Protein AF-A0A1B6DU24-F1 (afdb_monomer_lite)

pLDDT: mean 75.57, std 21.47, range [25.22, 97.81]

Organism: NCBI:txid38151

Foldseek 3Di:
DVVVLQVLLLQCQPPDPVSVQVNLLSLLVCLLPPLPVVQVVQVVVLVVCVVVVVDDDDDQPPLTPLLSLLVSCQVDDDPVSNVSSLSSNLSSCLVCCQPCVVSLLVSLLCLLPVPPPVPPPDDDDDDDDDDDDDDDDDDDDDDPPPPPPPPDDPVSPPRRDVVSNLSSLVSLVSSLVSCCVDPPNVLQAEPVSVVVCCVVPPDRDHNLVCLVSLLVSLLSQLPDPDLSSVLSSLVSLLSSLVRQLPHCDPVDPPAGPCLVCLVSLLNSLVVCLDPPHFLVSVLSSLSSLLSNLLSCNDLDVVSNVSSLVSLVSLVVVLVVVVPDPCPDCVPSNVSSNVSSVVSLVSLVQSLCVQVVNHDVVSPPPDDPDPDDDVPDPDPPDRPPDGSCVSNVVVVD

Radius of gyration: 26.23 Å; chains: 1; bounding box: 59×81×76 Å

Structure (mmCIF, N/CA/C/O backbone):
data_AF-A0A1B6DU24-F1
#
_entry.id   AF-A0A1B6DU24-F1
#
loop_
_atom_site.group_PDB
_atom_site.id
_atom_site.type_symbol
_atom_site.label_atom_id
_atom_site.label_alt_id
_atom_site.label_comp_id
_atom_site.label_asym_id
_atom_site.label_entity_id
_atom_site.label_seq_id
_atom_site.pdbx_PDB_ins_code
_atom_site.Cartn_x
_atom_site.Cartn_y
_atom_site.Cartn_z
_atom_site.occupancy
_atom_site.B_iso_or_equiv
_atom_site.auth_seq_id
_atom_site.auth_comp_id
_atom_site.auth_asym_id
_atom_site.auth_atom_id
_atom_site.pdbx_PDB_model_num
ATOM 1 N N . MET A 1 1 ? -4.938 6.134 37.824 1.00 43.62 1 MET A N 1
ATOM 2 C CA . MET A 1 1 ? -3.828 6.374 36.873 1.00 43.62 1 MET A CA 1
ATOM 3 C C . MET A 1 1 ? -4.337 6.990 35.572 1.00 43.62 1 MET A C 1
ATOM 5 O O . MET A 1 1 ? -3.809 8.019 35.178 1.00 43.62 1 MET A O 1
ATOM 9 N N . PHE A 1 2 ? -5.422 6.461 34.991 1.00 43.59 2 PHE A N 1
ATOM 10 C CA . PHE A 1 2 ? -6.060 7.007 33.782 1.00 43.59 2 PHE A CA 1
ATOM 11 C C . PHE A 1 2 ? -6.451 8.491 33.879 1.00 43.59 2 PHE A C 1
ATOM 13 O O . PHE A 1 2 ? -6.051 9.261 33.026 1.00 43.59 2 PHE A O 1
ATOM 20 N N . PHE A 1 3 ? -7.085 8.960 34.958 1.00 44.31 3 PHE A N 1
ATOM 21 C CA . PHE A 1 3 ? -7.508 10.374 35.061 1.00 44.31 3 PHE A CA 1
ATOM 22 C C . PHE A 1 3 ? -6.390 11.428 34.878 1.00 44.31 3 PHE A C 1
ATOM 24 O O . PHE A 1 3 ? -6.664 12.528 34.406 1.00 44.31 3 PHE A O 1
ATOM 31 N N . TYR A 1 4 ? -5.130 11.110 35.205 1.00 46.12 4 TYR A N 1
ATOM 32 C CA . TYR A 1 4 ? -4.007 12.035 34.993 1.00 46.12 4 TYR A CA 1
ATOM 33 C C . TYR A 1 4 ? -3.404 11.925 33.588 1.00 46.12 4 TYR A C 1
ATOM 35 O O . TYR A 1 4 ? -2.970 12.941 33.053 1.00 46.12 4 TYR A O 1
ATOM 43 N N . ALA A 1 5 ? -3.439 10.741 32.966 1.00 49.88 5 ALA A N 1
ATOM 44 C CA . ALA A 1 5 ? -2.894 10.485 31.631 1.00 49.88 5 ALA A CA 1
ATOM 45 C C . ALA A 1 5 ? -3.629 11.231 30.497 1.00 49.88 5 ALA A C 1
ATOM 47 O O . ALA A 1 5 ? -3.048 11.474 29.446 1.00 49.88 5 ALA A O 1
ATOM 48 N N . PHE A 1 6 ? -4.867 11.683 30.713 1.00 54.81 6 PHE A N 1
ATOM 49 C CA . PHE A 1 6 ? -5.669 12.322 29.656 1.00 54.81 6 PHE A CA 1
ATOM 50 C C . PHE A 1 6 ? -5.684 13.852 29.706 1.00 54.81 6 PHE A C 1
ATOM 52 O O . PHE A 1 6 ? -5.980 14.495 28.698 1.00 54.81 6 PHE A O 1
ATOM 59 N N . ARG A 1 7 ? -5.202 14.466 30.801 1.00 58.28 7 ARG A N 1
ATOM 60 C CA . ARG A 1 7 ? -4.840 15.898 30.791 1.00 58.28 7 ARG A CA 1
ATOM 61 C C . ARG A 1 7 ? -3.705 16.187 29.795 1.00 58.28 7 ARG A C 1
ATOM 63 O O . ARG A 1 7 ? -3.533 17.334 29.386 1.00 58.28 7 ARG A O 1
ATOM 70 N N . TYR A 1 8 ? -2.984 15.146 29.365 1.00 62.16 8 TYR A N 1
ATOM 71 C CA . TYR A 1 8 ? -1.924 15.221 28.366 1.00 62.16 8 TYR A CA 1
ATOM 72 C C . TYR A 1 8 ? -2.427 15.384 26.923 1.00 62.16 8 TYR A C 1
ATOM 74 O O . TYR A 1 8 ? -1.674 15.881 26.086 1.00 62.16 8 TYR A O 1
ATOM 82 N N . LEU A 1 9 ? -3.690 15.064 26.611 1.00 64.81 9 LEU A N 1
ATOM 83 C CA . LEU A 1 9 ? -4.227 15.306 25.262 1.00 64.81 9 LEU A CA 1
ATOM 84 C C . LEU A 1 9 ? -4.182 16.797 24.910 1.00 64.81 9 LEU A C 1
ATOM 86 O O . LEU A 1 9 ? -3.725 17.166 23.834 1.00 64.81 9 LEU A O 1
ATOM 90 N N . ARG A 1 10 ? -4.512 17.674 25.865 1.00 65.75 10 ARG A N 1
ATOM 91 C CA . ARG A 1 10 ? -4.334 19.129 25.712 1.00 65.75 10 ARG A CA 1
ATOM 92 C C . ARG A 1 10 ? -2.876 19.530 25.492 1.00 65.75 10 ARG A C 1
ATOM 94 O O . ARG A 1 10 ? -2.601 20.492 24.784 1.00 65.75 10 ARG A O 1
ATOM 101 N N . THR A 1 11 ? -1.931 18.792 26.074 1.00 74.25 11 THR A N 1
ATOM 102 C CA . THR A 1 11 ? -0.503 19.084 25.907 1.00 74.25 11 THR A CA 1
ATOM 103 C C . THR A 1 11 ? 0.064 18.647 24.557 1.00 74.25 11 THR A C 1
ATOM 105 O O . THR A 1 11 ? 1.167 19.079 24.235 1.00 74.25 11 THR A O 1
ATOM 108 N N . LEU A 1 12 ? -0.680 17.885 23.739 1.00 74.62 12 LEU A N 1
ATOM 109 C CA . LEU A 1 12 ? -0.275 17.538 22.368 1.00 74.62 12 LEU A CA 1
ATOM 110 C C . LEU A 1 12 ? -0.130 18.768 21.463 1.00 74.62 12 LEU A C 1
ATOM 112 O O . LEU A 1 12 ? 0.730 18.780 20.589 1.00 74.62 12 LEU A O 1
ATOM 116 N N . ILE A 1 13 ? -0.909 19.824 21.715 1.00 71.94 13 ILE A N 1
ATOM 117 C CA . ILE A 1 13 ? -0.868 21.085 20.949 1.00 71.94 13 ILE A CA 1
ATOM 118 C C . ILE A 1 13 ? -0.119 22.180 21.728 1.00 71.94 13 ILE A C 1
ATOM 120 O O . ILE A 1 13 ? -0.144 23.357 21.389 1.00 71.94 13 ILE A O 1
ATOM 124 N N . SER A 1 14 ? 0.590 21.818 22.801 1.00 79.94 14 SER A N 1
ATOM 125 C CA . SER A 1 14 ? 1.376 22.803 23.540 1.00 79.94 14 SER A CA 1
ATOM 126 C C . SER A 1 14 ? 2.515 23.357 22.681 1.00 79.94 14 SER A C 1
ATOM 128 O O . SER A 1 14 ? 3.255 22.598 22.062 1.00 79.94 14 SER A O 1
ATOM 130 N N . ASN A 1 15 ? 2.750 24.669 22.753 1.00 79.19 15 ASN A N 1
ATOM 131 C CA . ASN A 1 15 ? 3.940 25.301 22.168 1.00 79.19 15 ASN A CA 1
ATOM 132 C C . ASN A 1 15 ? 5.256 24.812 22.814 1.00 79.19 15 ASN A C 1
ATOM 134 O O . ASN A 1 15 ? 6.343 25.074 22.302 1.00 79.19 15 ASN A O 1
ATOM 138 N N . HIS A 1 16 ? 5.184 24.103 23.946 1.00 84.81 16 HIS A N 1
ATOM 139 C CA . HIS A 1 16 ? 6.350 23.560 24.631 1.00 84.81 16 HIS A CA 1
ATOM 140 C C . HIS A 1 16 ? 6.669 22.136 24.161 1.00 84.81 16 HIS A C 1
ATOM 142 O O . HIS A 1 16 ? 5.970 21.178 24.499 1.00 84.81 16 HIS A O 1
ATOM 148 N N . LEU A 1 17 ? 7.801 21.980 23.469 1.00 86.00 17 LEU A N 1
ATOM 149 C CA . LEU A 1 17 ? 8.291 20.691 22.964 1.00 86.00 17 LEU A CA 1
ATOM 150 C C . LEU A 1 17 ? 8.362 19.598 24.044 1.00 86.00 17 LEU A C 1
ATOM 152 O O . LEU A 1 17 ? 7.956 18.467 23.798 1.00 86.00 17 LEU A O 1
ATOM 156 N N . LEU A 1 18 ? 8.842 19.924 25.248 1.00 87.38 18 LEU A N 1
ATOM 157 C CA . LEU A 1 18 ? 8.971 18.949 26.340 1.00 87.38 18 LEU A CA 1
ATOM 158 C C . LEU A 1 18 ? 7.616 18.394 26.798 1.00 87.38 18 LEU A C 1
ATOM 160 O O . LEU A 1 18 ? 7.519 17.211 27.119 1.00 87.38 18 LEU A O 1
ATOM 164 N N . LEU A 1 19 ? 6.570 19.228 26.794 1.00 85.69 19 LEU A N 1
ATOM 165 C CA . LEU A 1 19 ? 5.218 18.793 27.141 1.00 85.69 19 LEU A CA 1
ATOM 166 C C . LEU A 1 19 ? 4.649 17.878 26.057 1.00 85.69 19 LEU A C 1
ATOM 168 O O . LEU A 1 19 ? 4.115 16.820 26.385 1.00 85.69 19 LEU A O 1
ATOM 172 N N . ARG A 1 20 ? 4.847 18.225 24.777 1.00 88.62 20 ARG A N 1
ATOM 173 C CA . ARG A 1 20 ? 4.455 17.363 23.651 1.00 88.62 20 ARG A CA 1
ATOM 174 C C . ARG A 1 20 ? 5.172 16.011 23.690 1.00 88.62 20 ARG A C 1
ATOM 176 O O . ARG A 1 20 ? 4.515 14.981 23.585 1.00 88.62 20 ARG A O 1
ATOM 183 N N . LYS A 1 21 ? 6.487 15.992 23.942 1.00 88.19 21 LYS A N 1
ATOM 184 C CA . LYS A 1 21 ? 7.271 14.751 24.099 1.00 88.19 21 LYS A CA 1
ATOM 185 C C . LYS A 1 21 ? 6.763 13.872 25.234 1.00 88.19 21 LYS A C 1
ATOM 187 O O . LYS A 1 21 ? 6.558 12.679 25.037 1.00 88.19 21 LYS A O 1
ATOM 192 N N . ALA A 1 22 ? 6.527 14.451 26.411 1.00 86.75 22 ALA A N 1
ATOM 193 C CA . ALA A 1 22 ? 6.003 13.700 27.548 1.00 86.75 22 ALA A CA 1
ATOM 194 C C . ALA A 1 22 ? 4.613 13.110 27.252 1.00 86.75 22 ALA A C 1
ATOM 196 O O . ALA A 1 22 ? 4.352 11.953 27.582 1.00 86.75 22 ALA A O 1
ATOM 197 N N . ALA A 1 23 ? 3.746 13.882 26.590 1.00 87.50 23 ALA A N 1
ATOM 198 C CA . ALA A 1 23 ? 2.408 13.449 26.207 1.00 87.50 23 ALA A CA 1
ATOM 199 C C . ALA A 1 23 ? 2.433 12.280 25.216 1.00 87.50 23 ALA A C 1
ATOM 201 O O . ALA A 1 23 ? 1.813 11.250 25.475 1.00 87.50 23 ALA A O 1
ATOM 202 N N . VAL A 1 24 ? 3.183 12.405 24.116 1.00 88.44 24 VAL A N 1
ATOM 203 C CA . VAL A 1 24 ? 3.277 11.344 23.103 1.00 88.44 24 VAL A CA 1
ATOM 204 C C . VAL A 1 24 ? 3.957 10.102 23.675 1.00 88.44 24 VAL A C 1
ATOM 206 O O . VAL A 1 24 ? 3.470 9.000 23.457 1.00 88.44 24 VAL A O 1
ATOM 209 N N . SER A 1 25 ? 5.013 10.247 24.481 1.00 87.38 25 SER A N 1
ATOM 210 C CA . SER A 1 25 ? 5.663 9.097 25.123 1.00 87.38 25 SER A CA 1
ATOM 211 C C . SER A 1 25 ? 4.713 8.342 26.065 1.00 87.38 25 SER A C 1
ATOM 213 O O . SER A 1 25 ? 4.701 7.110 26.085 1.00 87.38 25 SER A O 1
ATOM 215 N N . CYS A 1 26 ? 3.859 9.062 26.801 1.00 87.31 26 CYS A N 1
ATOM 216 C CA . CYS A 1 26 ? 2.819 8.454 27.630 1.00 87.31 26 CYS A CA 1
ATOM 217 C C . CYS A 1 26 ? 1.767 7.724 26.779 1.00 87.31 26 CYS A C 1
ATOM 219 O O . CYS A 1 26 ? 1.455 6.566 27.060 1.00 87.31 26 CYS A O 1
ATOM 221 N N . LEU A 1 27 ? 1.276 8.351 25.704 1.00 87.81 27 LEU A N 1
ATOM 222 C CA . LEU A 1 27 ? 0.337 7.718 24.771 1.00 87.81 27 LEU A CA 1
ATOM 223 C C . LEU A 1 27 ? 0.930 6.464 24.128 1.00 87.81 27 LEU A C 1
ATOM 225 O O . LEU A 1 27 ? 0.254 5.440 24.057 1.00 87.81 27 LEU A O 1
ATOM 229 N N . ARG A 1 28 ? 2.203 6.505 23.729 1.00 89.25 28 ARG A N 1
ATOM 230 C CA . ARG A 1 28 ? 2.931 5.357 23.182 1.00 89.25 28 ARG A CA 1
ATOM 231 C C . ARG A 1 28 ? 2.914 4.171 24.144 1.00 89.25 28 ARG A C 1
ATOM 233 O O . ARG A 1 28 ? 2.670 3.049 23.724 1.00 89.25 28 ARG A O 1
ATOM 240 N N . GLN A 1 29 ? 3.137 4.408 25.436 1.00 88.75 29 GLN A N 1
ATOM 241 C CA . GLN A 1 29 ? 3.118 3.342 26.444 1.00 88.75 29 GLN A CA 1
ATOM 242 C C . GLN A 1 29 ? 1.711 2.784 26.690 1.00 88.75 29 GLN A C 1
ATOM 244 O O . GLN A 1 29 ? 1.552 1.573 26.821 1.00 88.75 29 GLN A O 1
ATOM 249 N N . LEU A 1 30 ? 0.691 3.644 26.738 1.00 86.50 30 LEU A N 1
ATOM 250 C CA . LEU A 1 30 ? -0.693 3.217 26.972 1.00 86.50 30 LEU A CA 1
ATOM 251 C C . LEU A 1 30 ? -1.250 2.422 25.784 1.00 86.50 30 LEU A C 1
ATOM 253 O O . LEU A 1 30 ? -1.846 1.360 25.950 1.00 86.50 30 LEU A O 1
ATOM 257 N N . THR A 1 31 ? -0.993 2.900 24.570 1.00 87.44 31 THR A N 1
ATOM 258 C CA . THR A 1 31 ? -1.533 2.315 23.332 1.00 87.44 31 THR A CA 1
ATOM 259 C C . THR A 1 31 ? -0.942 0.954 22.994 1.00 87.44 31 THR A C 1
ATOM 261 O O . THR A 1 31 ? -1.576 0.179 22.290 1.00 87.44 31 THR A O 1
ATOM 264 N N . GLN A 1 32 ? 0.217 0.600 23.550 1.00 85.56 32 GLN A N 1
ATOM 265 C CA . GLN A 1 32 ? 0.776 -0.747 23.408 1.00 85.56 32 GLN A CA 1
ATOM 266 C C . GLN A 1 32 ? -0.073 -1.839 24.072 1.00 85.56 32 GLN A C 1
ATOM 268 O O . GLN A 1 32 ? 0.063 -3.005 23.708 1.00 85.56 32 GLN A O 1
ATOM 273 N N . ARG A 1 33 ? -0.915 -1.502 25.059 1.00 82.19 33 ARG A N 1
ATOM 274 C CA . ARG A 1 33 ? -1.732 -2.489 25.792 1.00 82.19 33 ARG A CA 1
ATOM 275 C C . ARG A 1 33 ? -3.228 -2.215 25.704 1.00 82.19 33 ARG A C 1
ATOM 277 O O . ARG A 1 33 ? -3.997 -3.164 25.653 1.00 82.19 33 ARG A O 1
ATOM 284 N N . GLU A 1 34 ? -3.614 -0.944 25.671 1.00 86.12 34 GLU A N 1
ATOM 285 C CA . GLU A 1 34 ? -5.000 -0.486 25.828 1.00 86.12 34 GLU A CA 1
ATOM 286 C C . GLU A 1 34 ? -5.359 0.525 24.722 1.00 86.12 34 GLU A C 1
ATOM 288 O O . GLU A 1 34 ? -5.903 1.601 24.967 1.00 86.12 34 GLU A O 1
ATOM 293 N N . ALA A 1 35 ? -4.976 0.225 23.472 1.00 85.00 35 ALA A N 1
ATOM 294 C CA . ALA A 1 35 ? -5.199 1.124 22.334 1.00 85.00 35 ALA A CA 1
ATOM 295 C C . ALA A 1 35 ? -6.672 1.531 22.188 1.00 85.00 35 ALA A C 1
ATOM 297 O O . ALA A 1 35 ? -6.968 2.697 21.920 1.00 85.00 35 ALA A O 1
ATOM 298 N N . LYS A 1 36 ? -7.588 0.574 22.377 1.00 85.25 36 LYS A N 1
ATOM 299 C CA . LYS A 1 36 ? -9.026 0.785 22.204 1.00 85.25 36 LYS A CA 1
ATOM 300 C C . LYS A 1 36 ? -9.563 1.756 23.248 1.00 85.25 36 LYS A C 1
ATOM 302 O O . LYS A 1 36 ? -10.171 2.764 22.894 1.00 85.25 36 LYS A O 1
ATOM 307 N N . GLU A 1 37 ? -9.268 1.485 24.514 1.00 84.88 37 GLU A N 1
ATOM 308 C CA . GLU A 1 37 ? -9.686 2.292 25.654 1.00 84.88 37 GLU A CA 1
ATOM 309 C C . GLU A 1 37 ? -9.137 3.717 25.529 1.00 84.88 37 GLU A C 1
ATOM 311 O O . GLU A 1 37 ? -9.856 4.692 25.750 1.00 84.88 37 GLU A O 1
ATOM 316 N N . VAL A 1 38 ? -7.878 3.864 25.100 1.00 84.31 38 VAL A N 1
ATOM 317 C CA . VAL A 1 38 ? -7.263 5.179 24.887 1.00 84.31 38 VAL A CA 1
ATOM 318 C C . VAL A 1 38 ? -7.996 5.982 23.810 1.00 84.31 38 VAL A C 1
ATOM 320 O O . VAL A 1 38 ? -8.247 7.173 24.010 1.00 84.31 38 VAL A O 1
ATOM 323 N N . CYS A 1 39 ? -8.363 5.360 22.687 1.00 83.69 39 CYS A N 1
ATOM 324 C CA . CYS A 1 39 ? -9.100 6.034 21.618 1.00 83.69 39 CYS A CA 1
ATOM 325 C C . CYS A 1 39 ? -10.532 6.407 22.032 1.00 83.69 39 CYS A C 1
ATOM 327 O O . CYS A 1 39 ? -10.953 7.538 21.778 1.00 83.69 39 CYS A O 1
ATOM 329 N N . GLU A 1 40 ? -11.261 5.504 22.693 1.00 83.19 40 GLU A N 1
ATOM 330 C CA . GLU A 1 40 ? -12.629 5.753 23.168 1.00 83.19 40 GLU A CA 1
ATOM 331 C C . GLU A 1 40 ? -12.665 6.894 24.192 1.00 83.19 40 GLU A C 1
ATOM 333 O O . GLU A 1 40 ? -13.450 7.834 24.059 1.00 83.19 40 GLU A O 1
ATOM 338 N N . HIS A 1 41 ? -11.757 6.884 25.171 1.00 77.50 41 HIS A N 1
ATOM 339 C CA . HIS A 1 41 ? -11.678 7.947 26.172 1.00 77.50 41 HIS A CA 1
ATOM 340 C C . HIS A 1 41 ? -11.251 9.295 25.586 1.00 77.50 41 HIS A C 1
ATOM 342 O O . HIS A 1 41 ? -11.762 10.330 26.017 1.00 77.50 41 HIS A O 1
ATOM 348 N N . ALA A 1 42 ? -10.351 9.307 24.597 1.00 77.75 42 ALA A N 1
ATOM 349 C CA . ALA A 1 42 ? -9.984 10.538 23.902 1.00 77.75 42 ALA A CA 1
ATOM 350 C C . ALA A 1 42 ? -11.191 11.173 23.191 1.00 77.75 42 ALA A C 1
ATOM 352 O O . ALA A 1 42 ? -11.345 12.394 23.221 1.00 77.75 42 ALA A O 1
ATOM 353 N N . LEU A 1 43 ? -12.066 10.352 22.601 1.00 76.69 43 LEU A N 1
ATOM 354 C CA . LEU A 1 43 ? -13.287 10.817 21.948 1.00 76.69 43 LEU A CA 1
ATOM 355 C C . LEU A 1 43 ? -14.324 11.331 22.959 1.00 76.69 43 LEU A C 1
ATOM 357 O O . LEU A 1 43 ? -14.887 12.406 22.762 1.00 76.69 43 LEU A O 1
ATOM 361 N N . THR A 1 44 ? -14.537 10.618 24.068 1.00 77.12 44 THR A N 1
ATOM 362 C CA . THR A 1 44 ? -15.436 11.069 25.145 1.00 77.12 44 THR A CA 1
ATOM 363 C C . THR A 1 44 ? -14.994 12.420 25.703 1.00 77.12 44 THR A C 1
ATOM 365 O O . THR A 1 44 ? -15.803 13.338 25.807 1.00 77.12 44 THR A O 1
ATOM 368 N N . LEU A 1 45 ? -13.693 12.589 25.956 1.00 71.69 45 LEU A N 1
ATOM 369 C CA . LEU A 1 45 ? -13.139 13.854 26.432 1.00 71.69 45 LEU A CA 1
ATOM 370 C C . LEU A 1 45 ? -13.319 14.986 25.406 1.00 71.69 45 LEU A C 1
ATOM 372 O O . LEU A 1 45 ? -13.557 16.131 25.786 1.00 71.69 45 LEU A O 1
ATOM 376 N N . ALA A 1 46 ? -13.202 14.700 24.106 1.00 68.38 46 ALA A N 1
ATOM 377 C CA . ALA A 1 46 ? -13.469 15.692 23.065 1.00 68.38 46 ALA A CA 1
ATOM 378 C C . ALA A 1 46 ? -14.916 16.195 23.112 1.00 68.38 46 ALA A C 1
ATOM 380 O O . ALA A 1 46 ? -15.155 17.403 23.056 1.00 68.38 46 ALA A O 1
ATOM 381 N N . ASN A 1 47 ? -15.864 15.268 23.255 1.00 69.75 47 ASN A N 1
ATOM 382 C CA . ASN A 1 47 ? -17.289 15.573 23.310 1.00 69.75 47 ASN A CA 1
ATOM 383 C C . ASN A 1 47 ? -17.642 16.375 24.572 1.00 69.75 47 ASN A C 1
ATOM 385 O O . ASN A 1 47 ? -18.280 17.420 24.463 1.00 69.75 47 ASN A O 1
ATOM 389 N N . GLU A 1 48 ? -17.121 15.980 25.738 1.00 68.50 48 GLU A N 1
ATOM 390 C CA . GLU A 1 48 ? -17.290 16.723 26.997 1.00 68.50 48 GLU A CA 1
ATOM 391 C C . GLU A 1 48 ? -16.734 18.158 26.912 1.00 68.50 48 GLU A C 1
ATOM 393 O O . GLU A 1 48 ? -17.295 19.094 27.484 1.00 68.50 48 GLU A O 1
ATOM 398 N N . ASN A 1 49 ? -15.630 18.377 26.190 1.00 64.31 49 ASN A N 1
ATOM 399 C CA . ASN A 1 49 ? -15.069 19.722 26.009 1.00 64.31 49 ASN A CA 1
ATOM 400 C C . ASN A 1 49 ? -15.888 20.587 25.041 1.00 64.31 49 ASN A C 1
ATOM 402 O O . ASN A 1 49 ? -15.955 21.804 25.233 1.00 64.31 49 ASN A O 1
ATOM 406 N N . ARG A 1 50 ? -16.518 19.974 24.030 1.00 64.56 50 ARG A N 1
ATOM 407 C CA . ARG A 1 50 ? -17.407 20.664 23.083 1.00 64.56 50 ARG A CA 1
ATOM 408 C C . ARG A 1 50 ? -18.669 21.179 23.776 1.00 64.56 50 ARG A C 1
ATOM 410 O O . ARG A 1 50 ? -19.099 22.290 23.490 1.00 64.56 50 ARG A O 1
ATOM 417 N N . GLU A 1 51 ? -19.214 20.410 24.716 1.00 60.53 51 GLU A N 1
ATOM 418 C CA . GLU A 1 51 ? -20.380 20.806 25.519 1.00 60.53 51 GLU A CA 1
ATOM 419 C C . GLU A 1 51 ? -20.055 21.925 26.521 1.00 60.53 51 GLU A C 1
ATOM 421 O O . GLU A 1 51 ? -20.869 22.816 26.750 1.00 60.53 51 GLU A O 1
ATOM 426 N N . ASN A 1 52 ? -18.835 21.936 27.068 1.00 59.75 52 ASN A N 1
ATOM 427 C CA . ASN A 1 52 ? -18.405 22.910 28.076 1.00 59.75 52 ASN A CA 1
ATOM 428 C C . ASN A 1 52 ? -17.859 24.236 27.503 1.00 59.75 52 ASN A C 1
ATOM 430 O O . ASN A 1 52 ? -17.316 25.041 28.263 1.00 59.75 52 ASN A O 1
ATOM 434 N N . ASN A 1 53 ? -17.954 24.464 26.183 1.00 52.09 53 ASN A N 1
ATOM 435 C CA . ASN A 1 53 ? -17.491 25.674 25.475 1.00 52.09 53 ASN A CA 1
ATOM 436 C C . ASN A 1 53 ? -16.052 26.122 25.832 1.00 52.09 53 ASN A C 1
ATOM 438 O O . ASN A 1 53 ? -15.677 27.286 25.687 1.00 52.09 53 ASN A O 1
ATOM 442 N N . SER A 1 54 ? -15.223 25.187 26.307 1.00 54.41 54 SER A N 1
ATOM 443 C CA . SER A 1 54 ? -13.839 25.432 26.710 1.00 54.41 54 SER A CA 1
ATOM 444 C C . SER A 1 54 ? -12.938 25.320 25.486 1.00 54.41 54 SER A C 1
ATOM 446 O O . SER A 1 54 ? -12.236 24.326 25.293 1.00 54.41 54 SER A O 1
ATOM 448 N N . ILE A 1 55 ? -13.006 26.332 24.624 1.00 49.00 55 ILE A N 1
ATOM 449 C CA . ILE A 1 55 ? -12.134 26.473 23.459 1.00 49.00 55 ILE A CA 1
ATOM 450 C C . ILE A 1 55 ? -10.712 26.730 23.960 1.00 49.00 55 ILE A C 1
ATOM 452 O O . ILE A 1 55 ? -10.421 27.818 24.438 1.00 49.00 55 ILE A O 1
ATOM 456 N N . GLU A 1 56 ? -9.825 25.745 23.811 1.00 48.00 56 GLU A N 1
ATOM 457 C CA . GLU A 1 56 ? -8.416 26.008 23.502 1.00 48.00 56 GLU A CA 1
ATOM 458 C C . GLU A 1 56 ? -7.723 24.747 22.950 1.00 48.00 56 GLU A C 1
ATOM 460 O O . GLU A 1 56 ? -7.526 23.744 23.641 1.00 48.00 56 GLU A O 1
ATOM 465 N N . GLY A 1 57 ? -7.349 24.811 21.669 1.00 52.12 57 GLY A N 1
ATOM 466 C CA . GLY A 1 57 ? -6.311 23.979 21.055 1.00 52.12 57 GLY A CA 1
ATOM 467 C C . GLY A 1 57 ? -6.778 22.744 20.285 1.00 52.12 57 GLY A C 1
ATOM 468 O O . GLY A 1 57 ? -6.548 22.665 19.083 1.00 52.12 57 GLY A O 1
ATOM 469 N N . LEU A 1 58 ? -7.383 21.758 20.953 1.00 53.31 58 LEU A N 1
ATOM 470 C CA . LEU A 1 58 ? -7.535 20.400 20.403 1.00 53.31 58 LEU A CA 1
ATOM 471 C C . LEU A 1 58 ? -8.921 20.137 19.804 1.00 53.31 58 LEU A C 1
ATOM 473 O O . LEU A 1 58 ? -9.846 19.746 20.512 1.00 53.31 58 LEU A O 1
ATOM 477 N N . VAL A 1 59 ? -9.043 20.290 18.483 1.00 57.59 59 VAL A N 1
ATOM 478 C CA . VAL A 1 59 ? -10.213 19.819 17.727 1.00 57.59 59 VAL A CA 1
ATOM 479 C C . VAL A 1 59 ? -10.000 18.348 17.377 1.00 57.59 59 VAL A C 1
ATOM 481 O O . VAL A 1 59 ? -9.360 18.027 16.378 1.00 57.59 59 VAL A O 1
ATOM 484 N N . ILE A 1 60 ? -10.519 17.447 18.212 1.00 61.94 60 ILE A N 1
ATOM 485 C CA . ILE A 1 60 ? -10.650 16.037 17.833 1.00 61.94 60 ILE A CA 1
ATOM 486 C C . ILE A 1 60 ? -11.859 15.953 16.898 1.00 61.94 60 ILE A C 1
ATOM 488 O O . ILE A 1 60 ? -12.998 16.135 17.325 1.00 61.94 60 ILE A O 1
ATOM 492 N N . THR A 1 61 ? -11.596 15.764 15.607 1.00 65.69 61 THR A N 1
ATOM 493 C CA . THR A 1 61 ? -12.629 15.560 14.587 1.00 65.69 61 THR A CA 1
ATOM 494 C C . THR A 1 61 ? -13.120 14.109 14.612 1.00 65.69 61 THR A C 1
ATOM 496 O O . THR A 1 61 ? -12.708 13.308 15.451 1.00 65.69 61 THR A O 1
ATOM 499 N N . GLU A 1 62 ? -13.992 13.740 13.675 1.00 64.75 62 GLU A N 1
ATOM 500 C CA . GLU A 1 62 ? -14.540 12.382 13.525 1.00 64.75 62 GLU A CA 1
ATOM 501 C C . GLU A 1 62 ? -13.462 11.285 13.411 1.00 64.75 62 GLU A C 1
ATOM 503 O O . GLU A 1 62 ? -13.720 10.116 13.683 1.00 64.75 62 GLU A O 1
ATOM 508 N N . THR A 1 63 ? -12.227 11.655 13.060 1.00 71.69 63 THR A N 1
ATOM 509 C CA . THR A 1 63 ? -11.077 10.749 12.959 1.00 71.69 63 THR A CA 1
ATOM 510 C C . THR A 1 63 ? -10.418 10.426 14.307 1.00 71.69 63 THR A C 1
ATOM 512 O O . THR A 1 63 ? -9.561 9.543 14.366 1.00 71.69 63 THR A O 1
ATOM 515 N N . GLY A 1 64 ? -10.837 11.065 15.403 1.00 83.06 64 GLY A N 1
ATOM 516 C CA . GLY A 1 64 ? -10.396 10.737 16.758 1.00 83.06 64 GLY A CA 1
ATOM 517 C C . GLY A 1 64 ? -8.931 11.093 17.046 1.00 83.06 64 GLY A C 1
ATOM 518 O O . GLY A 1 64 ? -8.311 11.927 16.384 1.00 83.06 64 GLY A O 1
ATOM 519 N N . LEU A 1 65 ? -8.361 10.437 18.061 1.00 85.81 65 LEU A N 1
ATOM 520 C CA . LEU A 1 65 ? -6.953 10.598 18.445 1.00 85.81 65 LEU A CA 1
ATOM 521 C C . LEU A 1 65 ? -5.956 10.294 17.304 1.00 85.81 65 LEU A C 1
ATOM 523 O O . LEU A 1 65 ? -4.997 11.056 17.162 1.00 85.81 65 LEU A O 1
ATOM 527 N N . PRO A 1 66 ? -6.153 9.257 16.464 1.00 88.19 66 PRO A N 1
ATOM 528 C CA . PRO A 1 66 ? -5.277 9.028 15.318 1.00 88.19 66 PRO A CA 1
ATOM 529 C C . PRO A 1 66 ? -5.193 10.227 14.367 1.00 88.19 66 PRO A C 1
ATOM 531 O O . PRO A 1 66 ? -4.100 10.588 13.936 1.00 88.19 66 PRO A O 1
ATOM 534 N N . GLY A 1 67 ? -6.318 10.898 14.096 1.00 86.06 67 GLY A N 1
ATOM 535 C CA . GLY A 1 67 ? -6.347 12.091 13.248 1.00 86.06 67 GLY A CA 1
ATOM 536 C C . GLY A 1 67 ? -5.526 13.252 13.810 1.00 86.06 67 GLY A C 1
ATOM 537 O O . GLY A 1 67 ? -4.802 13.918 13.069 1.00 86.06 67 GLY A O 1
ATOM 538 N N . VAL A 1 68 ? -5.568 13.453 15.131 1.00 85.94 68 VAL A N 1
ATOM 539 C CA . VAL A 1 68 ? -4.717 14.441 15.816 1.00 85.94 68 VAL A CA 1
ATOM 540 C C . VAL A 1 68 ? -3.243 14.110 15.600 1.00 85.94 68 VAL A C 1
ATOM 542 O O . VAL A 1 68 ? -2.474 14.983 15.207 1.00 85.94 68 VAL A O 1
ATOM 545 N N . LEU A 1 69 ? -2.845 12.857 15.822 1.00 89.06 69 LEU A N 1
ATOM 546 C CA . LEU A 1 69 ? -1.456 12.429 15.663 1.00 89.06 69 LEU A CA 1
ATOM 547 C C . LEU A 1 69 ? -0.970 12.584 14.212 1.00 89.06 69 LEU A C 1
ATOM 549 O O . LEU A 1 69 ? 0.144 13.058 14.007 1.00 89.06 69 LEU A O 1
ATOM 553 N N . PHE A 1 70 ? -1.813 12.290 13.216 1.00 88.50 70 PHE A N 1
ATOM 554 C CA . PHE A 1 70 ? -1.512 12.590 11.810 1.00 88.50 70 PHE A CA 1
ATOM 555 C C . PHE A 1 70 ? -1.294 14.089 11.572 1.00 88.50 70 PHE A C 1
ATOM 557 O O . PHE A 1 70 ? -0.305 14.467 10.952 1.00 88.50 70 PHE A O 1
ATOM 564 N N . SER A 1 71 ? -2.152 14.955 12.122 1.00 86.06 71 SER A N 1
ATOM 565 C CA . SER A 1 71 ? -1.977 16.410 11.990 1.00 86.06 71 SER A CA 1
ATOM 566 C C . SER A 1 71 ? -0.699 16.924 12.669 1.00 86.06 71 SER A C 1
ATOM 568 O O . SER A 1 71 ? -0.072 17.873 12.198 1.00 86.06 71 SER A O 1
ATOM 570 N N . MET A 1 72 ? -0.263 16.270 13.753 1.00 86.31 72 MET A N 1
ATOM 571 C CA . MET A 1 72 ? 0.994 16.606 14.418 1.00 86.31 72 MET A CA 1
ATOM 572 C C . MET A 1 72 ? 2.203 16.312 13.528 1.00 86.31 72 MET A C 1
ATOM 574 O O . MET A 1 72 ? 3.135 17.113 13.532 1.00 86.31 72 MET A O 1
ATOM 578 N N . LEU A 1 73 ? 2.185 15.235 12.733 1.00 88.50 73 LEU A N 1
ATOM 579 C CA . LEU A 1 73 ? 3.285 14.895 11.817 1.00 88.50 73 LEU A CA 1
ATOM 580 C C . LEU A 1 73 ? 3.563 15.992 10.783 1.00 88.50 73 LEU A C 1
ATOM 582 O O . LEU A 1 73 ? 4.722 16.236 10.452 1.00 88.50 73 LEU A O 1
ATOM 586 N N . ASP A 1 74 ? 2.531 16.703 10.326 1.00 85.25 74 ASP A N 1
ATOM 587 C CA . ASP A 1 74 ? 2.710 17.805 9.378 1.00 85.25 74 ASP A CA 1
ATOM 588 C C . ASP A 1 74 ? 3.391 19.030 10.008 1.00 85.25 74 ASP A C 1
ATOM 590 O O . ASP A 1 74 ? 4.163 19.730 9.345 1.00 85.25 74 ASP A O 1
ATOM 594 N N . THR A 1 75 ? 3.142 19.276 11.295 1.00 83.81 75 THR A N 1
ATOM 595 C CA . THR A 1 75 ? 3.637 20.468 12.010 1.00 83.81 75 THR A CA 1
ATOM 596 C C . THR A 1 75 ? 4.951 20.248 12.759 1.00 83.81 75 THR A C 1
ATOM 598 O O . THR A 1 75 ? 5.689 21.204 13.001 1.00 83.81 75 THR A O 1
ATOM 601 N N . GLU A 1 76 ? 5.259 19.010 13.145 1.00 86.69 76 GLU A N 1
ATOM 602 C CA . GLU A 1 76 ? 6.400 18.703 14.002 1.00 86.69 76 GLU A CA 1
ATOM 603 C C . GLU A 1 76 ? 7.730 18.684 13.234 1.00 86.69 76 GLU A C 1
ATOM 605 O O . GLU A 1 76 ? 7.813 18.290 12.068 1.00 86.69 76 GLU A O 1
ATOM 610 N N . THR A 1 77 ? 8.802 19.104 13.911 1.00 86.19 77 THR A N 1
ATOM 611 C CA . THR A 1 77 ? 10.167 19.115 13.359 1.00 86.19 77 THR A CA 1
ATOM 612 C C . THR A 1 77 ? 11.146 18.266 14.166 1.00 86.19 77 THR A C 1
ATOM 614 O O . THR A 1 77 ? 12.182 17.863 13.636 1.00 86.19 77 THR A O 1
ATOM 617 N N . ASP A 1 78 ? 10.838 17.948 15.427 1.00 91.31 78 ASP A N 1
ATOM 618 C CA . ASP A 1 78 ? 11.699 17.115 16.262 1.00 91.31 78 ASP A CA 1
ATOM 619 C C . ASP A 1 78 ? 11.628 15.630 15.863 1.00 91.31 78 ASP A C 1
ATOM 621 O O . ASP A 1 78 ? 10.597 14.971 15.991 1.00 91.31 78 ASP A O 1
ATOM 625 N N . SER A 1 79 ? 12.766 15.082 15.429 1.00 89.62 79 SER A N 1
ATOM 626 C CA . SER A 1 79 ? 12.888 13.700 14.939 1.00 89.62 79 SER A CA 1
ATOM 627 C C . SER A 1 79 ? 12.491 12.639 15.978 1.00 89.62 79 SER A C 1
ATOM 629 O O . SER A 1 79 ? 11.871 11.636 15.626 1.00 89.62 79 SER A O 1
ATOM 631 N N . SER A 1 80 ? 12.792 12.858 17.266 1.00 91.50 80 SER A N 1
ATOM 632 C CA . SER A 1 80 ? 12.416 11.901 18.317 1.00 91.50 80 SER A CA 1
ATOM 633 C C . SER A 1 80 ? 10.911 11.890 18.578 1.00 91.50 80 SER A C 1
ATOM 635 O O . SER A 1 80 ? 10.329 10.821 18.723 1.00 91.50 80 SER A O 1
ATOM 637 N N . LEU A 1 81 ? 10.271 13.061 18.557 1.00 90.69 81 LEU A N 1
ATOM 638 C CA . LEU A 1 81 ? 8.829 13.186 18.716 1.00 90.69 81 LEU A CA 1
ATOM 639 C C . LEU A 1 81 ? 8.086 12.602 17.511 1.00 90.69 81 LEU A C 1
ATOM 641 O O . LEU A 1 81 ? 7.140 11.849 17.703 1.00 90.69 81 LEU A O 1
ATOM 645 N N . ILE A 1 82 ? 8.550 12.870 16.286 1.00 91.81 82 ILE A N 1
ATOM 646 C CA . ILE A 1 82 ? 8.002 12.259 15.063 1.00 91.81 82 ILE A CA 1
ATOM 647 C C . ILE A 1 82 ? 8.062 10.730 15.153 1.00 91.81 82 ILE A C 1
ATOM 649 O O . ILE A 1 82 ? 7.068 10.057 14.889 1.00 91.81 82 ILE A O 1
ATOM 653 N N . LYS A 1 83 ? 9.200 10.176 15.591 1.00 92.44 83 LYS A N 1
ATOM 654 C CA . LYS A 1 83 ? 9.348 8.731 15.794 1.00 92.44 83 LYS A CA 1
ATOM 655 C C . LYS A 1 83 ? 8.368 8.192 16.840 1.00 92.44 83 LYS A C 1
ATOM 657 O O . LYS A 1 83 ? 7.724 7.177 16.594 1.00 92.44 83 LYS A O 1
ATOM 662 N N . ASP A 1 84 ? 8.222 8.869 17.977 1.00 92.25 84 ASP A N 1
ATOM 663 C CA . ASP A 1 84 ? 7.274 8.451 19.013 1.00 92.25 84 ASP A CA 1
ATOM 664 C C . ASP A 1 84 ? 5.817 8.514 18.514 1.00 92.25 84 ASP A C 1
ATOM 666 O O . ASP A 1 84 ? 5.014 7.641 18.856 1.00 92.25 84 ASP A O 1
ATOM 670 N N . ILE A 1 85 ? 5.474 9.496 17.668 1.00 92.38 85 ILE A N 1
ATOM 671 C CA . ILE A 1 85 ? 4.161 9.584 17.011 1.00 92.38 85 ILE A CA 1
ATOM 672 C C . ILE A 1 85 ? 3.967 8.406 16.044 1.00 92.38 85 ILE A C 1
ATOM 674 O O . ILE A 1 85 ? 2.930 7.744 16.112 1.00 92.38 85 ILE A O 1
ATOM 678 N N . HIS A 1 86 ? 4.957 8.096 15.196 1.00 93.31 86 HIS A N 1
ATOM 679 C CA . HIS A 1 86 ? 4.913 6.940 14.289 1.00 93.31 86 HIS A CA 1
ATOM 680 C C . HIS A 1 86 ? 4.720 5.623 15.051 1.00 93.31 86 HIS A C 1
ATOM 682 O O . HIS A 1 86 ? 3.854 4.828 14.687 1.00 93.31 86 HIS A O 1
ATOM 688 N N . ASP A 1 87 ? 5.478 5.401 16.127 1.00 93.06 87 ASP A N 1
ATOM 689 C CA . ASP A 1 87 ? 5.369 4.203 16.967 1.00 93.06 87 ASP A CA 1
ATOM 690 C C . ASP A 1 87 ? 3.976 4.088 17.608 1.00 93.06 87 ASP A C 1
ATOM 692 O O . ASP A 1 87 ? 3.398 2.999 17.676 1.00 93.06 87 ASP A O 1
ATOM 696 N N . THR A 1 88 ? 3.425 5.216 18.067 1.00 92.25 88 THR A N 1
ATOM 697 C CA . THR A 1 88 ? 2.087 5.285 18.673 1.00 92.25 88 THR A CA 1
ATOM 698 C C . THR A 1 88 ? 1.008 4.928 17.651 1.00 92.25 88 THR A C 1
ATOM 700 O O . THR A 1 88 ? 0.190 4.044 17.904 1.00 92.25 88 THR A O 1
ATOM 703 N N . LEU A 1 89 ? 1.036 5.559 16.471 1.00 93.31 89 LEU A N 1
ATOM 704 C CA . LEU A 1 89 ? 0.099 5.278 15.378 1.00 93.31 89 LEU A CA 1
ATOM 705 C C . LEU A 1 89 ? 0.221 3.833 14.884 1.00 93.31 89 LEU A C 1
ATOM 707 O O . LEU A 1 89 ? -0.792 3.171 14.680 1.00 93.31 89 LEU A O 1
ATOM 711 N N . THR A 1 90 ? 1.445 3.316 14.765 1.00 92.38 90 THR A N 1
ATOM 712 C CA . THR A 1 90 ? 1.704 1.925 14.366 1.00 92.38 90 THR A CA 1
ATOM 713 C C . THR A 1 90 ? 1.120 0.938 15.376 1.00 92.38 90 THR A C 1
ATOM 715 O O . THR A 1 90 ? 0.477 -0.031 14.981 1.00 92.38 90 THR A O 1
ATOM 718 N N . SER A 1 91 ? 1.285 1.202 16.677 1.00 91.06 91 SER A N 1
ATOM 719 C CA . SER A 1 91 ? 0.736 0.352 17.743 1.00 91.06 91 SER A CA 1
ATOM 720 C C . SER A 1 91 ? -0.796 0.355 17.739 1.00 91.06 91 SER A C 1
ATOM 722 O O . SER A 1 91 ? -1.414 -0.705 17.824 1.00 91.06 91 SER A O 1
ATOM 724 N N . MET A 1 92 ? -1.419 1.530 17.577 1.00 91.56 92 MET A N 1
ATOM 725 C CA . MET A 1 92 ? -2.877 1.643 17.449 1.00 91.56 92 MET A CA 1
ATOM 726 C C . MET A 1 92 ? -3.399 0.898 16.218 1.00 91.56 92 MET A C 1
ATOM 728 O O . MET A 1 92 ? -4.372 0.157 16.319 1.00 91.56 92 MET A O 1
ATOM 732 N N . LEU A 1 93 ? -2.748 1.072 15.066 1.00 91.12 93 LEU A N 1
ATOM 733 C CA . LEU A 1 93 ? -3.141 0.442 13.809 1.00 91.12 93 LEU A CA 1
ATOM 734 C C . LEU A 1 93 ? -3.066 -1.083 13.918 1.00 91.12 93 LEU A C 1
ATOM 736 O O . LEU A 1 93 ? -4.034 -1.759 13.586 1.00 91.12 93 LEU A O 1
ATOM 740 N N . GLN A 1 94 ? -1.977 -1.630 14.462 1.00 88.62 94 GLN A N 1
ATOM 741 C CA . GLN A 1 94 ? -1.820 -3.078 14.626 1.00 88.62 94 GLN A CA 1
ATOM 742 C C . GLN A 1 94 ? -2.946 -3.705 15.467 1.00 88.62 94 GLN A C 1
ATOM 744 O O . GLN A 1 94 ? -3.338 -4.842 15.216 1.00 88.62 94 GLN A O 1
ATOM 749 N N . MET A 1 95 ? -3.466 -2.967 16.452 1.00 86.25 95 MET A N 1
ATOM 750 C CA . MET A 1 9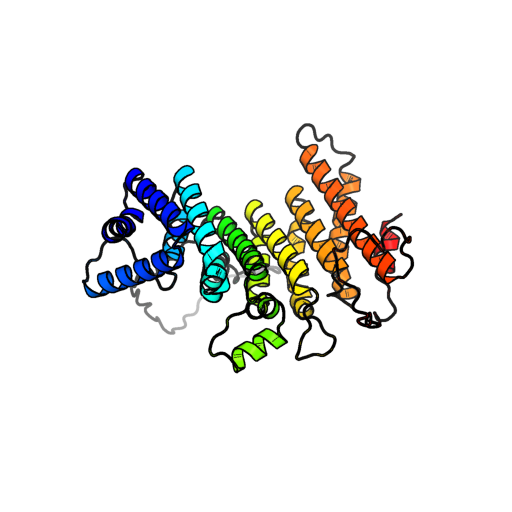5 ? -4.502 -3.448 17.370 1.00 86.25 95 MET A CA 1
ATOM 751 C C . MET A 1 95 ? -5.930 -3.176 16.880 1.00 86.25 95 MET A C 1
ATOM 753 O O . MET A 1 95 ? -6.821 -3.964 17.176 1.00 86.25 95 MET A O 1
ATOM 757 N N . LEU A 1 96 ? -6.160 -2.067 16.167 1.00 88.06 96 LEU A N 1
ATOM 758 C CA . LEU A 1 96 ? -7.502 -1.539 15.878 1.00 88.06 96 LEU A CA 1
ATOM 759 C C . LEU A 1 96 ? -7.867 -1.520 14.388 1.00 88.06 96 LEU A C 1
ATOM 761 O O . LEU A 1 96 ? -9.019 -1.238 14.060 1.00 88.06 96 LEU A O 1
ATOM 765 N N . ALA A 1 97 ? -6.927 -1.776 13.471 1.00 85.88 97 ALA A N 1
ATOM 766 C CA . ALA A 1 97 ? -7.187 -1.646 12.033 1.00 85.88 97 ALA A CA 1
ATOM 767 C C . ALA A 1 97 ? -8.277 -2.597 11.529 1.00 85.88 97 ALA A C 1
ATOM 769 O O . ALA A 1 97 ? -9.081 -2.195 10.695 1.00 85.88 97 ALA A O 1
ATOM 770 N N . ALA A 1 98 ? -8.328 -3.830 12.043 1.00 83.56 98 ALA A N 1
ATOM 771 C CA . ALA A 1 98 ? -9.328 -4.809 11.620 1.00 83.56 98 ALA A CA 1
ATOM 772 C C . ALA A 1 98 ? -10.750 -4.450 12.090 1.00 83.56 98 ALA A C 1
ATOM 774 O O . ALA A 1 98 ? -11.709 -4.754 11.388 1.00 83.56 98 ALA A O 1
ATOM 775 N N . ASP A 1 99 ? -10.880 -3.780 13.240 1.00 84.12 99 ASP A N 1
ATOM 776 C CA . ASP A 1 99 ? -12.177 -3.395 13.810 1.00 84.12 99 ASP A CA 1
ATOM 777 C C . ASP A 1 99 ? -12.684 -2.052 13.247 1.00 84.12 99 ASP A C 1
ATOM 779 O O . ASP A 1 99 ? -13.886 -1.873 13.058 1.00 84.12 99 ASP A O 1
ATOM 783 N N . ASN A 1 100 ? -11.775 -1.116 12.938 1.00 86.31 100 ASN A N 1
ATOM 784 C CA . ASN A 1 100 ? -12.095 0.250 12.497 1.00 86.31 100 ASN A CA 1
ATOM 785 C C . ASN A 1 100 ? -11.568 0.547 11.079 1.00 86.31 100 ASN A C 1
ATOM 787 O O . ASN A 1 100 ? -11.046 1.634 10.809 1.00 86.31 100 ASN A O 1
ATOM 791 N N . LEU A 1 101 ? -11.676 -0.425 10.173 1.00 90.31 101 LEU A N 1
ATOM 792 C CA . LEU A 1 101 ? -11.039 -0.401 8.855 1.00 90.31 101 LEU A CA 1
ATOM 793 C C . LEU A 1 101 ? -11.370 0.859 8.033 1.00 90.31 101 LEU A C 1
ATOM 795 O O . LEU A 1 101 ? -10.457 1.598 7.658 1.00 90.31 101 LEU A O 1
ATOM 799 N N . SER A 1 102 ? -12.656 1.152 7.814 1.00 91.00 102 SER A N 1
ATOM 800 C CA . SER A 1 102 ? -13.115 2.344 7.081 1.00 91.00 102 SER A CA 1
ATOM 801 C C . SER A 1 102 ? -12.533 3.649 7.624 1.00 91.00 102 SER A C 1
ATOM 803 O O . SER A 1 102 ? -12.167 4.531 6.849 1.00 91.00 102 SER A O 1
ATOM 805 N N . GLN A 1 103 ? -12.415 3.787 8.948 1.00 89.75 103 GLN A N 1
ATOM 806 C CA . GLN A 1 103 ? -11.874 4.999 9.563 1.00 89.75 103 GLN A CA 1
ATOM 807 C C . GLN A 1 103 ? -10.386 5.160 9.233 1.00 89.75 103 GLN A C 1
ATOM 809 O O . GLN A 1 103 ? -9.956 6.239 8.824 1.00 89.75 103 GLN A O 1
ATOM 814 N N . TRP A 1 104 ? -9.602 4.086 9.366 1.00 92.75 104 TRP A N 1
ATOM 815 C CA . TRP A 1 104 ? -8.173 4.100 9.051 1.00 92.75 104 TRP A CA 1
ATOM 816 C C . TRP A 1 104 ? -7.897 4.337 7.567 1.00 92.75 104 TRP A C 1
ATOM 818 O O . TRP A 1 104 ? -7.043 5.161 7.230 1.00 92.75 104 TRP A O 1
ATOM 828 N N . LEU A 1 105 ? -8.647 3.675 6.684 1.00 93.81 105 LEU A N 1
ATOM 829 C CA . LEU A 1 105 ? -8.523 3.869 5.240 1.00 93.81 105 LEU A CA 1
ATOM 830 C C . LEU A 1 105 ? -8.941 5.280 4.822 1.00 93.81 105 LEU A C 1
ATOM 832 O O . LEU A 1 105 ? -8.224 5.909 4.049 1.00 93.81 105 LEU A O 1
ATOM 836 N N . SER A 1 106 ? -10.031 5.816 5.380 1.00 92.00 106 SER A N 1
ATOM 837 C CA . SER A 1 106 ? -10.475 7.193 5.126 1.00 92.00 106 SER A CA 1
ATOM 838 C C . SER A 1 106 ? -9.419 8.222 5.546 1.00 92.00 106 SER A C 1
ATOM 840 O O . SER A 1 106 ? -9.119 9.144 4.790 1.00 92.00 106 SER A O 1
ATOM 842 N N . MET A 1 107 ? -8.768 8.033 6.700 1.00 90.38 107 MET A N 1
ATOM 843 C CA . MET A 1 107 ? -7.664 8.902 7.126 1.00 90.38 107 MET A CA 1
ATOM 844 C C . MET A 1 107 ? -6.486 8.864 6.148 1.00 90.38 107 MET A C 1
ATOM 846 O O . MET A 1 107 ? -6.019 9.920 5.720 1.00 90.38 107 MET A O 1
ATOM 850 N N . CYS A 1 108 ? -6.028 7.669 5.762 1.00 93.88 108 CYS A N 1
ATOM 851 C CA . CYS A 1 108 ? -4.916 7.527 4.819 1.00 93.88 108 CYS A CA 1
ATOM 852 C C . CYS A 1 108 ? -5.268 8.129 3.452 1.00 93.88 108 CYS A C 1
ATOM 854 O O . CYS A 1 108 ? -4.468 8.862 2.872 1.00 93.88 108 CYS A O 1
ATOM 856 N N . LYS A 1 109 ? -6.494 7.881 2.978 1.00 93.06 109 LYS A N 1
ATOM 857 C CA . LYS A 1 109 ? -7.055 8.445 1.748 1.00 93.06 109 LYS A CA 1
ATOM 858 C C . LYS A 1 109 ? -7.004 9.964 1.782 1.00 93.06 109 LYS A C 1
ATOM 860 O O . LYS A 1 109 ? -6.383 10.549 0.906 1.00 93.06 109 LYS A O 1
ATOM 865 N N . ASN A 1 110 ? -7.551 10.593 2.818 1.00 90.31 110 ASN A N 1
ATOM 866 C CA . ASN A 1 110 ? -7.542 12.048 2.944 1.00 90.31 110 ASN A CA 1
ATOM 867 C C . ASN A 1 110 ? -6.108 12.599 2.900 1.00 90.31 110 ASN A C 1
ATOM 869 O O . ASN A 1 110 ? -5.813 13.478 2.096 1.00 90.31 110 ASN A O 1
ATOM 873 N N . VAL A 1 111 ? -5.178 12.029 3.672 1.00 90.50 111 VAL A N 1
ATOM 874 C CA . VAL A 1 111 ? -3.775 12.483 3.668 1.00 90.50 111 VAL A CA 1
ATOM 875 C C . VAL A 1 111 ? -3.129 12.353 2.281 1.00 90.50 111 VAL A C 1
ATOM 877 O O . VAL A 1 111 ? -2.388 13.239 1.851 1.00 90.50 111 VAL A O 1
ATOM 880 N N . LEU A 1 112 ? -3.410 11.268 1.557 1.00 90.38 112 LEU A N 1
ATOM 881 C CA . LEU A 1 112 ? -2.819 11.010 0.245 1.00 90.38 112 LEU A CA 1
ATOM 882 C C . LEU A 1 112 ? -3.450 11.846 -0.879 1.00 90.38 112 LEU A C 1
ATOM 884 O O . LEU A 1 112 ? -2.715 12.222 -1.799 1.00 90.38 112 LEU A O 1
ATOM 888 N N . THR A 1 113 ? -4.755 12.148 -0.803 1.00 84.69 113 THR A N 1
ATOM 889 C CA . THR A 1 113 ? -5.549 12.698 -1.920 1.00 84.69 113 THR A CA 1
ATOM 890 C C . THR A 1 113 ? -5.959 14.166 -1.791 1.00 84.69 113 THR A C 1
ATOM 892 O O . THR A 1 113 ? -6.411 14.729 -2.780 1.00 84.69 113 THR A O 1
ATOM 895 N N . ILE A 1 114 ? -5.775 14.834 -0.641 1.00 70.75 114 ILE A N 1
ATOM 896 C CA . ILE A 1 114 ? -6.109 16.274 -0.474 1.00 70.75 114 ILE A CA 1
ATOM 897 C C . ILE A 1 114 ? -5.405 17.181 -1.513 1.00 70.75 114 ILE A C 1
ATOM 899 O O . ILE A 1 114 ? -5.859 18.284 -1.789 1.00 70.75 114 ILE A O 1
ATOM 903 N N . ALA A 1 115 ? -4.326 16.704 -2.136 1.00 51.66 115 ALA A N 1
ATOM 904 C CA . ALA A 1 115 ? -3.586 17.407 -3.182 1.00 51.66 115 ALA A CA 1
ATOM 905 C C . ALA A 1 115 ? -4.191 17.330 -4.594 1.00 51.66 115 ALA A C 1
ATOM 907 O O . ALA A 1 115 ? -3.866 18.158 -5.439 1.00 51.66 115 ALA A O 1
ATOM 908 N N . THR A 1 116 ? -4.963 16.284 -4.900 1.00 48.41 116 THR A N 1
ATOM 909 C CA . THR A 1 116 ? -5.242 15.907 -6.297 1.00 48.41 116 THR A CA 1
ATOM 910 C C . THR A 1 116 ? -6.521 16.520 -6.861 1.00 48.41 116 THR A C 1
ATOM 912 O O . THR A 1 116 ? -6.640 16.616 -8.078 1.00 48.41 116 THR A O 1
ATOM 915 N N . ASP A 1 117 ? -7.441 16.993 -6.016 1.00 40.09 117 ASP A N 1
ATOM 916 C CA . ASP A 1 117 ? -8.715 17.574 -6.476 1.00 40.09 117 ASP A CA 1
ATOM 917 C C . ASP A 1 117 ? -8.590 19.027 -6.967 1.00 40.09 117 ASP A C 1
ATOM 919 O O . ASP A 1 117 ? -9.469 19.521 -7.666 1.00 40.09 117 ASP A O 1
ATOM 923 N N . THR A 1 118 ? -7.489 19.717 -6.662 1.00 37.41 118 THR A N 1
ATOM 924 C CA . THR A 1 118 ? -7.264 21.117 -7.066 1.00 37.41 118 THR A CA 1
ATOM 925 C C . THR A 1 118 ? -6.300 21.280 -8.245 1.00 37.41 118 THR A C 1
ATOM 927 O O . THR A 1 118 ? -6.096 22.401 -8.702 1.00 37.41 118 THR A O 1
ATOM 930 N N . GLY A 1 119 ? -5.722 20.188 -8.763 1.00 32.91 119 GLY A N 1
ATOM 931 C CA . GLY A 1 119 ? -4.630 20.232 -9.747 1.00 32.91 119 GLY A CA 1
ATOM 932 C C . GLY A 1 119 ? -4.911 19.619 -11.122 1.00 32.91 119 GLY A C 1
ATOM 933 O O . GLY A 1 119 ? -3.984 19.521 -11.917 1.00 32.91 119 GLY A O 1
ATOM 934 N N . SER A 1 120 ? -6.138 19.179 -11.428 1.00 30.02 120 SER A N 1
ATOM 935 C CA . SER A 1 120 ? -6.434 18.456 -12.683 1.00 30.02 120 SER A CA 1
ATOM 936 C C . SER A 1 120 ? -7.532 19.096 -13.539 1.00 30.02 120 SER A C 1
ATOM 938 O O . SER A 1 120 ? -8.375 18.417 -14.116 1.00 30.02 120 SER A O 1
ATOM 940 N N . MET A 1 121 ? -7.511 20.426 -13.646 1.00 34.12 121 MET A N 1
ATOM 941 C CA . MET A 1 121 ? -8.313 21.157 -14.627 1.00 34.12 121 MET A CA 1
ATOM 942 C C . MET A 1 121 ? -7.471 22.300 -15.204 1.00 34.12 121 MET A C 1
ATOM 944 O O . MET A 1 121 ? -7.427 23.385 -14.631 1.00 34.12 121 MET A O 1
ATOM 948 N N . GLY A 1 122 ? -6.760 22.054 -16.309 1.00 31.16 122 GLY A N 1
ATOM 949 C CA . GLY A 1 122 ? -6.040 23.135 -16.988 1.00 31.16 122 GLY A CA 1
ATOM 950 C C . GLY A 1 122 ? -4.896 22.751 -17.917 1.00 31.16 122 GLY A C 1
ATOM 951 O O . GLY A 1 122 ? -3.864 23.400 -17.848 1.00 31.16 122 GLY A O 1
ATOM 952 N N . GLU A 1 123 ? -5.065 21.774 -18.809 1.00 27.78 123 GLU A N 1
ATOM 953 C CA . GLU A 1 123 ? -4.228 21.688 -20.018 1.00 27.78 123 GLU A CA 1
ATOM 954 C C . GLU A 1 123 ? -5.116 21.395 -21.232 1.00 27.78 123 GLU A C 1
ATOM 956 O O . GLU A 1 123 ? -5.405 20.251 -21.573 1.00 27.78 123 GLU A O 1
ATOM 961 N N . VAL A 1 124 ? -5.582 22.467 -21.876 1.00 30.22 124 VAL A N 1
ATOM 962 C CA . VAL A 1 124 ? -5.988 22.435 -23.284 1.00 30.22 124 VAL A CA 1
ATOM 963 C C . VAL A 1 124 ? -5.062 23.402 -24.007 1.00 30.22 124 VAL A C 1
ATOM 965 O O . VAL A 1 124 ? -5.292 24.610 -24.038 1.00 30.22 124 VAL A O 1
ATOM 968 N N . GLU A 1 125 ? -3.973 22.863 -24.549 1.00 27.95 125 GLU A N 1
ATOM 969 C CA . GLU A 1 125 ? -3.160 23.550 -25.544 1.00 27.95 125 GLU A CA 1
ATOM 970 C C . GLU A 1 125 ? -3.986 23.724 -26.825 1.00 27.95 125 GLU A C 1
ATOM 972 O O . GLU A 1 125 ? -4.357 22.757 -27.488 1.00 27.95 125 GLU A O 1
ATOM 977 N N . SER A 1 126 ? -4.256 24.970 -27.201 1.00 28.28 126 SER A N 1
ATOM 978 C CA . SER A 1 126 ? -4.681 25.317 -28.554 1.00 28.28 126 SER A CA 1
ATOM 979 C C . SER A 1 126 ? -3.986 26.604 -28.961 1.00 28.28 126 SER A C 1
ATOM 981 O O . SER A 1 126 ? -4.465 27.689 -28.648 1.00 28.28 126 SER A O 1
ATOM 983 N N . LEU A 1 127 ? -2.860 26.489 -29.669 1.00 30.08 127 LEU A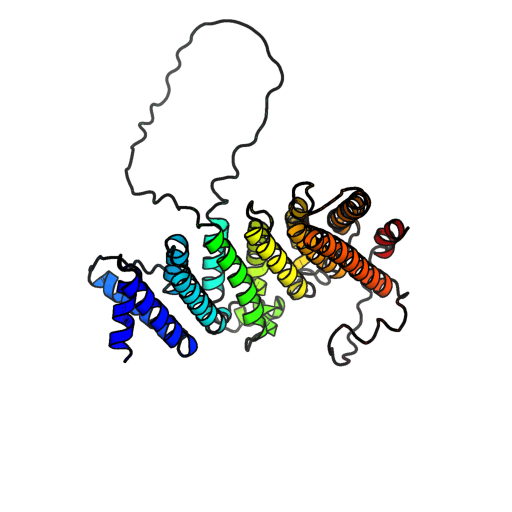 N 1
ATOM 984 C CA . LEU A 1 127 ? -2.243 27.605 -30.387 1.00 30.08 127 LEU A CA 1
ATOM 985 C C . LEU A 1 127 ? -1.761 27.134 -31.764 1.00 30.08 127 LEU A C 1
ATOM 987 O O . LEU A 1 127 ? -0.597 26.801 -31.975 1.00 30.08 127 LEU A O 1
ATOM 991 N N . THR A 1 128 ? -2.684 27.137 -32.723 1.00 28.97 128 THR A N 1
ATOM 992 C CA . THR A 1 128 ? -2.386 27.194 -34.156 1.00 28.97 128 THR A CA 1
ATOM 993 C C . THR A 1 128 ? -2.454 28.647 -34.636 1.00 28.97 128 THR A C 1
ATOM 995 O O . THR A 1 128 ? -3.510 29.254 -34.526 1.00 28.97 128 THR A O 1
ATOM 998 N N . GLY A 1 129 ? -1.341 29.151 -35.189 1.00 26.66 129 GLY A N 1
ATOM 999 C CA . GLY A 1 129 ? -1.242 30.137 -36.286 1.00 26.66 129 GLY A CA 1
ATOM 1000 C C . GLY A 1 129 ? -1.922 31.516 -36.163 1.00 26.66 129 GLY A C 1
ATOM 1001 O O . GLY A 1 129 ? -3.140 31.613 -36.167 1.00 26.66 129 GLY A O 1
ATOM 1002 N N . GLY A 1 130 ? -1.129 32.600 -36.196 1.00 25.22 130 GLY A N 1
ATOM 1003 C CA . GLY A 1 130 ? -1.616 33.961 -36.530 1.00 25.22 130 GLY A CA 1
ATOM 1004 C C . GLY A 1 130 ? -1.867 34.151 -38.041 1.00 25.22 130 GLY A C 1
ATOM 1005 O O . GLY A 1 130 ? -1.870 33.145 -38.756 1.00 25.22 130 GLY A O 1
ATOM 1006 N N . PRO A 1 131 ? -1.942 35.388 -38.597 1.00 41.00 131 PRO A N 1
ATOM 1007 C CA . PRO A 1 131 ? -1.980 36.735 -37.985 1.00 41.00 131 PRO A CA 1
ATOM 1008 C C . PRO A 1 131 ? -3.097 37.668 -38.560 1.00 41.00 131 PRO A C 1
ATOM 1010 O O . PRO A 1 131 ? -3.651 37.372 -39.613 1.00 41.00 131 PRO A O 1
ATOM 1013 N N . GLY A 1 132 ? -3.351 38.844 -37.954 1.00 26.92 132 GLY A N 1
ATOM 1014 C CA . GLY A 1 132 ? -3.952 39.995 -38.670 1.00 26.92 132 GLY A CA 1
ATOM 1015 C C . GLY A 1 132 ? -4.973 40.875 -37.921 1.00 26.92 132 GLY A C 1
ATOM 1016 O O . GLY A 1 132 ? -5.978 40.370 -37.447 1.00 26.92 132 GLY A O 1
ATOM 1017 N N . GLU A 1 133 ? -4.690 42.186 -37.936 1.00 31.48 133 GLU A N 1
ATOM 1018 C CA . GLU A 1 133 ? -5.607 43.349 -38.047 1.00 31.48 133 GLU A CA 1
ATOM 1019 C C . GLU A 1 133 ? -6.415 43.876 -36.828 1.00 31.48 133 GLU A C 1
ATOM 1021 O O . GLU A 1 133 ? -7.372 43.287 -36.346 1.00 31.48 133 GLU A O 1
ATOM 1026 N N . GLU A 1 134 ? -5.939 45.038 -36.350 1.00 29.11 134 GLU A N 1
ATOM 1027 C CA . GLU A 1 134 ? -6.618 46.321 -36.052 1.00 29.11 134 GLU A CA 1
ATOM 1028 C C . GLU A 1 134 ? -8.088 46.371 -35.559 1.00 29.11 134 GLU A C 1
ATOM 1030 O O . GLU A 1 134 ? -9.021 46.120 -36.303 1.00 29.11 134 GLU A O 1
ATOM 1035 N N . ALA A 1 135 ? -8.218 46.861 -34.315 1.00 35.00 135 ALA A N 1
ATOM 1036 C CA . ALA A 1 135 ? -9.046 47.981 -33.824 1.00 35.00 135 ALA A CA 1
ATOM 1037 C C . ALA A 1 135 ? -10.592 48.043 -33.994 1.00 35.00 135 ALA A C 1
ATOM 1039 O O . ALA A 1 135 ? -11.155 47.820 -35.054 1.00 35.00 135 ALA A O 1
ATOM 1040 N N . GLU A 1 136 ? -11.186 48.572 -32.911 1.00 32.06 136 GLU A N 1
ATOM 1041 C CA . GLU A 1 136 ? -12.488 49.257 -32.743 1.00 32.06 136 GLU A CA 1
ATOM 1042 C C . GLU A 1 136 ? -13.705 48.465 -32.201 1.00 32.06 136 GLU A C 1
ATOM 1044 O O . GLU A 1 136 ? -14.243 47.559 -32.823 1.00 32.06 136 GLU A O 1
ATOM 1049 N N . GLU A 1 137 ? -14.062 48.865 -30.968 1.00 35.03 137 GLU A N 1
ATOM 1050 C CA . GLU A 1 137 ? -15.382 49.142 -30.363 1.00 35.03 137 GLU A CA 1
ATOM 1051 C C . GLU A 1 137 ? -16.616 48.287 -30.719 1.00 35.03 137 GLU A C 1
ATOM 1053 O O . GLU A 1 137 ? -17.090 48.312 -31.844 1.00 35.03 137 GLU A O 1
ATOM 1058 N N . GLU A 1 138 ? -17.264 47.709 -29.694 1.00 32.00 138 GLU A N 1
ATOM 1059 C CA . GLU A 1 138 ? -18.698 47.951 -29.439 1.00 32.00 138 GLU A CA 1
ATOM 1060 C C . GLU A 1 138 ? -19.120 47.506 -28.025 1.00 32.00 138 GLU A C 1
ATOM 1062 O O . GLU A 1 138 ? -18.684 46.477 -27.505 1.00 32.00 138 GLU A O 1
ATOM 1067 N N . GLU A 1 139 ? -19.952 48.336 -27.393 1.00 37.12 139 GLU A N 1
ATOM 1068 C CA . GLU A 1 139 ? -20.579 48.111 -26.091 1.00 37.12 139 GLU A CA 1
ATOM 1069 C C . GLU A 1 139 ? -21.643 47.002 -26.125 1.00 37.12 139 GLU A C 1
ATOM 1071 O O . GLU A 1 139 ? -22.362 46.832 -27.107 1.00 37.12 139 GLU A O 1
ATOM 1076 N N . GLY A 1 140 ? -21.808 46.304 -24.998 1.00 32.81 140 GLY A N 1
ATOM 1077 C CA . GLY A 1 140 ? -22.868 45.320 -24.791 1.00 32.81 140 GLY A CA 1
ATOM 1078 C C . GLY A 1 140 ? -22.991 44.925 -23.321 1.00 32.81 140 GLY A C 1
ATOM 1079 O O . GLY A 1 140 ? -22.329 44.002 -22.865 1.00 32.81 140 GLY A O 1
ATOM 1080 N N . ASP A 1 141 ? -23.808 45.693 -22.608 1.00 36.47 141 ASP A N 1
ATOM 1081 C CA . ASP A 1 141 ? -24.411 45.459 -21.290 1.00 36.47 141 ASP A CA 1
ATOM 1082 C C . ASP A 1 141 ? -24.826 43.991 -21.039 1.00 36.47 141 ASP A C 1
ATOM 1084 O O . ASP A 1 141 ? -25.614 43.467 -21.822 1.00 36.47 141 ASP A O 1
ATOM 1088 N N . ASP A 1 142 ? -24.333 43.350 -19.965 1.00 39.56 142 ASP A N 1
ATOM 1089 C CA . ASP A 1 142 ? -25.141 42.420 -19.149 1.00 39.56 142 ASP A CA 1
ATOM 1090 C C . ASP A 1 142 ? -24.445 42.036 -17.820 1.00 39.56 142 ASP A C 1
ATOM 1092 O O . ASP A 1 142 ? -23.303 41.574 -17.790 1.00 39.56 142 ASP A O 1
ATOM 1096 N N . ASP A 1 143 ? -25.165 42.232 -16.715 1.00 36.75 143 ASP A N 1
ATOM 1097 C CA . ASP A 1 143 ? -24.984 41.633 -15.387 1.00 36.75 143 ASP A CA 1
ATOM 1098 C C . ASP A 1 143 ? -23.617 41.738 -14.674 1.00 36.75 143 ASP A C 1
ATOM 1100 O O . ASP A 1 143 ? -22.856 40.780 -14.501 1.00 36.75 143 ASP A O 1
ATOM 1104 N N . ARG A 1 144 ? -23.389 42.899 -14.040 1.00 39.12 144 ARG A N 1
ATOM 1105 C CA . ARG A 1 144 ? -22.550 42.986 -12.829 1.00 39.12 144 ARG A CA 1
ATOM 1106 C C . ARG A 1 144 ? -23.209 42.214 -11.678 1.00 39.12 144 ARG A C 1
ATOM 1108 O O . ARG A 1 144 ? -23.850 42.804 -10.810 1.00 39.12 144 ARG A O 1
ATOM 1115 N N . ALA A 1 145 ? -22.988 40.904 -11.629 1.00 38.69 145 ALA A N 1
ATOM 1116 C CA . ALA A 1 145 ? -23.114 40.141 -10.395 1.00 38.69 145 ALA A CA 1
ATOM 1117 C C . ALA A 1 145 ? -21.984 40.570 -9.443 1.00 38.69 145 ALA A C 1
ATOM 1119 O O . ALA A 1 145 ? -20.843 40.113 -9.543 1.00 38.69 145 ALA A O 1
ATOM 1120 N N . GLU A 1 146 ? -22.305 41.505 -8.546 1.00 33.62 146 GLU A N 1
ATOM 1121 C CA . GLU A 1 146 ? -21.543 41.799 -7.334 1.00 33.62 146 GLU A CA 1
ATOM 1122 C C . GLU A 1 146 ? -21.197 40.483 -6.626 1.00 33.62 146 GLU A C 1
ATOM 1124 O O . GLU A 1 146 ? -22.038 39.835 -6.003 1.00 33.62 146 GLU A O 1
ATOM 1129 N N . PHE A 1 147 ? -19.935 40.070 -6.739 1.00 28.95 147 PHE A N 1
ATOM 1130 C CA . PHE A 1 147 ? -19.392 38.985 -5.941 1.00 28.95 147 PHE A CA 1
ATOM 1131 C C . PHE A 1 147 ? -19.331 39.483 -4.496 1.00 28.95 147 PHE A C 1
ATOM 1133 O O . PHE A 1 147 ? -18.410 40.202 -4.102 1.00 28.95 147 PHE A O 1
ATOM 1140 N N . HIS A 1 148 ? -20.343 39.131 -3.706 1.00 28.58 148 HIS A N 1
ATOM 1141 C CA . HIS A 1 148 ? -20.268 39.234 -2.261 1.00 28.58 148 HIS A CA 1
ATOM 1142 C C . HIS A 1 148 ? -19.046 38.435 -1.799 1.00 28.58 148 HIS A C 1
ATOM 1144 O O . HIS A 1 148 ? -19.012 37.207 -1.871 1.00 28.58 148 HIS A O 1
ATOM 1150 N N . THR A 1 149 ? -18.019 39.138 -1.326 1.00 33.38 149 THR A N 1
ATOM 1151 C CA . THR A 1 149 ? -16.947 38.543 -0.532 1.00 33.38 149 THR A CA 1
ATOM 1152 C C . THR A 1 149 ? -17.528 38.171 0.829 1.00 33.38 149 THR A C 1
ATOM 1154 O O . THR A 1 149 ? -17.343 38.890 1.814 1.00 33.38 149 THR A O 1
ATOM 1157 N N . GLU A 1 150 ? -18.273 37.069 0.886 1.00 31.44 150 GLU A N 1
ATOM 1158 C CA . GLU A 1 150 ? -18.593 36.418 2.150 1.00 31.44 150 GLU A CA 1
ATOM 1159 C C . GLU A 1 150 ? -17.328 35.727 2.651 1.00 31.44 150 GLU A C 1
ATOM 1161 O O . GLU A 1 150 ? -16.918 34.642 2.245 1.00 31.44 150 GLU A O 1
ATOM 1166 N N . ASN A 1 151 ? -16.659 36.483 3.510 1.00 37.62 151 ASN A N 1
ATOM 1167 C CA . ASN A 1 151 ? -15.557 36.098 4.358 1.00 37.62 151 ASN A CA 1
ATOM 1168 C C . ASN A 1 151 ? -16.022 35.029 5.363 1.00 37.62 151 ASN A C 1
ATOM 1170 O O . ASN A 1 151 ? -16.228 35.321 6.539 1.00 37.62 151 ASN A O 1
ATOM 1174 N N . GLU A 1 152 ? -16.167 33.789 4.905 1.00 35.47 152 GLU A N 1
ATOM 1175 C CA . GLU A 1 152 ? -16.210 32.609 5.763 1.00 35.47 152 GLU A CA 1
ATOM 1176 C C . GLU A 1 152 ? -14.974 31.766 5.479 1.00 35.47 152 GLU A C 1
ATOM 1178 O O . GLU A 1 152 ? -14.892 31.066 4.477 1.00 35.47 152 GLU A O 1
ATOM 1183 N N . ALA A 1 153 ? -13.982 31.926 6.359 1.00 39.59 153 ALA A N 1
ATOM 1184 C CA . ALA A 1 153 ? -12.892 31.013 6.690 1.00 39.59 153 ALA A CA 1
ATOM 1185 C C . ALA A 1 153 ? -12.804 29.724 5.849 1.00 39.59 153 ALA A C 1
ATOM 1187 O O . ALA A 1 153 ? -12.928 28.612 6.369 1.00 39.59 153 ALA A O 1
ATOM 1188 N N . ASN A 1 154 ? -12.492 29.865 4.562 1.00 35.00 154 ASN A N 1
ATOM 1189 C CA . ASN A 1 154 ? -12.039 28.762 3.746 1.00 35.00 154 ASN A CA 1
ATOM 1190 C C . ASN A 1 154 ? -10.643 28.439 4.282 1.00 35.00 154 ASN A C 1
ATOM 1192 O O . ASN A 1 154 ? -9.652 29.068 3.905 1.00 35.00 154 ASN A O 1
ATOM 1196 N N . ARG A 1 155 ? -10.568 27.538 5.274 1.00 41.88 155 ARG A N 1
ATOM 1197 C CA . ARG A 1 155 ? -9.317 26.887 5.655 1.00 41.88 155 ARG A CA 1
ATOM 1198 C C . ARG A 1 155 ? -8.850 26.200 4.384 1.00 41.88 155 ARG A C 1
ATOM 1200 O O . ARG A 1 155 ? -9.266 25.078 4.124 1.00 41.88 155 ARG A O 1
ATOM 1207 N N . VAL A 1 156 ? -8.041 26.899 3.587 1.00 46.34 156 VAL A N 1
ATOM 1208 C CA . VAL A 1 156 ? -7.332 26.331 2.445 1.00 46.34 156 VAL A CA 1
ATOM 1209 C C . VAL A 1 156 ? -6.736 25.042 2.977 1.00 46.34 156 VAL A C 1
ATOM 1211 O O . VAL A 1 156 ? -5.955 25.089 3.929 1.00 46.34 156 VAL A O 1
ATOM 1214 N N . ALA A 1 157 ? -7.220 23.899 2.494 1.00 55.12 157 ALA A N 1
ATOM 1215 C CA . ALA A 1 157 ? -6.774 22.609 2.980 1.00 55.12 157 ALA A CA 1
ATOM 1216 C C . ALA A 1 157 ? -5.294 22.508 2.610 1.00 55.12 157 ALA A C 1
ATOM 1218 O O . ALA A 1 157 ? -4.945 22.254 1.460 1.00 55.12 157 ALA A O 1
ATOM 1219 N N . ILE A 1 158 ? -4.421 22.844 3.563 1.00 62.75 158 ILE A N 1
ATOM 1220 C CA . ILE A 1 158 ? -2.982 22.843 3.339 1.00 62.75 158 ILE A CA 1
ATOM 1221 C C . ILE A 1 158 ? -2.611 21.395 3.066 1.00 62.75 158 ILE A C 1
ATOM 1223 O O . ILE A 1 158 ? -2.872 20.517 3.889 1.00 62.75 158 ILE A O 1
ATOM 1227 N N . GLN A 1 159 ? -2.037 21.160 1.892 1.00 70.06 159 GLN A N 1
ATOM 1228 C CA . GLN A 1 159 ? -1.599 19.840 1.485 1.00 70.06 159 GLN A CA 1
ATOM 1229 C C . GLN A 1 159 ? -0.634 19.269 2.540 1.00 70.06 159 GLN A C 1
ATOM 1231 O O . GLN A 1 159 ? 0.359 19.929 2.870 1.00 70.06 159 GLN A O 1
ATOM 1236 N N . PRO A 1 160 ? -0.891 18.051 3.053 1.00 80.69 160 PRO A N 1
ATOM 1237 C CA . PRO A 1 160 ? 0.029 17.377 3.956 1.00 80.69 160 PRO A CA 1
ATOM 1238 C C . PRO A 1 160 ? 1.422 17.263 3.343 1.00 80.69 160 PRO A C 1
ATOM 1240 O O . PRO A 1 160 ? 1.583 17.055 2.132 1.00 80.69 160 PRO A O 1
ATOM 1243 N N . ARG A 1 161 ? 2.454 17.370 4.180 1.00 87.44 161 ARG A N 1
ATOM 1244 C CA . ARG A 1 161 ? 3.841 17.286 3.713 1.00 87.44 161 ARG A CA 1
ATOM 1245 C C . ARG A 1 161 ? 4.122 15.872 3.211 1.00 87.44 161 ARG A C 1
ATOM 1247 O O . ARG A 1 161 ? 3.580 14.892 3.724 1.00 87.44 161 ARG A O 1
ATOM 1254 N N . TRP A 1 162 ? 5.029 15.745 2.241 1.00 87.88 162 TRP A N 1
ATOM 1255 C CA . TRP A 1 162 ? 5.382 14.437 1.681 1.00 87.88 162 TRP A CA 1
ATOM 1256 C C . TRP A 1 162 ? 5.783 13.380 2.739 1.00 87.88 162 TRP A C 1
ATOM 1258 O O . TRP A 1 162 ? 5.377 12.238 2.547 1.00 87.88 162 TRP A O 1
ATOM 1268 N N . PRO A 1 163 ? 6.462 13.684 3.874 1.00 91.31 163 PRO A N 1
ATOM 1269 C CA . PRO A 1 163 ? 6.774 12.665 4.884 1.00 91.31 163 PRO A CA 1
ATOM 1270 C C . PRO A 1 163 ? 5.524 12.093 5.565 1.00 91.31 163 PRO A C 1
ATOM 1272 O O . PRO A 1 163 ? 5.440 10.889 5.788 1.00 91.31 163 PRO A O 1
ATOM 1275 N N . THR A 1 164 ? 4.524 12.934 5.839 1.00 92.38 164 THR A N 1
ATOM 1276 C CA . THR A 1 164 ? 3.228 12.501 6.380 1.00 92.38 164 THR A CA 1
ATOM 1277 C C . THR A 1 164 ? 2.489 11.624 5.376 1.00 92.38 164 THR A C 1
ATOM 1279 O O . THR A 1 164 ? 1.913 10.603 5.747 1.00 92.38 164 THR A O 1
ATOM 1282 N N . ARG A 1 165 ? 2.561 11.970 4.083 1.00 93.94 165 ARG A N 1
ATOM 1283 C CA . ARG A 1 165 ? 2.007 11.153 2.991 1.00 93.94 165 ARG A CA 1
ATOM 1284 C C . ARG A 1 165 ? 2.713 9.797 2.873 1.00 93.94 165 ARG A C 1
ATOM 1286 O O . ARG A 1 165 ? 2.037 8.790 2.702 1.00 93.94 165 ARG A O 1
ATOM 1293 N N . VAL A 1 166 ? 4.040 9.751 3.020 1.00 95.19 166 VAL A N 1
ATOM 1294 C CA . VAL A 1 166 ? 4.825 8.499 3.057 1.00 95.19 166 VAL A CA 1
ATOM 1295 C C . VAL A 1 166 ? 4.354 7.614 4.203 1.00 95.19 166 VAL A C 1
ATOM 1297 O O . VAL A 1 166 ? 4.036 6.449 3.983 1.00 95.19 166 VAL A O 1
ATOM 1300 N N . PHE A 1 167 ? 4.227 8.174 5.408 1.00 95.38 167 PHE A N 1
ATOM 1301 C CA . PHE A 1 167 ? 3.738 7.419 6.559 1.00 95.38 167 PHE A CA 1
ATOM 1302 C C . PHE A 1 167 ? 2.292 6.935 6.365 1.00 95.38 167 PHE A C 1
ATOM 1304 O O . PHE A 1 167 ? 1.977 5.799 6.705 1.00 95.38 167 PHE A O 1
ATOM 1311 N N . ALA A 1 168 ? 1.417 7.743 5.755 1.00 95.56 168 ALA A N 1
ATOM 1312 C CA . ALA A 1 168 ? 0.058 7.319 5.418 1.00 95.56 168 ALA A CA 1
ATOM 1313 C C . ALA A 1 168 ? 0.038 6.136 4.433 1.00 95.56 168 ALA A C 1
ATOM 1315 O O . ALA A 1 168 ? -0.716 5.189 4.643 1.00 95.56 168 ALA A O 1
ATOM 1316 N N . ALA A 1 169 ? 0.885 6.143 3.398 1.00 95.88 169 ALA A N 1
ATOM 1317 C CA . ALA A 1 169 ? 1.028 5.002 2.490 1.00 95.88 169 ALA A CA 1
ATOM 1318 C C . ALA A 1 169 ? 1.555 3.751 3.224 1.00 95.88 169 ALA A C 1
ATOM 1320 O O . ALA A 1 169 ? 1.028 2.653 3.048 1.00 95.88 169 ALA A O 1
ATOM 1321 N N . GLU A 1 170 ? 2.518 3.920 4.131 1.00 95.81 170 GLU A N 1
ATOM 1322 C CA . GLU A 1 170 ? 3.023 2.835 4.977 1.00 95.81 170 GLU A CA 1
ATOM 1323 C C . GLU A 1 170 ? 1.922 2.267 5.899 1.00 95.81 170 GLU A C 1
ATOM 1325 O O . GLU A 1 170 ? 1.812 1.052 6.086 1.00 95.81 170 GLU A O 1
ATOM 1330 N N . CYS A 1 171 ? 1.051 3.127 6.441 1.00 96.06 171 CYS A N 1
ATOM 1331 C CA . CYS A 1 171 ? -0.134 2.720 7.196 1.00 96.06 171 CYS A CA 1
ATOM 1332 C C . CYS A 1 171 ? -1.087 1.869 6.350 1.00 96.06 171 CYS A C 1
ATOM 1334 O O . CYS A 1 171 ? -1.551 0.846 6.847 1.00 96.06 171 CYS A O 1
ATOM 1336 N N . VAL A 1 172 ? -1.338 2.217 5.081 1.00 96.62 172 VAL A N 1
ATOM 1337 C CA . VAL A 1 172 ? -2.168 1.391 4.180 1.00 96.62 172 VAL A CA 1
ATOM 1338 C C . VAL A 1 172 ? -1.607 -0.030 4.072 1.00 96.62 172 VAL A C 1
ATOM 1340 O O . VAL A 1 172 ? -2.348 -0.996 4.256 1.00 96.62 172 VAL A O 1
ATOM 1343 N N . ARG A 1 173 ? -0.292 -0.182 3.878 1.00 95.38 173 ARG A N 1
ATOM 1344 C CA . ARG A 1 173 ? 0.357 -1.507 3.831 1.00 95.38 173 ARG A CA 1
ATOM 1345 C C . ARG A 1 173 ? 0.215 -2.278 5.137 1.00 95.38 173 ARG A C 1
ATOM 1347 O O . ARG A 1 173 ? -0.081 -3.474 5.137 1.00 95.38 173 ARG A O 1
ATOM 1354 N N . ARG A 1 174 ? 0.387 -1.593 6.270 1.00 94.94 174 ARG A N 1
ATOM 1355 C CA . ARG A 1 174 ? 0.192 -2.201 7.592 1.00 94.94 174 ARG A CA 1
ATOM 1356 C C . ARG A 1 174 ? -1.250 -2.636 7.823 1.00 94.94 174 ARG A C 1
ATOM 1358 O O . ARG A 1 174 ? -1.444 -3.684 8.424 1.00 94.94 174 ARG A O 1
ATOM 1365 N N . ILE A 1 175 ? -2.241 -1.890 7.332 1.00 94.88 175 ILE A N 1
ATOM 1366 C CA . ILE A 1 175 ? -3.658 -2.274 7.414 1.00 94.88 175 ILE A CA 1
ATOM 1367 C C . ILE A 1 175 ? -3.883 -3.583 6.651 1.00 94.88 175 ILE A C 1
ATOM 1369 O O . ILE A 1 175 ? -4.462 -4.514 7.207 1.00 94.88 175 ILE A O 1
ATOM 1373 N N . ILE A 1 176 ? -3.353 -3.696 5.425 1.00 94.25 176 ILE A N 1
ATOM 1374 C CA . ILE A 1 176 ? -3.443 -4.930 4.625 1.00 94.25 176 ILE A CA 1
ATOM 1375 C C . ILE A 1 176 ? -2.828 -6.116 5.391 1.00 94.25 176 ILE A C 1
ATOM 1377 O O . ILE A 1 176 ? -3.438 -7.184 5.465 1.00 94.25 176 ILE A O 1
ATOM 1381 N N . SER A 1 177 ? -1.658 -5.927 6.011 1.00 93.00 177 SER A N 1
ATOM 1382 C CA . SER A 1 177 ? -1.006 -6.956 6.836 1.00 93.00 177 SER A CA 1
ATOM 1383 C C . SER A 1 177 ? -1.789 -7.289 8.114 1.00 93.00 177 SER A C 1
ATOM 1385 O O . SER A 1 177 ? -1.914 -8.458 8.474 1.00 93.00 177 SER A O 1
ATOM 1387 N N . ALA A 1 178 ? -2.358 -6.294 8.796 1.00 91.19 178 ALA A N 1
ATOM 1388 C CA . ALA A 1 178 ? -3.143 -6.495 10.013 1.00 91.19 178 ALA A CA 1
ATOM 1389 C C . ALA A 1 178 ? -4.408 -7.326 9.735 1.00 91.19 178 ALA A C 1
ATOM 1391 O O . ALA A 1 178 ? -4.724 -8.242 10.499 1.00 91.19 178 ALA A O 1
ATOM 1392 N N . CYS A 1 179 ? -5.076 -7.082 8.601 1.00 90.62 179 CYS A N 1
ATOM 1393 C CA . CYS A 1 179 ? -6.222 -7.873 8.152 1.00 90.62 179 CYS A CA 1
ATOM 1394 C C . CYS A 1 179 ? -5.874 -9.353 7.907 1.00 90.62 179 CYS A C 1
ATOM 1396 O O . CYS A 1 179 ? -6.730 -10.206 8.129 1.00 90.62 179 CYS A O 1
ATOM 1398 N N . GLN A 1 180 ? -4.632 -9.681 7.526 1.00 87.62 180 GLN A N 1
ATOM 1399 C CA . GLN A 1 180 ? -4.175 -11.073 7.338 1.00 87.62 180 GLN A CA 1
ATOM 1400 C C . GLN A 1 180 ? -3.999 -11.827 8.650 1.00 87.62 180 GLN A C 1
ATOM 1402 O O . GLN A 1 180 ? -4.227 -13.032 8.718 1.00 87.62 180 GLN A O 1
ATOM 1407 N N . THR A 1 181 ? -3.589 -11.117 9.697 1.00 86.62 181 THR A N 1
ATOM 1408 C CA . THR A 1 181 ? -3.409 -11.687 11.038 1.00 86.62 181 THR A CA 1
ATOM 1409 C C . THR A 1 181 ? -4.685 -11.660 11.879 1.00 86.62 181 THR A C 1
ATOM 1411 O O . THR A 1 181 ? -4.683 -12.107 13.026 1.00 86.62 181 THR A O 1
ATOM 1414 N N . SER A 1 182 ? -5.769 -11.099 11.341 1.00 83.25 182 SER A N 1
ATOM 1415 C CA . SER A 1 182 ? -7.026 -10.932 12.061 1.00 83.25 182 SER A CA 1
ATOM 1416 C C . SER A 1 182 ? -7.765 -12.263 12.244 1.00 83.25 182 SER A C 1
ATOM 1418 O O . SER A 1 182 ? -7.519 -13.253 11.566 1.00 83.25 182 SER A O 1
ATOM 1420 N N . LYS A 1 183 ? -8.735 -12.307 13.162 1.00 76.25 183 LYS A N 1
ATOM 1421 C CA . LYS A 1 183 ? -9.565 -13.511 13.349 1.00 76.25 183 LYS A CA 1
ATOM 1422 C C . LYS A 1 183 ? -10.498 -13.784 12.161 1.00 76.25 183 LYS A C 1
ATOM 1424 O O . LYS A 1 183 ? -10.919 -14.920 11.981 1.00 76.25 183 LYS A O 1
ATOM 1429 N N . ASN A 1 184 ? -10.818 -12.755 11.371 1.00 77.44 184 ASN A N 1
ATOM 1430 C CA . ASN A 1 184 ? -11.740 -12.820 10.234 1.00 77.44 184 ASN A CA 1
ATOM 1431 C C . ASN A 1 184 ? -11.005 -12.725 8.885 1.00 77.44 184 ASN A C 1
ATOM 1433 O O . ASN A 1 184 ? -11.603 -12.300 7.897 1.00 77.44 184 ASN A O 1
ATOM 1437 N N . THR A 1 185 ? -9.730 -13.130 8.824 1.00 82.06 185 THR A N 1
ATOM 1438 C CA . THR A 1 185 ? -8.897 -13.097 7.610 1.00 82.06 185 THR A CA 1
ATOM 1439 C C . THR A 1 185 ? -9.598 -13.535 6.325 1.00 82.06 185 THR A C 1
ATOM 1441 O O . THR A 1 185 ? -9.517 -12.768 5.367 1.00 82.06 185 THR A O 1
ATOM 1444 N N . PRO A 1 186 ? -10.312 -14.681 6.253 1.00 85.38 186 PRO A N 1
ATOM 1445 C CA . PRO A 1 186 ? -10.906 -15.106 4.984 1.00 85.38 186 PRO A CA 1
ATOM 1446 C C . PRO A 1 186 ? -11.900 -14.078 4.430 1.00 85.38 186 PRO A C 1
ATOM 1448 O O . PRO A 1 186 ? -11.881 -13.792 3.241 1.00 85.38 186 PRO A O 1
ATOM 1451 N N . ALA A 1 187 ? -12.688 -13.422 5.284 1.00 89.50 187 ALA A N 1
ATOM 1452 C CA . ALA A 1 187 ? -13.664 -12.429 4.840 1.00 89.50 187 ALA A CA 1
ATOM 1453 C C . ALA A 1 187 ? -13.019 -11.115 4.357 1.00 89.50 187 ALA A C 1
ATOM 1455 O O . ALA A 1 187 ? -13.643 -10.364 3.617 1.00 89.50 187 ALA A O 1
ATOM 1456 N N . HIS A 1 188 ? -11.766 -10.818 4.727 1.00 90.69 188 HIS A N 1
ATOM 1457 C CA . HIS A 1 188 ? -11.060 -9.643 4.201 1.00 90.69 188 HIS A CA 1
ATOM 1458 C C . HIS A 1 188 ? -10.577 -9.828 2.755 1.00 90.69 188 HIS A C 1
ATOM 1460 O O . HIS A 1 188 ? -10.383 -8.821 2.076 1.00 90.69 188 HIS A O 1
ATOM 1466 N N . PHE A 1 189 ? -10.395 -11.069 2.292 1.00 92.50 189 PHE A N 1
ATOM 1467 C CA . PHE A 1 189 ? -9.831 -11.397 0.974 1.00 92.50 189 PHE A CA 1
ATOM 1468 C C . PHE A 1 189 ? -10.782 -12.223 0.097 1.00 92.50 189 PHE A C 1
ATOM 1470 O O . PHE A 1 189 ? -10.374 -12.718 -0.944 1.00 92.50 189 PHE A O 1
ATOM 1477 N N . ASP A 1 190 ? -12.050 -12.345 0.483 1.00 91.19 190 ASP A N 1
ATOM 1478 C CA . ASP A 1 190 ? -13.085 -13.031 -0.289 1.00 91.19 190 ASP A CA 1
ATOM 1479 C C . ASP A 1 190 ? -14.307 -12.116 -0.415 1.00 91.19 190 ASP A C 1
ATOM 1481 O O . ASP A 1 190 ? -14.946 -11.761 0.579 1.00 91.19 190 ASP A O 1
ATOM 1485 N N . LEU A 1 191 ? -14.619 -11.708 -1.649 1.00 90.88 191 LEU A N 1
ATOM 1486 C CA . LEU A 1 191 ? -15.715 -10.784 -1.930 1.00 90.88 191 LEU A CA 1
ATOM 1487 C C . LEU A 1 191 ? -17.093 -11.413 -1.681 1.00 90.88 191 LEU A C 1
ATOM 1489 O O . LEU A 1 191 ? -17.999 -10.721 -1.210 1.00 90.88 191 LEU A O 1
ATOM 1493 N N . ALA A 1 192 ? -17.267 -12.704 -1.972 1.00 89.69 192 ALA A N 1
ATOM 1494 C CA . ALA A 1 192 ? -18.532 -13.397 -1.753 1.00 89.69 192 ALA A CA 1
ATOM 1495 C C . ALA A 1 192 ? -18.800 -13.548 -0.253 1.00 89.69 192 ALA A C 1
ATOM 1497 O O . ALA A 1 192 ? -19.874 -13.169 0.222 1.00 89.69 192 ALA A O 1
ATOM 1498 N N . LEU A 1 193 ? -17.792 -13.998 0.500 1.00 89.94 193 LEU A N 1
ATOM 1499 C CA . LEU A 1 193 ? -17.889 -14.145 1.950 1.00 89.94 193 LEU A CA 1
ATOM 1500 C C . LEU A 1 193 ? -18.083 -12.791 2.645 1.00 89.94 193 LEU A C 1
ATOM 1502 O O . LEU A 1 193 ? -18.896 -12.684 3.563 1.00 89.94 193 LEU A O 1
ATOM 1506 N N . ALA A 1 194 ? -17.384 -11.741 2.198 1.00 89.88 194 ALA A N 1
ATOM 1507 C CA . ALA A 1 194 ? -17.573 -10.386 2.711 1.00 89.88 194 ALA A CA 1
ATOM 1508 C C . ALA A 1 194 ? -19.018 -9.904 2.518 1.00 89.88 194 ALA A C 1
ATOM 1510 O O . ALA A 1 194 ? -19.635 -9.422 3.472 1.00 89.88 194 ALA A O 1
ATOM 1511 N N . LYS A 1 195 ? -19.577 -10.068 1.308 1.00 88.50 195 LYS A N 1
ATOM 1512 C CA . LYS A 1 195 ? -20.975 -9.719 1.011 1.00 88.50 195 LYS A CA 1
ATOM 1513 C C . LYS A 1 195 ? -21.932 -10.550 1.879 1.00 88.50 195 LYS A C 1
ATOM 1515 O O . LYS A 1 195 ? -22.799 -9.978 2.530 1.00 88.50 195 LYS A O 1
ATOM 1520 N N . GLU A 1 196 ? -21.752 -11.866 1.983 1.00 87.50 196 GLU A N 1
ATOM 1521 C CA . GLU A 1 196 ? -22.600 -12.731 2.821 1.00 87.50 196 GLU A CA 1
ATOM 1522 C C . GLU A 1 196 ? -22.583 -12.314 4.300 1.00 87.50 196 GLU A C 1
ATOM 1524 O O . GLU A 1 196 ? -23.638 -12.185 4.936 1.00 87.50 196 GLU A O 1
ATOM 1529 N N . MET A 1 197 ? -21.393 -12.049 4.848 1.00 85.31 197 MET A N 1
ATOM 1530 C CA . MET A 1 197 ? -21.247 -11.603 6.230 1.00 85.31 197 MET A CA 1
ATOM 1531 C C . MET A 1 197 ? -21.856 -10.218 6.461 1.00 85.31 197 MET A C 1
ATOM 1533 O O . MET A 1 197 ? -22.394 -9.983 7.542 1.00 85.31 197 MET A O 1
ATOM 1537 N N . GLN A 1 198 ? -21.839 -9.323 5.468 1.00 85.75 198 GLN A N 1
ATOM 1538 C CA . GLN A 1 198 ? -22.544 -8.040 5.551 1.00 85.75 198 GLN A CA 1
ATOM 1539 C C . GLN A 1 198 ? -24.064 -8.193 5.620 1.00 85.75 198 GLN A C 1
ATOM 1541 O O . GLN A 1 198 ? -24.718 -7.415 6.318 1.00 85.75 198 GLN A O 1
ATOM 1546 N N . LEU A 1 199 ? -24.632 -9.190 4.932 1.00 82.88 199 LEU A N 1
ATOM 1547 C CA . LEU A 1 199 ? -26.067 -9.472 4.992 1.00 82.88 199 LEU A CA 1
ATOM 1548 C C . LEU A 1 199 ? -26.488 -10.126 6.319 1.00 82.88 199 LEU A C 1
ATOM 1550 O O . LEU A 1 199 ? -27.568 -9.830 6.829 1.00 82.88 199 LEU A O 1
ATOM 1554 N N . THR A 1 200 ? -25.665 -11.013 6.886 1.00 78.94 200 THR A N 1
ATOM 1555 C CA . THR A 1 200 ? -26.006 -11.771 8.109 1.00 78.94 200 THR A CA 1
ATOM 1556 C C . THR A 1 200 ? -25.630 -11.060 9.405 1.00 78.94 200 THR A C 1
ATOM 1558 O O . THR A 1 200 ? -26.363 -11.145 10.393 1.00 78.94 200 THR A O 1
ATOM 1561 N N . LYS A 1 201 ? -24.501 -10.349 9.435 1.00 65.62 201 LYS A N 1
ATOM 1562 C CA . LYS A 1 201 ? -24.061 -9.542 10.576 1.00 65.62 201 LYS A CA 1
ATOM 1563 C C . LYS A 1 201 ? -24.143 -8.073 10.186 1.00 65.62 201 LYS A C 1
ATOM 1565 O O . LYS A 1 201 ? -23.347 -7.581 9.395 1.00 65.62 201 LYS A O 1
ATOM 1570 N N . SER A 1 202 ? -25.086 -7.355 10.791 1.00 54.69 202 SER A N 1
ATOM 1571 C CA . SER A 1 202 ? -25.190 -5.899 10.666 1.00 54.69 202 SER A CA 1
ATOM 1572 C C . SER A 1 202 ? -23.824 -5.238 10.929 1.00 54.69 202 SER A C 1
ATOM 1574 O O . SER A 1 202 ? -23.418 -5.142 12.088 1.00 54.69 202 SER A O 1
ATOM 1576 N N . ARG A 1 203 ? -23.188 -4.719 9.863 1.00 62.03 203 ARG A N 1
ATOM 1577 C CA . ARG A 1 203 ? -21.986 -3.850 9.851 1.00 62.03 203 ARG A CA 1
ATOM 1578 C C . ARG A 1 203 ? -20.599 -4.512 9.944 1.00 62.03 203 ARG A C 1
ATOM 1580 O O . ARG A 1 203 ? -19.708 -3.950 10.573 1.00 62.03 203 ARG A O 1
ATOM 1587 N N . GLY A 1 204 ? -20.373 -5.655 9.296 1.00 71.06 204 GLY A N 1
ATOM 1588 C CA . GLY A 1 204 ? -18.998 -6.097 9.007 1.00 71.06 204 GLY A CA 1
ATOM 1589 C C . GLY A 1 204 ? -18.337 -5.225 7.928 1.00 71.06 204 GLY A C 1
ATOM 1590 O O . GLY A 1 204 ? -18.931 -5.011 6.871 1.00 71.06 204 GLY A O 1
ATOM 1591 N N . ASP A 1 205 ? -17.131 -4.717 8.186 1.00 87.12 205 ASP A N 1
ATOM 1592 C CA . ASP A 1 205 ? -16.319 -3.991 7.204 1.00 87.12 205 ASP A CA 1
ATOM 1593 C C . ASP A 1 205 ? -15.099 -4.831 6.805 1.00 87.12 205 ASP A C 1
ATOM 1595 O O . ASP A 1 205 ? -14.396 -5.366 7.664 1.00 87.12 205 ASP A O 1
ATOM 1599 N N . TYR A 1 206 ? -14.867 -4.983 5.502 1.00 91.56 206 TYR A N 1
ATOM 1600 C CA . TYR A 1 206 ? -13.914 -5.950 4.956 1.00 91.56 206 TYR A CA 1
ATOM 1601 C C . TYR A 1 206 ? -13.013 -5.312 3.908 1.00 91.56 206 TYR A C 1
ATOM 1603 O O . TYR A 1 206 ? -13.433 -4.453 3.139 1.00 91.56 206 TYR A O 1
ATOM 1611 N N . LEU A 1 207 ? -11.760 -5.768 3.850 1.00 93.62 207 LEU A N 1
ATOM 1612 C CA . LEU A 1 207 ? -10.714 -5.119 3.057 1.00 93.62 207 LEU A CA 1
ATOM 1613 C C . LEU A 1 207 ? -11.006 -5.174 1.555 1.00 93.62 207 LEU A C 1
ATOM 1615 O O . LEU A 1 207 ? -10.819 -4.177 0.863 1.00 93.62 207 LEU A O 1
ATOM 1619 N N . VAL A 1 208 ? -11.535 -6.301 1.075 1.00 94.19 208 VAL A N 1
ATOM 1620 C CA . VAL A 1 208 ? -11.931 -6.504 -0.325 1.00 94.19 208 VAL A CA 1
ATOM 1621 C C . VAL A 1 208 ? -12.939 -5.468 -0.835 1.00 94.19 208 VAL A C 1
ATOM 1623 O O . VAL A 1 208 ? -12.890 -5.093 -2.003 1.00 94.19 208 VAL A O 1
ATOM 1626 N N . LEU A 1 209 ? -13.794 -4.924 0.036 1.00 93.06 209 LEU A N 1
ATOM 1627 C CA . LEU A 1 209 ? -14.781 -3.904 -0.336 1.00 93.06 209 LEU A CA 1
ATOM 1628 C C . LEU A 1 209 ? -14.141 -2.536 -0.603 1.00 93.06 209 LEU A C 1
ATOM 1630 O O . LEU A 1 209 ? -14.697 -1.721 -1.335 1.00 93.06 209 LEU A O 1
ATOM 1634 N N . HIS A 1 210 ? -12.947 -2.302 -0.054 1.00 95.06 210 HIS A N 1
ATOM 1635 C CA . HIS A 1 210 ? -12.174 -1.072 -0.232 1.00 95.06 210 HIS A CA 1
ATOM 1636 C C . HIS A 1 210 ? -11.072 -1.209 -1.285 1.00 95.06 210 HIS A C 1
ATOM 1638 O O . HIS A 1 210 ? -10.235 -0.316 -1.409 1.00 95.06 210 HIS A O 1
ATOM 1644 N N . LEU A 1 211 ? -11.055 -2.294 -2.070 1.00 95.56 211 LEU A N 1
ATOM 1645 C CA . LEU A 1 211 ? -10.002 -2.552 -3.057 1.00 95.56 211 LEU A CA 1
ATOM 1646 C C . LEU A 1 211 ? -9.802 -1.382 -4.034 1.00 95.56 211 LEU A C 1
ATOM 1648 O O . LEU A 1 211 ? -8.666 -1.009 -4.316 1.00 95.56 211 LEU A O 1
ATOM 1652 N N . SER A 1 212 ? -10.889 -0.752 -4.488 1.00 95.00 212 SER A N 1
ATOM 1653 C CA . SER A 1 212 ? -10.821 0.429 -5.361 1.00 95.00 212 SER A CA 1
ATOM 1654 C C . SER A 1 212 ? -10.066 1.594 -4.711 1.00 95.00 212 SER A C 1
ATOM 1656 O O . SER A 1 212 ? -9.207 2.218 -5.335 1.00 95.00 212 SER A O 1
ATOM 1658 N N . ASP A 1 213 ? -10.313 1.848 -3.424 1.00 95.44 213 ASP A N 1
ATOM 1659 C CA . ASP A 1 213 ? -9.607 2.890 -2.682 1.00 95.44 213 ASP A CA 1
ATOM 1660 C C . ASP A 1 213 ? -8.143 2.521 -2.410 1.00 95.44 213 ASP A C 1
ATOM 1662 O O . ASP A 1 213 ? -7.284 3.398 -2.489 1.00 95.44 213 ASP A O 1
ATOM 1666 N N . LEU A 1 214 ? -7.829 1.243 -2.164 1.00 96.94 214 LEU A N 1
ATOM 1667 C CA . LEU A 1 214 ? -6.447 0.768 -2.021 1.00 96.94 214 LEU A CA 1
ATOM 1668 C C . LEU A 1 214 ? -5.642 0.980 -3.307 1.00 96.94 214 LEU A C 1
ATOM 1670 O O . LEU A 1 214 ? -4.548 1.544 -3.256 1.00 96.94 214 LEU A O 1
ATOM 1674 N N . VAL A 1 215 ? -6.195 0.579 -4.458 1.00 96.81 215 VAL A N 1
ATOM 1675 C CA . VAL A 1 215 ? -5.559 0.773 -5.770 1.00 96.81 215 VAL A CA 1
ATOM 1676 C C . VAL A 1 215 ? -5.386 2.262 -6.058 1.00 96.81 215 VAL A C 1
ATOM 1678 O O . VAL A 1 215 ? -4.300 2.685 -6.452 1.00 96.81 215 VAL A O 1
ATOM 1681 N N . ARG A 1 216 ? -6.408 3.085 -5.792 1.00 95.81 216 ARG A N 1
ATOM 1682 C CA . ARG A 1 216 ? -6.342 4.537 -6.005 1.00 95.81 216 ARG A CA 1
ATOM 1683 C C . ARG A 1 216 ? -5.299 5.217 -5.114 1.00 95.81 216 ARG A C 1
ATOM 1685 O O . ARG A 1 216 ? -4.553 6.067 -5.594 1.00 95.81 216 ARG A O 1
ATOM 1692 N N . MET A 1 217 ? -5.208 4.846 -3.836 1.00 96.50 217 MET A N 1
ATOM 1693 C CA . MET A 1 217 ? -4.176 5.364 -2.928 1.00 96.50 217 MET A CA 1
ATOM 1694 C C . MET A 1 217 ? -2.769 4.945 -3.368 1.00 96.50 217 MET A C 1
ATOM 1696 O O . MET A 1 217 ? -1.866 5.782 -3.387 1.00 96.50 217 MET A O 1
ATOM 1700 N N . ALA A 1 218 ? -2.589 3.681 -3.766 1.00 97.12 218 ALA A N 1
ATOM 1701 C CA . ALA A 1 218 ? -1.319 3.180 -4.282 1.00 97.12 218 ALA A CA 1
ATOM 1702 C C . ALA A 1 218 ? -0.907 3.898 -5.578 1.00 97.12 218 ALA A C 1
ATOM 1704 O O . ALA A 1 218 ? 0.253 4.281 -5.711 1.00 97.12 218 ALA A O 1
ATOM 1705 N N . PHE A 1 219 ? -1.859 4.145 -6.487 1.00 96.44 219 PHE A N 1
ATOM 1706 C CA . PHE A 1 219 ? -1.657 4.925 -7.710 1.00 96.44 219 PHE A CA 1
ATOM 1707 C C . PHE A 1 219 ? -1.144 6.333 -7.385 1.00 96.44 219 PHE A C 1
ATOM 1709 O O . PHE A 1 219 ? -0.060 6.702 -7.825 1.00 96.44 219 PHE A O 1
ATOM 1716 N N . ILE A 1 220 ? -1.873 7.085 -6.550 1.00 95.06 220 ILE A N 1
ATOM 1717 C CA . ILE A 1 220 ? -1.525 8.474 -6.198 1.00 95.06 220 ILE A CA 1
ATOM 1718 C C . ILE A 1 220 ? -0.144 8.560 -5.537 1.00 95.06 220 ILE A C 1
ATOM 1720 O O . ILE A 1 220 ? 0.601 9.512 -5.774 1.00 95.06 220 ILE A O 1
ATOM 1724 N N . ALA A 1 221 ? 0.211 7.575 -4.709 1.00 95.94 221 ALA A N 1
ATOM 1725 C CA . ALA A 1 221 ? 1.531 7.506 -4.096 1.00 95.94 221 ALA A CA 1
ATOM 1726 C C . ALA A 1 221 ? 2.628 7.169 -5.127 1.00 95.94 221 ALA A C 1
ATOM 1728 O O . ALA A 1 221 ? 3.635 7.873 -5.193 1.00 95.94 221 ALA A O 1
ATOM 1729 N N . ALA A 1 222 ? 2.417 6.152 -5.974 1.00 96.38 222 ALA A N 1
ATOM 1730 C CA . ALA A 1 222 ? 3.383 5.672 -6.972 1.00 96.38 222 ALA A CA 1
ATOM 1731 C C . ALA A 1 222 ? 3.729 6.721 -8.046 1.00 96.38 222 ALA A C 1
ATOM 1733 O O . ALA A 1 222 ? 4.847 6.731 -8.574 1.00 96.38 222 ALA A O 1
ATOM 1734 N N . THR A 1 223 ? 2.788 7.621 -8.346 1.00 95.12 223 THR A N 1
ATOM 1735 C CA . THR A 1 223 ? 2.943 8.698 -9.335 1.00 95.12 223 THR A CA 1
ATOM 1736 C C . THR A 1 223 ? 3.287 10.057 -8.717 1.00 95.12 223 THR A C 1
ATOM 1738 O O . THR A 1 223 ? 3.183 11.069 -9.400 1.00 95.12 223 THR A O 1
ATOM 1741 N N . SER A 1 224 ? 3.658 10.117 -7.434 1.00 93.88 224 SER A N 1
ATOM 1742 C CA . SER A 1 224 ? 4.058 11.375 -6.789 1.00 93.88 224 SER A CA 1
ATOM 1743 C C . SER A 1 224 ? 5.434 11.860 -7.263 1.00 93.88 224 SER A C 1
ATOM 1745 O O . SER A 1 224 ? 6.277 11.059 -7.640 1.00 93.88 224 SER A O 1
ATOM 1747 N N . ASP A 1 225 ? 5.732 13.150 -7.093 1.00 90.75 225 ASP A N 1
ATOM 1748 C CA . ASP A 1 225 ? 7.067 13.717 -7.377 1.00 90.75 225 ASP A CA 1
ATOM 1749 C C . ASP A 1 225 ? 8.165 13.336 -6.362 1.00 90.75 225 ASP A C 1
ATOM 1751 O O . ASP A 1 225 ? 9.335 13.660 -6.540 1.00 90.75 225 ASP A O 1
ATOM 1755 N N . SER A 1 226 ? 7.802 12.685 -5.252 1.00 92.38 226 SER A N 1
ATOM 1756 C CA . SER A 1 226 ? 8.722 12.339 -4.166 1.00 92.38 226 SER A CA 1
ATOM 1757 C C . SER A 1 226 ? 9.082 10.861 -4.230 1.00 92.38 226 SER A C 1
ATOM 1759 O O . SER A 1 226 ? 8.227 10.021 -3.955 1.00 92.38 226 SER A O 1
ATOM 1761 N N . ASP A 1 227 ? 10.345 10.539 -4.523 1.00 94.12 227 ASP A N 1
ATOM 1762 C CA . ASP A 1 227 ? 10.828 9.152 -4.609 1.00 94.12 227 ASP A CA 1
ATOM 1763 C C . ASP A 1 227 ? 10.436 8.281 -3.397 1.00 94.12 227 ASP A C 1
ATOM 1765 O O . ASP A 1 227 ? 9.884 7.202 -3.616 1.00 94.12 227 ASP A O 1
ATOM 1769 N N . PRO A 1 228 ? 10.588 8.722 -2.127 1.00 95.31 228 PRO A N 1
ATOM 1770 C CA . PRO A 1 228 ? 10.103 7.960 -0.974 1.00 95.31 228 PRO A CA 1
ATOM 1771 C C . PRO A 1 228 ? 8.614 7.596 -1.039 1.00 95.31 228 PRO A C 1
ATOM 1773 O O . PRO A 1 228 ? 8.237 6.477 -0.697 1.00 95.31 228 PRO A O 1
ATOM 1776 N N . LEU A 1 229 ? 7.760 8.516 -1.497 1.00 95.62 229 LEU A N 1
ATOM 1777 C CA . LEU A 1 229 ? 6.325 8.258 -1.628 1.00 95.62 229 LEU A CA 1
ATOM 1778 C C . LEU A 1 229 ? 6.025 7.339 -2.814 1.00 95.62 229 LEU A C 1
ATOM 1780 O O . LEU A 1 229 ? 5.176 6.454 -2.694 1.00 95.62 229 LEU A O 1
ATOM 1784 N N . ARG A 1 230 ? 6.767 7.485 -3.920 1.00 96.50 230 ARG A N 1
ATOM 1785 C CA . ARG A 1 230 ? 6.673 6.578 -5.071 1.00 96.50 230 ARG A CA 1
ATOM 1786 C C . ARG A 1 230 ? 6.975 5.141 -4.671 1.00 96.50 230 ARG A C 1
ATOM 1788 O O . ARG A 1 230 ? 6.225 4.240 -5.035 1.00 96.50 230 ARG A O 1
ATOM 1795 N N . LEU A 1 231 ? 8.039 4.928 -3.893 1.00 96.44 231 LEU A N 1
ATOM 1796 C CA . LEU A 1 231 ? 8.423 3.604 -3.398 1.00 96.44 231 LEU A CA 1
ATOM 1797 C C . LEU A 1 231 ? 7.327 2.980 -2.538 1.00 96.44 231 LEU A C 1
ATOM 1799 O O . LEU A 1 231 ? 6.967 1.828 -2.767 1.00 96.44 231 LEU A O 1
ATOM 1803 N N . GLU A 1 232 ? 6.769 3.730 -1.587 1.00 96.94 232 GLU A N 1
ATOM 1804 C CA . GLU A 1 232 ? 5.674 3.233 -0.748 1.00 96.94 232 GLU A CA 1
ATOM 1805 C C . GLU A 1 232 ? 4.420 2.915 -1.572 1.00 96.94 232 GLU A C 1
ATOM 1807 O O . GLU A 1 232 ? 3.771 1.893 -1.340 1.00 96.94 232 GLU A O 1
ATOM 1812 N N . GLY A 1 233 ? 4.105 3.730 -2.583 1.00 97.25 233 GLY A N 1
ATOM 1813 C CA . GLY A 1 233 ? 3.009 3.466 -3.516 1.00 97.25 233 GLY A CA 1
ATOM 1814 C C . GLY A 1 233 ? 3.206 2.183 -4.321 1.00 97.25 233 GLY A C 1
ATOM 1815 O O . GLY A 1 233 ? 2.312 1.340 -4.362 1.00 97.25 233 GLY A O 1
ATOM 1816 N N . LEU A 1 234 ? 4.398 1.985 -4.891 1.00 97.81 234 LEU A N 1
ATOM 1817 C CA . LEU A 1 234 ? 4.760 0.768 -5.628 1.00 97.81 234 LEU A CA 1
ATOM 1818 C C . LEU A 1 234 ? 4.733 -0.474 -4.725 1.00 97.81 234 LEU A C 1
ATOM 1820 O O . LEU A 1 234 ? 4.188 -1.504 -5.112 1.00 97.81 234 LEU A O 1
ATOM 1824 N N . GLN A 1 235 ? 5.252 -0.379 -3.499 1.00 97.62 235 GLN A N 1
ATOM 1825 C CA . GLN A 1 235 ? 5.188 -1.473 -2.524 1.00 97.62 235 GLN A CA 1
ATOM 1826 C C . GLN A 1 235 ? 3.747 -1.797 -2.115 1.00 97.62 235 GLN A C 1
ATOM 1828 O O . GLN A 1 235 ? 3.402 -2.969 -1.956 1.00 97.62 235 GLN A O 1
ATOM 1833 N N . THR A 1 236 ? 2.898 -0.777 -1.967 1.00 97.62 236 THR A N 1
ATOM 1834 C CA . THR A 1 236 ? 1.468 -0.961 -1.679 1.00 97.62 236 THR A CA 1
ATOM 1835 C C . THR A 1 236 ? 0.785 -1.664 -2.844 1.00 97.62 236 THR A C 1
ATOM 1837 O O . THR A 1 236 ? 0.060 -2.632 -2.634 1.00 97.62 236 THR A O 1
ATOM 1840 N N . LEU A 1 237 ? 1.072 -1.238 -4.077 1.00 97.50 237 LEU A N 1
ATOM 1841 C CA . LEU A 1 237 ? 0.530 -1.847 -5.286 1.00 97.50 237 LEU A CA 1
ATOM 1842 C C . LEU A 1 237 ? 0.955 -3.314 -5.421 1.00 97.50 237 LEU A C 1
ATOM 1844 O O . LEU A 1 237 ? 0.108 -4.170 -5.656 1.00 97.50 237 LEU A O 1
ATOM 1848 N N . HIS A 1 238 ? 2.232 -3.625 -5.182 1.00 97.19 238 HIS A N 1
ATOM 1849 C CA . HIS A 1 238 ? 2.728 -5.004 -5.134 1.00 97.19 238 HIS A CA 1
ATOM 1850 C C . HIS A 1 238 ? 1.958 -5.852 -4.110 1.00 97.19 238 HIS A C 1
ATOM 1852 O O . HIS A 1 238 ? 1.534 -6.961 -4.422 1.00 97.19 238 HIS A O 1
ATOM 1858 N N . GLN A 1 239 ? 1.742 -5.333 -2.896 1.00 96.88 239 GLN A N 1
ATOM 1859 C CA . GLN A 1 239 ? 1.010 -6.052 -1.850 1.00 96.88 239 GLN A CA 1
ATOM 1860 C C . GLN A 1 239 ? -0.467 -6.263 -2.212 1.00 96.88 239 GLN A C 1
ATOM 1862 O O . GLN A 1 239 ? -1.022 -7.318 -1.914 1.00 96.88 239 GLN A O 1
ATOM 1867 N N . VAL A 1 240 ? -1.104 -5.295 -2.875 1.00 96.94 240 VAL A N 1
ATOM 1868 C CA . VAL A 1 240 ? -2.469 -5.452 -3.396 1.00 96.94 240 VAL A CA 1
ATOM 1869 C C . VAL A 1 240 ? -2.517 -6.563 -4.448 1.00 96.94 240 VAL A C 1
ATOM 1871 O O . VAL A 1 240 ? -3.381 -7.430 -4.371 1.00 96.94 240 VAL A O 1
ATOM 1874 N N . ILE A 1 241 ? -1.569 -6.600 -5.386 1.00 95.88 241 ILE A N 1
ATOM 1875 C CA . ILE A 1 241 ? -1.506 -7.645 -6.421 1.00 95.88 241 ILE A CA 1
ATOM 1876 C C . ILE A 1 241 ? -1.315 -9.027 -5.789 1.00 95.88 241 ILE A C 1
ATOM 1878 O O . ILE A 1 241 ? -2.080 -9.947 -6.074 1.00 95.88 241 ILE A O 1
ATOM 1882 N N . ASP A 1 242 ? -0.349 -9.163 -4.882 1.00 94.88 242 ASP A N 1
ATOM 1883 C CA . ASP A 1 242 ? -0.061 -10.424 -4.191 1.00 94.88 242 ASP A CA 1
ATOM 1884 C C . ASP A 1 242 ? -1.290 -10.968 -3.443 1.00 94.88 242 ASP A C 1
ATOM 1886 O O . ASP A 1 242 ? -1.561 -12.166 -3.469 1.00 94.88 242 ASP A O 1
ATOM 1890 N N . LYS A 1 243 ? -2.079 -10.088 -2.814 1.00 94.00 243 LYS A N 1
ATOM 1891 C CA . LYS A 1 243 ? -3.206 -10.501 -1.964 1.00 94.00 243 LYS A CA 1
ATOM 1892 C C . LYS A 1 243 ? -4.549 -10.605 -2.673 1.00 94.00 243 LYS A C 1
ATOM 1894 O O . LYS A 1 243 ? -5.383 -11.382 -2.221 1.00 94.00 243 LYS A O 1
ATOM 1899 N N . PHE A 1 244 ? -4.763 -9.869 -3.762 1.00 95.31 244 PHE A N 1
ATOM 1900 C CA . PHE A 1 244 ? -6.046 -9.843 -4.472 1.00 95.31 244 PHE A CA 1
ATOM 1901 C C . PHE A 1 244 ? -6.020 -10.537 -5.845 1.00 95.31 244 PHE A C 1
ATOM 1903 O O . PHE A 1 244 ? -7.065 -10.652 -6.479 1.00 95.31 244 PHE A O 1
ATOM 1910 N N . SER A 1 245 ? -4.868 -11.045 -6.304 1.00 93.06 245 SER A N 1
ATOM 1911 C CA . SER A 1 245 ? -4.724 -11.697 -7.623 1.00 93.06 245 SER A CA 1
ATOM 1912 C C . SER A 1 245 ? -5.608 -12.920 -7.835 1.00 93.06 245 SER A C 1
ATOM 1914 O O . SER A 1 245 ? -6.014 -13.179 -8.960 1.00 93.06 245 SER A O 1
ATOM 1916 N N . ARG A 1 246 ? -5.928 -13.658 -6.769 1.00 91.31 246 ARG A N 1
ATOM 1917 C CA . ARG A 1 246 ? -6.731 -14.891 -6.836 1.00 91.31 246 ARG A CA 1
ATOM 1918 C C . ARG A 1 246 ? -8.188 -14.697 -6.429 1.00 91.31 246 ARG A C 1
ATOM 1920 O O . ARG A 1 246 ? -8.920 -15.675 -6.328 1.00 91.31 246 ARG A O 1
ATOM 1927 N N . VAL A 1 247 ? -8.603 -13.463 -6.151 1.00 92.81 247 VAL A N 1
ATOM 1928 C CA . VAL A 1 247 ? -9.954 -13.187 -5.656 1.00 92.81 247 VAL A CA 1
ATOM 1929 C C . VAL A 1 247 ? -10.924 -13.207 -6.838 1.00 92.81 247 VAL A C 1
ATOM 1931 O O . VAL A 1 247 ? -10.776 -12.378 -7.742 1.00 92.81 247 VAL A O 1
ATOM 1934 N N . PRO A 1 248 ? -11.895 -14.138 -6.866 1.00 90.56 248 PRO A N 1
ATOM 1935 C CA . PRO A 1 248 ? -12.853 -14.227 -7.958 1.00 90.56 248 PRO A CA 1
ATOM 1936 C C . PRO A 1 248 ? -13.854 -13.071 -7.901 1.00 90.56 248 PRO A C 1
ATOM 1938 O O . PRO A 1 248 ? -14.145 -12.537 -6.830 1.00 90.56 248 PRO A O 1
ATOM 1941 N N . GLU A 1 249 ? -14.405 -12.716 -9.057 1.00 89.44 249 GLU A N 1
ATOM 1942 C CA . GLU A 1 249 ? -15.529 -11.792 -9.184 1.00 89.44 249 GLU A CA 1
ATOM 1943 C C . GLU A 1 249 ? -16.858 -12.573 -9.088 1.00 89.44 249 GLU A C 1
ATOM 1945 O O . GLU A 1 249 ? -17.186 -13.326 -10.010 1.00 89.44 249 GLU A O 1
ATOM 1950 N N . PRO A 1 250 ? -17.646 -12.436 -7.999 1.00 86.00 250 PRO A N 1
ATOM 1951 C CA . PRO A 1 250 ? -18.881 -13.200 -7.820 1.00 86.00 250 PRO A CA 1
ATOM 1952 C C . PRO A 1 250 ? -19.948 -12.917 -8.883 1.00 86.00 250 PRO A C 1
ATOM 1954 O O . PRO A 1 250 ? -20.791 -13.774 -9.141 1.00 86.00 250 PRO A O 1
ATOM 1957 N N . GLU A 1 251 ? -19.941 -11.721 -9.480 1.00 85.56 251 GLU A N 1
ATOM 1958 C CA . GLU A 1 251 ? -20.943 -11.320 -10.477 1.00 85.56 251 GLU A CA 1
ATOM 1959 C C . GLU A 1 251 ? -20.614 -11.834 -11.889 1.00 85.56 251 GLU A C 1
ATOM 1961 O O . GLU A 1 251 ? -21.514 -11.969 -12.721 1.00 85.56 251 GLU A O 1
ATOM 1966 N N . PHE A 1 252 ? -19.352 -12.191 -12.146 1.00 85.56 252 PHE A N 1
ATOM 1967 C CA . PHE A 1 252 ? -18.861 -12.633 -13.449 1.00 85.56 252 PHE A CA 1
ATOM 1968 C C . PHE A 1 252 ? -18.025 -13.913 -13.290 1.00 85.56 252 PHE A C 1
ATOM 1970 O O . PHE A 1 252 ? -16.808 -13.839 -13.104 1.00 85.56 252 PHE A O 1
ATOM 1977 N N . PRO A 1 253 ? -18.659 -15.103 -13.366 1.00 83.88 253 PRO A N 1
ATOM 1978 C CA . PRO A 1 253 ? -17.988 -16.376 -13.158 1.00 83.88 253 PRO A CA 1
ATOM 1979 C C . PRO A 1 253 ? -16.757 -16.530 -14.031 1.00 83.88 253 PRO A C 1
ATOM 1981 O O . PRO A 1 253 ? -16.772 -16.289 -15.239 1.00 83.88 253 PRO A O 1
ATOM 1984 N N . GLY A 1 254 ? -15.687 -16.961 -13.382 1.00 82.69 254 GLY A N 1
ATOM 1985 C CA . GLY A 1 254 ? -14.420 -17.137 -14.037 1.00 82.69 254 GLY A CA 1
ATOM 1986 C C . GLY A 1 254 ? -13.714 -15.833 -14.351 1.00 82.69 254 GLY A C 1
ATOM 1987 O O . GLY A 1 254 ? -12.747 -15.965 -15.060 1.00 82.69 254 GLY A O 1
ATOM 1988 N N . HIS A 1 255 ? -14.098 -14.645 -13.874 1.00 89.12 255 HIS A N 1
ATOM 1989 C CA . HIS A 1 255 ? -13.258 -13.434 -13.886 1.00 89.12 255 HIS A CA 1
ATOM 1990 C C . HIS A 1 255 ? -12.628 -13.180 -12.511 1.00 89.12 255 HIS A C 1
ATOM 1992 O O . HIS A 1 255 ? -13.150 -13.623 -11.484 1.00 89.12 255 HIS A O 1
ATOM 1998 N N . LEU A 1 256 ? -11.501 -12.468 -12.483 1.00 92.38 256 LEU A N 1
ATOM 1999 C CA . LEU A 1 256 ? -10.831 -12.047 -11.250 1.00 92.38 256 LEU A CA 1
ATOM 2000 C C . LEU A 1 256 ? -11.139 -10.584 -10.932 1.00 92.38 256 LEU A C 1
ATOM 2002 O O . LEU A 1 256 ? -11.142 -9.729 -11.814 1.00 92.38 256 LEU A O 1
ATOM 2006 N N . LEU A 1 257 ? -11.306 -10.270 -9.648 1.00 92.62 257 LEU A N 1
ATOM 2007 C CA . LEU A 1 257 ? -11.670 -8.928 -9.191 1.00 92.62 257 LEU A CA 1
ATOM 2008 C C . LEU A 1 257 ? -10.627 -7.863 -9.580 1.00 92.62 257 LEU A C 1
ATOM 2010 O O . LEU A 1 257 ? -10.974 -6.714 -9.841 1.00 92.62 257 LEU A O 1
ATOM 2014 N N . LEU A 1 258 ? -9.339 -8.222 -9.642 1.00 94.31 258 LEU A N 1
ATOM 2015 C CA . LEU A 1 258 ? -8.284 -7.288 -10.051 1.00 94.31 258 LEU A CA 1
ATOM 2016 C C . LEU A 1 258 ? -8.283 -6.960 -11.556 1.00 94.31 258 LEU A C 1
ATOM 2018 O O . LEU A 1 258 ? -7.643 -5.977 -11.940 1.00 94.31 258 LEU A O 1
ATOM 2022 N N . GLU A 1 259 ? -8.998 -7.711 -12.405 1.00 92.19 259 GLU A N 1
ATOM 2023 C CA . GLU A 1 259 ? -9.050 -7.463 -13.858 1.00 92.19 259 GLU A CA 1
ATOM 2024 C C . GLU A 1 259 ? -9.540 -6.046 -14.176 1.00 92.19 259 GLU A C 1
ATOM 2026 O O . GLU A 1 259 ? -8.976 -5.368 -15.035 1.00 92.19 259 GLU A O 1
ATOM 2031 N N . GLN A 1 260 ? -10.508 -5.537 -13.410 1.00 92.19 260 GLN A N 1
ATOM 2032 C CA . GLN A 1 260 ? -11.076 -4.201 -13.613 1.00 92.19 260 GLN A CA 1
ATOM 2033 C C . GLN A 1 260 ? -10.072 -3.052 -13.396 1.00 92.19 260 GLN A C 1
ATOM 2035 O O . GLN A 1 260 ? -10.308 -1.927 -13.839 1.00 92.19 260 GLN A O 1
ATOM 2040 N N . PHE A 1 261 ? -8.937 -3.312 -12.737 1.00 93.81 261 PHE A N 1
ATOM 2041 C CA . PHE A 1 261 ? -7.916 -2.304 -12.440 1.00 93.81 261 PHE A CA 1
ATOM 2042 C C . PHE A 1 261 ? -6.714 -2.335 -13.394 1.00 93.81 261 PHE A C 1
ATOM 2044 O O . PHE A 1 261 ? -5.794 -1.536 -13.220 1.00 93.81 261 PHE A O 1
ATOM 2051 N N . GLN A 1 262 ? -6.715 -3.181 -14.431 1.00 91.88 262 GLN A N 1
ATOM 2052 C CA . GLN A 1 262 ? -5.614 -3.307 -15.402 1.00 91.88 262 GLN A CA 1
ATOM 2053 C C . GLN A 1 262 ? -5.092 -1.962 -15.928 1.00 91.88 262 GLN A C 1
ATOM 2055 O O . GLN A 1 262 ? -3.885 -1.701 -15.904 1.00 91.88 262 GLN A O 1
ATOM 2060 N N . ALA A 1 263 ? -5.996 -1.081 -16.367 1.00 90.88 263 ALA A N 1
ATOM 2061 C CA . ALA A 1 263 ? -5.624 0.230 -16.893 1.00 90.88 263 ALA A CA 1
ATOM 2062 C C . ALA A 1 263 ? -4.944 1.114 -15.832 1.00 90.88 263 ALA A C 1
ATOM 2064 O O . ALA A 1 263 ? -3.964 1.794 -16.138 1.00 90.88 263 ALA A O 1
ATOM 2065 N N . GLN A 1 264 ? -5.423 1.072 -14.583 1.00 92.38 264 GLN A N 1
ATOM 2066 C CA . GLN A 1 264 ? -4.873 1.861 -13.477 1.00 92.38 264 GLN A CA 1
ATOM 2067 C C . GLN A 1 264 ? -3.494 1.350 -13.057 1.00 92.38 264 GLN A C 1
ATOM 2069 O O . GLN A 1 264 ? -2.576 2.151 -12.896 1.00 92.38 264 GLN A O 1
ATOM 2074 N N . VAL A 1 265 ? -3.317 0.028 -12.948 1.00 93.56 265 VAL A N 1
ATOM 2075 C CA . VAL A 1 265 ? -2.022 -0.586 -12.612 1.00 93.56 265 VAL A CA 1
ATOM 2076 C C . VAL A 1 265 ? -0.977 -0.258 -13.679 1.00 93.56 265 VAL A C 1
ATOM 2078 O O . VAL A 1 265 ? 0.112 0.216 -13.358 1.00 93.56 265 VAL A O 1
ATOM 2081 N N . GLY A 1 266 ? -1.318 -0.428 -14.961 1.00 92.25 266 GLY A N 1
ATOM 2082 C CA . GLY A 1 266 ? -0.410 -0.093 -16.059 1.00 92.25 266 GLY A CA 1
ATOM 2083 C C . GLY A 1 266 ? -0.046 1.396 -16.107 1.00 92.25 266 GLY A C 1
ATOM 2084 O O . GLY A 1 266 ? 1.107 1.746 -16.365 1.00 92.25 266 GLY A O 1
ATOM 2085 N N . ALA A 1 267 ? -1.007 2.282 -15.829 1.00 92.75 267 ALA A N 1
ATOM 2086 C CA . ALA A 1 267 ? -0.768 3.721 -15.768 1.00 92.75 267 ALA A CA 1
ATOM 2087 C C . ALA A 1 267 ? 0.105 4.127 -14.566 1.00 92.75 267 ALA A C 1
ATOM 2089 O O . ALA A 1 267 ? 0.991 4.961 -14.739 1.00 92.75 267 ALA A O 1
ATOM 2090 N N . ALA A 1 268 ? -0.081 3.506 -13.393 1.00 94.94 268 ALA A N 1
ATOM 2091 C CA . ALA A 1 268 ? 0.723 3.766 -12.192 1.00 94.94 268 ALA A CA 1
ATOM 2092 C C . ALA A 1 268 ? 2.212 3.456 -12.399 1.00 94.94 268 ALA A C 1
ATOM 2094 O O . ALA A 1 268 ? 3.079 4.130 -11.847 1.00 94.94 268 ALA A O 1
ATOM 2095 N N . LEU A 1 269 ? 2.509 2.422 -13.193 1.00 95.38 269 LEU A N 1
ATOM 2096 C CA . LEU A 1 269 ? 3.871 1.941 -13.407 1.00 95.38 269 LEU A CA 1
ATOM 2097 C C . LEU A 1 269 ? 4.649 2.790 -14.407 1.00 95.38 269 LEU A C 1
ATOM 2099 O O . LEU A 1 269 ? 5.854 2.960 -14.246 1.00 95.38 269 LEU A O 1
ATOM 2103 N N . ARG A 1 270 ? 3.985 3.358 -15.419 1.00 93.94 270 ARG A N 1
ATOM 2104 C CA . ARG A 1 270 ? 4.647 4.064 -16.528 1.00 93.94 270 ARG A CA 1
ATOM 2105 C C . ARG A 1 270 ? 5.646 5.143 -16.075 1.00 93.94 270 ARG A C 1
ATOM 2107 O O . ARG A 1 270 ? 6.763 5.132 -16.596 1.00 93.94 270 ARG A O 1
ATOM 2114 N N . PRO A 1 271 ? 5.332 6.030 -15.107 1.00 93.75 271 PRO A N 1
ATOM 2115 C CA . PRO A 1 271 ? 6.282 7.046 -14.662 1.00 93.75 271 PRO A CA 1
ATOM 2116 C C . PRO A 1 271 ? 7.571 6.468 -14.072 1.00 93.75 271 PRO A C 1
ATOM 2118 O O . PRO A 1 271 ? 8.593 7.145 -14.079 1.00 93.75 271 PRO A O 1
ATOM 2121 N N . ALA A 1 272 ? 7.559 5.241 -13.535 1.00 93.75 272 ALA A N 1
ATOM 2122 C CA . ALA A 1 272 ? 8.736 4.621 -12.917 1.00 93.75 272 ALA A CA 1
ATOM 2123 C C . ALA A 1 272 ? 9.796 4.161 -13.928 1.00 93.75 272 ALA A C 1
ATOM 2125 O O . ALA A 1 272 ? 10.914 3.844 -13.542 1.00 93.75 272 ALA A O 1
ATOM 2126 N N . PHE A 1 273 ? 9.464 4.164 -15.220 1.00 91.69 273 PHE A N 1
ATOM 2127 C CA . PHE A 1 273 ? 10.365 3.763 -16.300 1.00 91.69 273 PHE A CA 1
ATOM 2128 C C . PHE A 1 273 ? 10.886 4.957 -17.115 1.00 91.69 273 PHE A C 1
ATOM 2130 O O . PHE A 1 273 ? 11.626 4.764 -18.082 1.00 91.69 273 PHE A O 1
ATOM 2137 N N . ALA A 1 274 ? 10.581 6.200 -16.722 1.00 89.88 274 ALA A N 1
ATOM 2138 C CA . ALA A 1 274 ? 11.138 7.393 -17.363 1.00 89.88 274 ALA A CA 1
ATOM 2139 C C . ALA A 1 274 ? 12.678 7.434 -17.254 1.00 89.88 274 ALA A C 1
ATOM 2141 O O . ALA A 1 274 ? 13.261 6.838 -16.348 1.00 89.88 274 ALA A O 1
ATOM 2142 N N . ALA A 1 275 ? 13.354 8.107 -18.191 1.00 83.06 275 ALA A N 1
ATOM 2143 C CA . ALA A 1 275 ? 14.822 8.163 -18.233 1.00 83.06 275 ALA A CA 1
ATOM 2144 C C . ALA A 1 275 ? 15.433 8.801 -16.971 1.00 83.06 275 ALA A C 1
ATOM 2146 O O . ALA A 1 275 ? 16.457 8.332 -16.493 1.00 83.06 275 ALA A O 1
ATOM 2147 N N . GLU A 1 276 ? 14.747 9.796 -16.407 1.00 84.50 276 GLU A N 1
ATOM 2148 C CA . GLU A 1 276 ? 15.177 10.565 -15.230 1.00 84.50 276 GLU A CA 1
ATOM 2149 C C . GLU A 1 276 ? 14.831 9.891 -13.887 1.00 84.50 276 GLU A C 1
ATOM 2151 O O . GLU A 1 276 ? 15.142 10.422 -12.823 1.00 84.50 276 GLU A O 1
ATOM 2156 N N . THR A 1 277 ? 14.131 8.748 -13.900 1.00 88.25 277 THR A N 1
ATOM 2157 C CA . THR A 1 277 ? 13.717 8.083 -12.655 1.00 88.25 277 THR A CA 1
ATOM 2158 C C . THR A 1 277 ? 14.902 7.410 -11.973 1.00 88.25 277 THR A C 1
ATOM 2160 O O . THR A 1 277 ? 15.711 6.741 -12.612 1.00 88.25 277 THR A O 1
ATOM 2163 N N . ALA A 1 278 ? 14.980 7.552 -10.649 1.00 88.81 278 ALA A N 1
ATOM 2164 C CA . ALA A 1 278 ? 16.032 6.945 -9.857 1.00 88.81 278 ALA A CA 1
ATOM 2165 C C . ALA A 1 278 ? 15.986 5.404 -9.898 1.00 88.81 278 ALA A C 1
ATOM 2167 O O . ALA A 1 278 ? 14.931 4.789 -9.739 1.00 88.81 278 ALA A O 1
ATOM 2168 N N . SER A 1 279 ? 17.162 4.780 -9.996 1.00 88.12 279 SER A N 1
ATOM 2169 C CA . SER A 1 279 ? 17.367 3.326 -10.123 1.00 88.12 279 SER A CA 1
ATOM 2170 C C . SER A 1 279 ? 16.579 2.469 -9.127 1.00 88.12 279 SER A C 1
ATOM 2172 O O . SER A 1 279 ? 16.036 1.422 -9.470 1.00 88.12 279 SER A O 1
ATOM 2174 N N . HIS A 1 280 ? 16.477 2.920 -7.877 1.00 90.06 280 HIS A N 1
ATOM 2175 C CA . HIS A 1 280 ? 15.766 2.207 -6.818 1.00 90.06 280 HIS A CA 1
ATOM 2176 C C . HIS A 1 280 ? 14.231 2.232 -6.988 1.00 90.06 280 HIS A C 1
ATOM 2178 O O . HIS A 1 280 ? 13.562 1.275 -6.600 1.00 90.06 280 HIS A O 1
ATOM 2184 N N . VAL A 1 281 ? 13.674 3.277 -7.613 1.00 93.81 281 VAL A N 1
ATOM 2185 C CA . VAL A 1 281 ? 12.249 3.356 -7.978 1.00 93.81 281 VAL A CA 1
ATOM 2186 C C . VAL A 1 281 ? 11.963 2.443 -9.171 1.00 93.81 281 VAL A C 1
ATOM 2188 O O . VAL A 1 281 ? 11.010 1.666 -9.118 1.00 93.81 281 VAL A O 1
ATOM 2191 N N . THR A 1 282 ? 12.823 2.456 -10.199 1.00 93.06 282 THR A N 1
ATOM 2192 C CA . THR A 1 282 ? 12.729 1.522 -11.338 1.00 93.06 282 THR A CA 1
ATOM 2193 C C . THR A 1 282 ? 12.778 0.070 -10.863 1.00 93.06 282 THR A C 1
ATOM 2195 O O . THR A 1 282 ? 11.973 -0.753 -11.295 1.00 93.06 282 THR A O 1
ATOM 2198 N N . ALA A 1 283 ? 13.678 -0.250 -9.929 1.00 92.31 283 ALA A N 1
ATOM 2199 C CA . ALA A 1 283 ? 13.804 -1.583 -9.346 1.00 92.31 283 ALA A CA 1
ATOM 2200 C C . ALA A 1 283 ? 12.521 -2.044 -8.636 1.00 92.31 283 ALA A C 1
ATOM 2202 O O . ALA A 1 283 ? 12.056 -3.162 -8.866 1.00 92.31 283 ALA A O 1
ATOM 2203 N N . ALA A 1 284 ? 11.918 -1.175 -7.817 1.00 94.88 284 ALA A N 1
ATOM 2204 C CA . ALA A 1 284 ? 10.640 -1.459 -7.169 1.00 94.88 284 ALA A CA 1
ATOM 2205 C C . ALA A 1 284 ? 9.515 -1.657 -8.200 1.00 94.88 284 ALA A C 1
ATOM 2207 O O . ALA A 1 284 ? 8.708 -2.574 -8.068 1.00 94.88 284 ALA A O 1
ATOM 2208 N N . ALA A 1 285 ? 9.484 -0.850 -9.262 1.00 95.94 285 ALA A N 1
ATOM 2209 C CA . ALA A 1 285 ? 8.493 -0.991 -10.323 1.00 95.94 285 ALA A CA 1
ATOM 2210 C C . ALA A 1 285 ? 8.667 -2.285 -11.130 1.00 95.94 285 ALA A C 1
ATOM 2212 O O . ALA A 1 285 ? 7.671 -2.918 -11.465 1.00 95.94 285 ALA A O 1
ATOM 2213 N N . CYS A 1 286 ? 9.904 -2.733 -11.376 1.00 94.56 286 CYS A N 1
ATOM 2214 C CA . CYS A 1 286 ? 10.169 -4.023 -12.021 1.00 94.56 286 CYS A CA 1
ATOM 2215 C C . CYS A 1 286 ? 9.577 -5.188 -11.216 1.00 94.56 286 CYS A C 1
ATOM 2217 O O . CYS A 1 286 ? 8.977 -6.083 -11.806 1.00 94.56 286 CYS A O 1
ATOM 2219 N N . GLN A 1 287 ? 9.670 -5.137 -9.883 1.00 94.69 287 GLN A N 1
ATOM 2220 C CA . GLN A 1 287 ? 9.050 -6.128 -9.002 1.00 94.69 287 GLN A CA 1
ATOM 2221 C C . GLN A 1 287 ? 7.514 -6.113 -9.093 1.00 94.69 287 GLN A C 1
ATOM 2223 O O . GLN A 1 287 ? 6.876 -7.162 -9.089 1.00 94.69 287 GLN A O 1
ATOM 2228 N N . VAL A 1 288 ? 6.894 -4.934 -9.188 1.00 96.44 288 VAL A N 1
ATOM 2229 C CA . VAL A 1 288 ? 5.437 -4.834 -9.382 1.00 96.44 288 VAL A CA 1
ATOM 2230 C C . VAL A 1 288 ? 5.036 -5.382 -10.756 1.00 96.44 288 VAL A C 1
ATOM 2232 O O . VAL A 1 288 ? 4.040 -6.093 -10.862 1.00 96.44 288 VAL A O 1
ATOM 2235 N N . CYS A 1 289 ? 5.812 -5.087 -11.805 1.00 94.88 289 CYS A N 1
ATOM 2236 C CA . CYS A 1 289 ? 5.570 -5.595 -13.154 1.00 94.88 289 CYS A CA 1
ATOM 2237 C C . CYS A 1 289 ? 5.646 -7.126 -13.216 1.00 94.88 289 CYS A C 1
ATOM 2239 O O . CYS A 1 289 ? 4.755 -7.738 -13.803 1.00 94.88 289 CYS A O 1
ATOM 2241 N N . SER A 1 290 ? 6.671 -7.746 -12.616 1.00 93.50 290 SER A N 1
ATOM 2242 C CA . SER A 1 290 ? 6.787 -9.210 -12.598 1.00 93.50 290 SER A CA 1
ATOM 2243 C C . SER A 1 290 ? 5.649 -9.852 -11.814 1.00 93.50 290 SER A C 1
ATOM 2245 O O . SER A 1 290 ? 5.039 -10.796 -12.313 1.00 93.50 290 SER A O 1
ATOM 2247 N N . ALA A 1 291 ? 5.288 -9.292 -10.654 1.00 94.31 291 ALA A N 1
ATOM 2248 C CA . ALA A 1 291 ? 4.137 -9.747 -9.880 1.00 94.31 291 ALA A CA 1
ATOM 2249 C C . ALA A 1 291 ? 2.828 -9.626 -10.677 1.00 94.31 291 ALA A C 1
ATOM 2251 O O . ALA A 1 291 ? 2.027 -10.554 -10.672 1.00 94.31 291 ALA A O 1
ATOM 2252 N N . TRP A 1 292 ? 2.614 -8.524 -11.405 1.00 94.00 292 TRP A N 1
ATOM 2253 C CA . TRP A 1 292 ? 1.418 -8.328 -12.229 1.00 94.00 292 TRP A CA 1
ATOM 2254 C C . TRP A 1 292 ? 1.334 -9.326 -13.384 1.00 94.00 292 TRP A C 1
ATOM 2256 O O . TRP A 1 292 ? 0.319 -10.003 -13.535 1.00 94.00 292 TRP A O 1
ATOM 2266 N N . ILE A 1 293 ? 2.402 -9.453 -14.175 1.00 91.81 293 ILE A N 1
ATOM 2267 C CA . ILE A 1 293 ? 2.447 -10.373 -15.320 1.00 91.81 293 ILE A CA 1
ATOM 2268 C C . ILE A 1 293 ? 2.330 -11.826 -14.840 1.00 91.81 293 ILE A C 1
ATOM 2270 O O . ILE A 1 293 ? 1.605 -12.618 -15.436 1.00 91.81 293 ILE A O 1
ATOM 2274 N N . GLY A 1 294 ? 2.999 -12.163 -13.735 1.00 89.44 294 GLY A N 1
ATOM 2275 C CA . GLY A 1 294 ? 2.986 -13.499 -13.147 1.00 89.44 294 GLY A CA 1
ATOM 2276 C C . GLY A 1 294 ? 1.714 -13.850 -12.367 1.00 89.44 294 GLY A C 1
ATOM 2277 O O . GLY A 1 294 ? 1.523 -15.012 -12.022 1.00 89.44 294 GLY A O 1
ATOM 2278 N N . SER A 1 295 ? 0.842 -12.876 -12.084 1.00 89.31 295 SER A N 1
ATOM 2279 C CA . SER A 1 295 ? -0.357 -13.082 -11.257 1.00 89.31 295 SER A CA 1
ATOM 2280 C C . SER A 1 295 ? -1.470 -13.881 -11.937 1.00 89.31 295 SER A C 1
ATOM 2282 O O . SER A 1 295 ? -2.351 -14.390 -11.251 1.00 89.31 295 SER A O 1
ATOM 2284 N N . GLY A 1 296 ? -1.477 -13.947 -13.272 1.00 85.75 296 GLY A N 1
ATOM 2285 C CA . GLY A 1 296 ? -2.576 -14.539 -14.042 1.00 85.75 296 GLY A CA 1
ATOM 2286 C C . GLY A 1 296 ? -3.859 -13.696 -14.081 1.00 85.75 296 GLY A C 1
ATOM 2287 O O . GLY A 1 296 ? -4.851 -14.138 -14.653 1.00 85.75 296 GLY A O 1
ATOM 2288 N N . VAL A 1 297 ? -3.852 -12.477 -13.519 1.00 86.50 297 VAL A N 1
ATOM 2289 C CA . VAL A 1 297 ? -5.006 -11.561 -13.554 1.00 86.50 297 VAL A CA 1
ATOM 2290 C C . VAL A 1 297 ? -5.321 -11.130 -14.986 1.00 86.50 297 VAL A C 1
ATOM 2292 O O . VAL A 1 297 ? -6.475 -11.121 -15.394 1.00 86.50 297 VAL A O 1
ATOM 2295 N N . ALA A 1 298 ? -4.311 -10.763 -15.775 1.00 82.00 298 ALA A N 1
ATOM 2296 C CA . ALA A 1 298 ? -4.515 -10.363 -17.163 1.00 82.00 298 ALA A CA 1
ATOM 2297 C C . ALA A 1 298 ? -4.388 -11.561 -18.109 1.00 82.00 298 ALA A C 1
ATOM 2299 O O . ALA A 1 298 ? -3.351 -12.217 -18.174 1.00 82.00 298 ALA A O 1
ATOM 2300 N N . ARG A 1 299 ? -5.470 -11.823 -18.843 1.00 73.50 299 ARG A N 1
ATOM 2301 C CA . ARG A 1 299 ? -5.645 -13.016 -19.688 1.00 73.50 299 ARG A CA 1
ATOM 2302 C C . ARG A 1 299 ? -5.363 -12.753 -21.154 1.00 73.50 299 ARG A C 1
ATOM 2304 O O . ARG A 1 299 ? -4.964 -13.660 -21.876 1.00 73.50 299 ARG A O 1
ATOM 2311 N N . ASP A 1 300 ? -5.598 -11.520 -21.589 1.00 78.44 300 ASP A N 1
ATOM 2312 C CA . ASP A 1 300 ? -5.240 -11.071 -22.924 1.00 78.44 300 ASP A CA 1
ATOM 2313 C C . ASP A 1 300 ? -3.786 -10.582 -22.912 1.00 78.44 300 ASP A C 1
ATOM 2315 O O . ASP A 1 300 ? -3.392 -9.723 -22.113 1.00 78.44 300 ASP A O 1
ATOM 2319 N N . LEU A 1 301 ? -2.975 -11.112 -23.830 1.00 74.75 301 LEU A N 1
ATOM 2320 C CA . LEU A 1 301 ? -1.604 -10.651 -24.025 1.00 74.75 301 LEU A CA 1
ATOM 2321 C C . LEU A 1 301 ? -1.553 -9.171 -24.421 1.00 74.75 301 LEU A C 1
ATOM 2323 O O . LEU A 1 301 ? -0.558 -8.501 -24.142 1.00 74.75 301 LEU A O 1
ATOM 2327 N N . ASN A 1 302 ? -2.615 -8.623 -25.019 1.00 76.12 302 ASN A N 1
ATOM 2328 C CA . ASN A 1 302 ? -2.718 -7.195 -25.317 1.00 76.12 302 ASN A CA 1
ATOM 2329 C C . ASN A 1 302 ? -2.761 -6.330 -24.050 1.00 76.12 302 ASN A C 1
ATOM 2331 O O . ASN A 1 302 ? -2.176 -5.242 -24.036 1.00 76.12 302 ASN A O 1
ATOM 2335 N N . ASP A 1 303 ? -3.378 -6.822 -22.976 1.00 76.31 303 ASP A N 1
ATOM 2336 C CA . ASP A 1 303 ? -3.440 -6.109 -21.698 1.00 76.31 303 ASP A CA 1
ATOM 2337 C C . ASP A 1 303 ? -2.110 -6.193 -20.947 1.00 76.31 303 ASP A C 1
ATOM 2339 O O . ASP A 1 303 ? -1.659 -5.204 -20.358 1.00 76.31 303 ASP A O 1
ATOM 2343 N N . LEU A 1 304 ? -1.416 -7.330 -21.062 1.00 84.06 304 LEU A N 1
ATOM 2344 C CA . LEU A 1 304 ? -0.058 -7.505 -20.544 1.00 84.06 304 LEU A CA 1
ATOM 2345 C C . LEU A 1 304 ? 0.986 -6.706 -21.329 1.00 84.06 304 LEU A C 1
ATOM 2347 O O . LEU A 1 304 ? 1.964 -6.240 -20.741 1.00 84.06 304 LEU A O 1
ATOM 2351 N N . ARG A 1 305 ? 0.776 -6.490 -22.635 1.00 84.81 305 ARG A N 1
ATOM 2352 C CA . ARG A 1 305 ? 1.738 -5.838 -23.540 1.00 84.81 305 ARG A CA 1
ATOM 2353 C C . ARG A 1 305 ? 2.209 -4.486 -23.019 1.00 84.81 305 ARG A C 1
ATOM 2355 O O . ARG A 1 305 ? 3.390 -4.179 -23.132 1.00 84.81 305 ARG A O 1
ATOM 2362 N N . ARG A 1 306 ? 1.317 -3.692 -22.417 1.00 87.00 306 ARG A N 1
ATOM 2363 C CA . ARG A 1 306 ? 1.667 -2.364 -21.883 1.00 87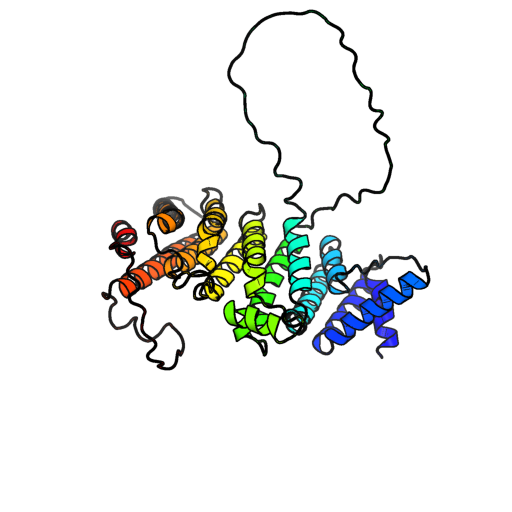.00 306 ARG A CA 1
ATOM 2364 C C . ARG A 1 306 ? 2.689 -2.452 -20.749 1.00 87.00 306 ARG A C 1
ATOM 2366 O O . ARG A 1 306 ? 3.654 -1.700 -20.755 1.00 87.00 306 ARG A O 1
ATOM 2373 N N . VAL A 1 307 ? 2.487 -3.366 -19.797 1.00 90.06 307 VAL A N 1
ATOM 2374 C CA . VAL A 1 307 ? 3.390 -3.566 -18.648 1.00 90.06 307 VAL A CA 1
ATOM 2375 C C . VAL A 1 307 ? 4.663 -4.295 -19.083 1.00 90.06 307 VAL A C 1
ATOM 2377 O O . VAL A 1 307 ? 5.760 -3.927 -18.671 1.00 90.06 307 VAL A O 1
ATOM 2380 N N . HIS A 1 308 ? 4.540 -5.264 -19.991 1.00 88.62 308 HIS A N 1
ATOM 2381 C CA . HIS A 1 308 ? 5.671 -5.957 -20.604 1.00 88.62 308 HIS A CA 1
ATOM 2382 C C . HIS A 1 308 ? 6.620 -4.989 -21.326 1.00 88.62 308 HIS A C 1
ATOM 2384 O O . HIS A 1 308 ? 7.827 -5.025 -21.109 1.00 88.62 308 HIS A O 1
ATOM 2390 N N . GLN A 1 309 ? 6.088 -4.059 -22.126 1.00 90.31 309 GLN A N 1
ATOM 2391 C CA . GLN A 1 309 ? 6.888 -3.037 -22.811 1.00 90.31 309 GLN A CA 1
ATOM 2392 C C . GLN A 1 309 ? 7.687 -2.154 -21.841 1.00 90.31 309 GLN A C 1
ATOM 2394 O O . GLN A 1 309 ? 8.782 -1.713 -22.188 1.00 90.31 309 GLN A O 1
ATOM 2399 N N . LEU A 1 310 ? 7.186 -1.924 -20.620 1.00 90.88 310 LEU A N 1
ATOM 2400 C CA . LEU A 1 310 ? 7.952 -1.224 -19.588 1.00 90.88 310 LEU A CA 1
ATOM 2401 C C . LEU A 1 310 ? 9.179 -2.046 -19.163 1.00 90.88 310 LEU A C 1
ATOM 2403 O O . LEU A 1 310 ? 10.285 -1.507 -19.142 1.00 90.88 310 LEU A O 1
ATOM 2407 N N . LEU A 1 311 ? 9.026 -3.353 -18.918 1.00 90.06 311 LEU A N 1
ATOM 2408 C CA . LEU A 1 311 ? 10.157 -4.239 -18.601 1.00 90.06 311 LEU A CA 1
ATOM 2409 C C . LEU A 1 311 ? 11.183 -4.321 -19.740 1.00 90.06 311 LEU A C 1
ATOM 2411 O O . LEU A 1 311 ? 12.385 -4.277 -19.472 1.00 90.06 311 LEU A O 1
ATOM 2415 N N . VAL A 1 312 ? 10.727 -4.365 -20.996 1.00 89.56 312 VAL A N 1
ATOM 2416 C CA . VAL A 1 312 ? 11.607 -4.322 -22.182 1.00 89.56 312 VAL A CA 1
ATOM 2417 C C . VAL A 1 312 ? 12.380 -3.004 -22.235 1.00 89.56 312 VAL A C 1
ATOM 2419 O O . VAL A 1 312 ? 13.591 -2.991 -22.445 1.00 89.56 312 VAL A O 1
ATOM 2422 N N . SER A 1 313 ? 11.722 -1.874 -21.955 1.00 87.44 313 SER A N 1
ATOM 2423 C CA . SER A 1 313 ? 12.401 -0.573 -21.918 1.00 87.44 313 SER A CA 1
ATOM 2424 C C . SER A 1 313 ? 13.496 -0.498 -20.844 1.00 87.44 313 SER A C 1
ATOM 2426 O O . SER A 1 313 ? 14.526 0.140 -21.065 1.00 87.44 313 SER A O 1
ATOM 2428 N N . SER A 1 314 ? 13.319 -1.191 -19.712 1.00 85.81 314 SER A N 1
ATOM 2429 C CA . SER A 1 314 ? 14.357 -1.332 -18.684 1.00 85.81 314 SER A CA 1
ATOM 2430 C C . SER A 1 314 ? 15.512 -2.227 -19.120 1.00 85.81 314 SER A C 1
ATOM 2432 O O . SER A 1 314 ? 16.658 -1.929 -18.789 1.00 85.81 314 SER A O 1
ATOM 2434 N N . LEU A 1 315 ? 15.247 -3.282 -19.895 1.00 83.94 315 LEU A N 1
ATOM 2435 C CA . LEU A 1 315 ? 16.295 -4.121 -20.481 1.00 83.94 315 LEU A CA 1
ATOM 2436 C C . LEU A 1 315 ? 17.188 -3.296 -21.426 1.00 83.94 315 LEU A C 1
ATOM 2438 O O . LEU A 1 315 ? 18.409 -3.314 -21.309 1.00 83.94 315 LEU A O 1
ATOM 2442 N N . ALA A 1 316 ? 16.590 -2.446 -22.264 1.00 79.19 316 ALA A N 1
ATOM 2443 C CA . ALA A 1 316 ? 17.346 -1.540 -23.131 1.00 79.19 316 ALA A CA 1
ATOM 2444 C C . ALA A 1 316 ? 18.182 -0.501 -22.351 1.00 79.19 316 ALA A C 1
ATOM 2446 O O . ALA A 1 316 ? 19.201 -0.014 -22.847 1.00 79.19 316 ALA A O 1
ATOM 2447 N N . LYS A 1 317 ? 17.770 -0.129 -21.128 1.00 75.38 317 LYS A N 1
ATOM 2448 C CA . LYS A 1 317 ? 18.593 0.707 -20.235 1.00 75.38 317 LYS A CA 1
ATOM 2449 C C . LYS A 1 317 ? 19.783 -0.076 -19.681 1.00 75.38 317 LYS A C 1
ATOM 2451 O O . LYS A 1 317 ? 20.884 0.470 -19.655 1.00 75.38 317 LYS A O 1
ATOM 2456 N N . LEU A 1 318 ? 19.578 -1.342 -19.306 1.00 73.38 318 LEU A N 1
ATOM 2457 C CA . LEU A 1 318 ? 20.620 -2.238 -18.793 1.00 73.38 318 LEU A CA 1
ATOM 2458 C C . LEU A 1 318 ? 21.804 -2.361 -19.765 1.00 73.38 318 LEU A C 1
ATOM 2460 O O . LEU A 1 318 ? 22.951 -2.252 -19.330 1.00 73.38 318 LEU A O 1
ATOM 2464 N N . GLU A 1 319 ? 21.524 -2.518 -21.061 1.00 68.31 319 GLU A N 1
ATOM 2465 C CA . GLU A 1 319 ? 22.541 -2.632 -22.118 1.00 68.31 319 GLU A CA 1
ATOM 2466 C C . GLU A 1 319 ? 23.362 -1.353 -22.322 1.00 68.31 319 GLU A C 1
ATOM 2468 O O . GLU A 1 319 ? 24.529 -1.419 -22.685 1.00 68.31 319 GLU A O 1
ATOM 2473 N N . ARG A 1 320 ? 22.781 -0.172 -22.076 1.00 64.19 320 ARG A N 1
ATOM 2474 C CA . ARG A 1 320 ? 23.481 1.117 -22.240 1.00 64.19 320 ARG A CA 1
ATOM 2475 C C . ARG A 1 320 ? 24.300 1.509 -21.014 1.00 64.19 320 ARG A C 1
ATOM 2477 O O . ARG A 1 320 ? 25.283 2.235 -21.134 1.00 64.19 320 ARG A O 1
ATOM 2484 N N . SER A 1 321 ? 23.918 1.043 -19.825 1.00 56.38 321 SER A N 1
ATOM 2485 C CA . SER A 1 321 ? 24.604 1.375 -18.570 1.00 56.38 321 SER A CA 1
ATOM 2486 C C . SER A 1 321 ? 25.991 0.735 -18.422 1.00 56.38 321 SER A C 1
ATOM 2488 O O . SER A 1 321 ? 26.668 1.008 -17.429 1.00 56.38 321 SER A O 1
ATOM 2490 N N . THR A 1 322 ? 26.419 -0.149 -19.328 1.00 54.22 322 THR A N 1
ATOM 2491 C CA . THR A 1 322 ? 27.778 -0.718 -19.325 1.00 54.22 322 THR A CA 1
ATOM 2492 C C . THR A 1 322 ? 28.849 0.278 -19.777 1.00 54.22 322 THR A C 1
ATOM 2494 O O . THR A 1 322 ? 30.002 0.111 -19.389 1.00 54.22 322 THR A O 1
ATOM 2497 N N . ASP A 1 323 ? 28.475 1.341 -20.499 1.00 51.97 323 ASP A N 1
ATOM 2498 C CA . ASP A 1 323 ? 29.423 2.278 -21.131 1.00 51.97 323 ASP A CA 1
ATOM 2499 C C . ASP A 1 323 ? 29.683 3.569 -20.329 1.00 51.97 323 ASP A C 1
ATOM 2501 O O . ASP A 1 323 ? 30.509 4.402 -20.703 1.00 51.97 323 ASP A O 1
ATOM 2505 N N . THR A 1 324 ? 29.001 3.756 -19.201 1.00 53.59 324 THR A N 1
ATOM 2506 C CA . THR A 1 324 ? 29.095 4.966 -18.367 1.00 53.59 324 THR A CA 1
ATOM 2507 C C . THR A 1 324 ? 30.008 4.753 -17.152 1.00 53.59 324 THR A C 1
ATOM 2509 O O . THR A 1 324 ? 29.734 3.866 -16.337 1.00 53.59 324 THR A O 1
ATOM 2512 N N . PRO A 1 325 ? 31.062 5.574 -16.955 1.00 49.72 325 PRO A N 1
ATOM 2513 C CA . PRO A 1 325 ? 31.981 5.445 -15.828 1.00 49.72 325 PRO A CA 1
ATOM 2514 C C . PRO A 1 325 ? 31.333 6.015 -14.555 1.00 49.72 325 PRO A C 1
ATOM 2516 O O . PRO A 1 325 ? 31.571 7.159 -14.166 1.00 49.72 325 PRO A O 1
ATOM 2519 N N . TYR A 1 326 ? 30.473 5.237 -13.898 1.00 54.78 326 TYR A N 1
ATOM 2520 C CA . TYR A 1 326 ? 29.845 5.635 -12.637 1.00 54.78 326 TYR A CA 1
ATOM 2521 C C . TYR A 1 326 ? 30.822 5.481 -11.466 1.00 54.78 326 TYR A C 1
ATOM 2523 O O . TYR A 1 326 ? 30.857 4.456 -10.798 1.00 54.78 326 TYR A O 1
ATOM 2531 N N . ILE A 1 327 ? 31.594 6.530 -11.180 1.00 51.94 327 ILE A N 1
ATOM 2532 C CA . ILE A 1 327 ? 32.574 6.541 -10.077 1.00 51.94 327 ILE A CA 1
ATOM 2533 C C . ILE A 1 327 ? 31.900 6.665 -8.686 1.00 51.94 327 ILE A C 1
ATOM 2535 O O . ILE A 1 327 ? 32.557 6.451 -7.675 1.00 51.94 327 ILE A O 1
ATOM 2539 N N . TYR A 1 328 ? 30.591 6.956 -8.591 1.00 51.72 328 TYR A N 1
ATOM 2540 C CA . TYR A 1 328 ? 29.928 7.211 -7.295 1.00 51.72 328 TYR A CA 1
ATOM 2541 C C . TYR A 1 328 ? 28.555 6.550 -7.066 1.00 51.72 328 TYR A C 1
ATOM 2543 O O . TYR A 1 328 ? 27.920 6.850 -6.058 1.00 51.72 328 TYR A O 1
ATOM 2551 N N . ASN A 1 329 ? 28.079 5.643 -7.934 1.00 61.72 329 ASN A N 1
ATOM 2552 C CA . ASN A 1 329 ? 26.744 5.038 -7.754 1.00 61.72 329 ASN A CA 1
ATOM 2553 C C . ASN A 1 329 ? 26.612 3.559 -8.170 1.00 61.72 329 ASN A C 1
ATOM 2555 O O . ASN A 1 329 ? 25.541 3.092 -8.560 1.00 61.72 329 ASN A O 1
ATOM 2559 N N . GLU A 1 330 ? 27.711 2.810 -8.094 1.00 71.12 330 GLU A N 1
ATOM 2560 C CA . GLU A 1 330 ? 27.783 1.409 -8.527 1.00 71.12 330 GLU A CA 1
ATOM 2561 C C . GLU A 1 330 ? 26.769 0.499 -7.808 1.00 71.12 330 GLU A C 1
ATOM 2563 O O . GLU A 1 330 ? 26.206 -0.407 -8.423 1.00 71.12 330 GLU A O 1
ATOM 2568 N N . SER A 1 331 ? 26.474 0.760 -6.529 1.00 78.44 331 SER A N 1
ATOM 2569 C CA . SER A 1 331 ? 25.545 -0.050 -5.731 1.00 78.44 331 SER A CA 1
ATOM 2570 C C . SER A 1 331 ? 24.081 0.110 -6.154 1.00 78.44 331 SER A C 1
ATOM 2572 O O . SER A 1 331 ? 23.382 -0.897 -6.263 1.00 78.44 331 SER A O 1
ATOM 2574 N N . LEU A 1 332 ? 23.611 1.333 -6.440 1.00 76.50 332 LEU A N 1
ATOM 2575 C CA . LEU A 1 332 ? 22.244 1.559 -6.931 1.00 76.50 332 LEU A CA 1
ATOM 2576 C C . LEU A 1 332 ? 22.075 1.074 -8.371 1.00 76.50 332 LEU A C 1
ATOM 2578 O O . LEU A 1 332 ? 21.042 0.488 -8.688 1.00 76.50 332 LEU A O 1
ATOM 2582 N N . ALA A 1 333 ? 23.102 1.246 -9.209 1.00 74.69 333 ALA A N 1
ATOM 2583 C CA . ALA A 1 333 ? 23.108 0.674 -10.549 1.00 7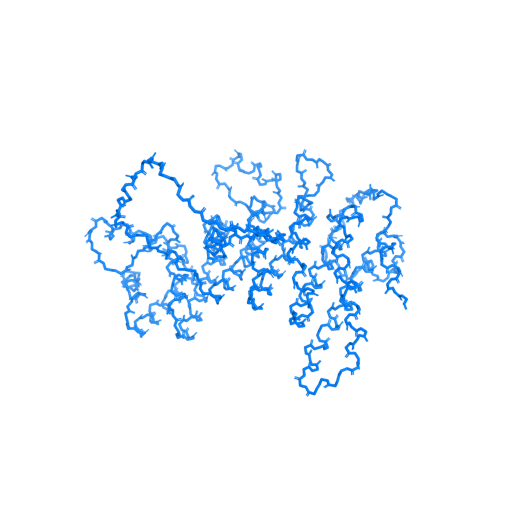4.69 333 ALA A CA 1
ATOM 2584 C C . ALA A 1 333 ? 23.021 -0.858 -10.475 1.00 74.69 333 ALA A C 1
ATOM 2586 O O . ALA A 1 333 ? 22.149 -1.453 -11.096 1.00 74.69 333 ALA A O 1
ATOM 2587 N N . THR A 1 334 ? 23.856 -1.505 -9.653 1.00 82.94 334 THR A N 1
ATOM 2588 C CA . THR A 1 334 ? 23.818 -2.965 -9.451 1.00 82.94 334 THR A CA 1
ATOM 2589 C C . THR A 1 334 ? 22.457 -3.435 -8.942 1.00 82.94 334 THR A C 1
ATOM 2591 O O . THR A 1 334 ? 21.941 -4.435 -9.436 1.00 82.94 334 THR A O 1
ATOM 2594 N N . LEU A 1 335 ? 21.848 -2.707 -8.000 1.00 84.88 335 LEU A N 1
ATOM 2595 C CA . LEU A 1 335 ? 20.505 -2.998 -7.495 1.00 84.88 335 LEU A CA 1
ATOM 2596 C C . LEU A 1 335 ? 19.462 -2.985 -8.619 1.00 84.88 335 LEU A C 1
ATOM 2598 O O . LEU A 1 335 ? 18.663 -3.914 -8.712 1.00 84.88 335 LEU A O 1
ATOM 2602 N N . GLU A 1 336 ? 19.490 -1.975 -9.487 1.00 83.06 336 GLU A N 1
ATOM 2603 C CA . GLU A 1 336 ? 18.590 -1.889 -10.640 1.00 83.06 336 GLU A CA 1
ATOM 2604 C C . GLU A 1 336 ? 18.821 -3.039 -11.624 1.00 83.06 336 GLU A C 1
ATOM 2606 O O . GLU A 1 336 ? 17.859 -3.703 -12.010 1.00 83.06 336 GLU A O 1
ATOM 2611 N N . ARG A 1 337 ? 20.081 -3.366 -11.949 1.00 86.00 337 ARG A N 1
ATOM 2612 C CA . ARG A 1 337 ? 20.405 -4.511 -12.821 1.00 86.00 337 ARG A CA 1
ATOM 2613 C C . ARG A 1 337 ? 19.866 -5.824 -12.256 1.00 86.00 337 ARG A C 1
ATOM 2615 O O . ARG A 1 337 ? 19.222 -6.587 -12.973 1.00 86.00 337 ARG A O 1
ATOM 2622 N N . LEU A 1 338 ? 20.106 -6.081 -10.970 1.00 89.06 338 LEU A N 1
ATOM 2623 C CA . LEU A 1 338 ? 19.626 -7.287 -10.297 1.00 89.06 338 LEU A CA 1
ATOM 2624 C C . LEU A 1 338 ? 18.098 -7.340 -10.253 1.00 89.06 338 LEU A C 1
ATOM 2626 O O . LEU A 1 338 ? 17.532 -8.410 -10.450 1.00 89.06 338 LEU A O 1
ATOM 2630 N N . ALA A 1 339 ? 17.427 -6.208 -10.029 1.00 89.75 339 ALA A N 1
ATOM 2631 C CA . ALA A 1 339 ? 15.970 -6.146 -10.009 1.00 89.75 339 ALA A CA 1
ATOM 2632 C C . ALA A 1 339 ? 15.355 -6.424 -11.387 1.00 89.75 339 ALA A C 1
ATOM 2634 O O . ALA A 1 339 ? 14.389 -7.179 -11.469 1.00 89.75 339 ALA A O 1
ATOM 2635 N N . ILE A 1 340 ? 15.938 -5.880 -12.462 1.00 90.06 340 ILE A N 1
ATOM 2636 C CA . ILE A 1 340 ? 15.509 -6.152 -13.842 1.00 90.06 340 ILE A CA 1
ATOM 2637 C C . ILE A 1 340 ? 15.670 -7.643 -14.152 1.00 90.06 340 ILE A C 1
ATOM 2639 O O . ILE A 1 340 ? 14.708 -8.293 -14.553 1.00 90.06 340 ILE A O 1
ATOM 2643 N N . LEU A 1 341 ? 16.857 -8.206 -13.907 1.00 90.94 341 LEU A N 1
ATOM 2644 C CA . LEU A 1 341 ? 17.127 -9.626 -14.156 1.00 90.94 341 LEU A CA 1
ATOM 2645 C C . LEU A 1 341 ? 16.218 -10.538 -13.324 1.00 90.94 341 LEU A C 1
ATOM 2647 O O . LEU A 1 341 ? 15.700 -11.525 -13.841 1.00 90.94 341 LEU A O 1
ATOM 2651 N N . LYS A 1 342 ? 15.984 -10.193 -12.052 1.00 92.50 342 LYS A N 1
ATOM 2652 C CA . LYS A 1 342 ? 15.062 -10.920 -11.175 1.00 92.50 342 LYS A CA 1
ATOM 2653 C C . LYS A 1 342 ? 13.635 -10.892 -11.726 1.00 92.50 342 LYS A C 1
ATOM 2655 O O . 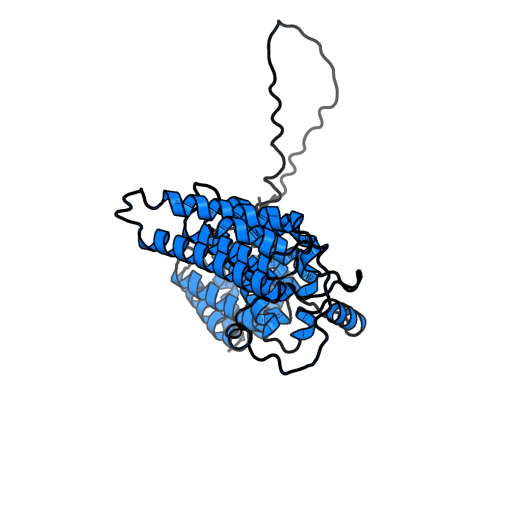LYS A 1 342 ? 13.011 -11.943 -11.807 1.00 92.50 342 LYS A O 1
ATOM 2660 N N . ALA A 1 343 ? 13.140 -9.720 -12.123 1.00 91.88 343 ALA A N 1
ATOM 2661 C CA . ALA A 1 343 ? 11.794 -9.568 -12.667 1.00 91.88 343 ALA A CA 1
ATOM 2662 C C . ALA A 1 343 ? 11.601 -10.408 -13.940 1.00 91.88 343 ALA A C 1
ATOM 2664 O O . ALA A 1 343 ? 10.611 -11.127 -14.062 1.00 91.88 343 ALA A O 1
ATOM 2665 N N . TRP A 1 344 ? 12.575 -10.386 -14.855 1.00 90.94 344 TRP A N 1
ATOM 2666 C CA . TRP A 1 344 ? 12.551 -11.211 -16.065 1.00 90.94 344 TRP A CA 1
ATOM 2667 C C . TRP A 1 344 ? 12.632 -12.710 -15.769 1.00 90.94 344 TRP A C 1
ATOM 2669 O O . TRP A 1 344 ? 11.913 -13.491 -16.389 1.00 90.94 344 TRP A O 1
ATOM 2679 N N . ALA A 1 345 ? 13.447 -13.119 -14.794 1.00 89.25 345 ALA A N 1
ATOM 2680 C CA . ALA A 1 345 ? 13.516 -14.512 -14.365 1.00 89.25 345 ALA A CA 1
ATOM 2681 C C . ALA A 1 345 ? 12.179 -14.999 -13.781 1.00 89.25 345 ALA A C 1
ATOM 2683 O O . ALA A 1 345 ? 11.729 -16.087 -14.131 1.00 89.25 345 ALA A O 1
ATOM 2684 N N . GLU A 1 346 ? 11.516 -14.197 -12.940 1.00 89.12 346 GLU A N 1
ATOM 2685 C CA . GLU A 1 346 ? 10.188 -14.514 -12.395 1.00 89.12 346 GLU A CA 1
ATOM 2686 C C . GLU A 1 346 ? 9.144 -14.666 -13.511 1.00 89.12 346 GLU A C 1
ATOM 2688 O O . GLU A 1 346 ? 8.432 -15.670 -13.553 1.00 89.12 346 GLU A O 1
ATOM 2693 N N . VAL A 1 347 ? 9.100 -13.722 -14.459 1.00 89.00 347 VAL A N 1
ATOM 2694 C CA . VAL A 1 347 ? 8.181 -13.781 -15.608 1.00 89.00 347 VAL A CA 1
ATOM 2695 C C . VAL A 1 347 ? 8.454 -15.012 -16.475 1.00 89.00 347 VAL A C 1
ATOM 2697 O O . VAL A 1 347 ? 7.517 -15.710 -16.860 1.00 89.00 347 VAL A O 1
ATOM 2700 N N . TYR A 1 348 ? 9.723 -15.324 -16.748 1.00 87.69 348 TYR A N 1
ATOM 2701 C CA . TYR A 1 348 ? 10.105 -16.511 -17.512 1.00 87.69 348 TYR A CA 1
ATOM 2702 C C . TYR A 1 348 ? 9.711 -17.810 -16.804 1.00 87.69 348 TYR A C 1
ATOM 2704 O O . TYR A 1 348 ? 9.179 -18.716 -17.441 1.00 87.69 348 TYR A O 1
ATOM 2712 N N . ILE A 1 349 ? 9.925 -17.903 -15.488 1.00 85.75 349 ILE A N 1
ATOM 2713 C CA . ILE A 1 349 ? 9.519 -19.070 -14.697 1.00 85.75 349 ILE A CA 1
ATOM 2714 C C . ILE A 1 349 ? 8.008 -19.281 -14.808 1.00 85.75 349 ILE A C 1
ATOM 2716 O O . ILE A 1 349 ? 7.576 -20.391 -15.117 1.00 85.75 349 ILE A O 1
ATOM 2720 N N . VAL A 1 350 ? 7.208 -18.227 -14.623 1.00 86.31 350 VAL A N 1
ATOM 2721 C CA . VAL A 1 350 ? 5.746 -18.324 -14.747 1.00 86.31 350 VAL A CA 1
ATOM 2722 C C . VAL A 1 350 ? 5.335 -18.710 -16.171 1.00 86.31 350 VAL A C 1
ATOM 2724 O O . VAL A 1 350 ? 4.495 -19.592 -16.340 1.00 86.31 350 VAL A O 1
ATOM 2727 N N . ALA A 1 351 ? 5.968 -18.132 -17.195 1.00 84.62 351 ALA A N 1
ATOM 2728 C CA . ALA A 1 351 ? 5.714 -18.484 -18.591 1.00 84.62 351 ALA A CA 1
ATOM 2729 C C . ALA A 1 351 ? 6.025 -19.961 -18.890 1.00 84.62 351 ALA A C 1
ATOM 2731 O O . ALA A 1 351 ? 5.253 -20.636 -19.570 1.00 84.62 351 ALA A O 1
ATOM 2732 N N . MET A 1 352 ? 7.125 -20.487 -18.349 1.00 82.19 352 MET A N 1
ATOM 2733 C CA . MET A 1 352 ? 7.530 -21.885 -18.517 1.00 82.19 352 MET A CA 1
ATOM 2734 C C . MET A 1 352 ? 6.610 -22.862 -17.782 1.00 82.19 352 MET A C 1
ATOM 2736 O O . MET A 1 352 ? 6.305 -23.925 -18.328 1.00 82.19 352 MET A O 1
ATOM 2740 N N . ILE A 1 353 ? 6.157 -22.508 -16.574 1.00 82.62 353 ILE A N 1
ATOM 2741 C CA . ILE A 1 353 ? 5.166 -23.285 -15.813 1.00 82.62 353 ILE A CA 1
ATOM 2742 C C . ILE A 1 353 ? 3.841 -23.326 -16.579 1.00 82.62 353 ILE A C 1
ATOM 2744 O O . ILE A 1 353 ? 3.312 -24.411 -16.807 1.00 82.62 353 ILE A O 1
ATOM 2748 N N . GLY A 1 354 ? 3.351 -22.175 -17.049 1.00 75.31 354 GLY A N 1
ATOM 2749 C CA . GLY A 1 354 ? 2.112 -22.091 -17.828 1.00 75.31 354 GLY A CA 1
ATOM 2750 C C . GLY A 1 354 ? 2.166 -22.858 -19.153 1.00 75.31 354 GLY A C 1
ATOM 2751 O O . GLY A 1 354 ? 1.145 -23.339 -19.627 1.00 75.31 354 GLY A O 1
ATOM 2752 N N . ASN A 1 355 ? 3.357 -23.031 -19.732 1.00 73.81 355 ASN A N 1
ATOM 2753 C CA . ASN A 1 355 ? 3.554 -23.778 -20.973 1.00 73.81 355 ASN A CA 1
ATOM 2754 C C . ASN A 1 355 ? 3.838 -25.281 -20.758 1.00 73.81 355 ASN A C 1
ATOM 2756 O O . ASN A 1 355 ? 4.137 -25.984 -21.721 1.00 73.81 355 ASN A O 1
ATOM 2760 N N . GLY A 1 356 ? 3.821 -25.774 -19.512 1.00 70.56 356 GLY A N 1
ATOM 2761 C CA . GLY A 1 356 ? 4.096 -27.181 -19.182 1.00 70.56 356 GLY A CA 1
ATOM 2762 C C . GLY A 1 356 ? 5.542 -27.639 -19.430 1.00 70.56 356 GLY A C 1
ATOM 2763 O O . GLY A 1 356 ? 5.836 -28.827 -19.330 1.00 70.56 356 GLY A O 1
ATOM 2764 N N . SER A 1 357 ? 6.455 -26.712 -19.735 1.00 65.75 357 SER A N 1
ATOM 2765 C CA . SER A 1 357 ? 7.860 -26.990 -20.081 1.00 65.75 357 SER A CA 1
ATOM 2766 C C . SER A 1 357 ? 8.824 -26.746 -18.913 1.00 65.75 357 SER A C 1
ATOM 2768 O O . SER A 1 357 ? 10.042 -26.736 -19.109 1.00 65.75 357 SER A O 1
ATOM 2770 N N . ALA A 1 358 ? 8.312 -26.496 -17.705 1.00 62.50 358 ALA A N 1
ATOM 2771 C CA . ALA A 1 358 ? 9.139 -26.182 -16.547 1.00 62.50 358 ALA A CA 1
ATOM 2772 C C . ALA A 1 358 ? 10.081 -27.355 -16.191 1.00 62.50 358 ALA A C 1
ATOM 2774 O O . ALA A 1 358 ? 9.632 -28.497 -16.074 1.00 62.50 358 ALA A O 1
ATOM 2775 N N . PRO A 1 359 ? 11.390 -27.109 -15.985 1.00 55.62 359 PRO A N 1
ATOM 2776 C CA . PRO A 1 359 ? 12.294 -28.142 -15.497 1.00 55.62 359 PRO A CA 1
ATOM 2777 C C . PRO A 1 359 ? 11.848 -28.579 -14.094 1.00 55.62 359 PRO A C 1
ATOM 2779 O O . PRO A 1 359 ? 11.661 -27.738 -13.215 1.00 55.62 359 PRO A O 1
ATOM 2782 N N . GLY A 1 360 ? 11.702 -29.891 -13.874 1.00 51.56 360 GLY A N 1
ATOM 2783 C CA . GLY A 1 360 ? 11.064 -30.495 -12.688 1.00 51.56 360 GLY A CA 1
ATOM 2784 C C . GLY A 1 360 ? 11.654 -30.155 -11.307 1.00 51.56 360 GLY A C 1
ATOM 2785 O O . GLY A 1 360 ? 11.148 -30.637 -10.303 1.00 51.56 360 GLY A O 1
ATOM 2786 N N . TYR A 1 361 ? 12.694 -29.319 -11.235 1.00 50.78 361 TYR A N 1
ATOM 2787 C CA . TYR A 1 361 ? 13.222 -28.742 -9.993 1.00 50.78 361 TYR A CA 1
ATOM 2788 C C . TYR A 1 361 ? 12.400 -27.537 -9.486 1.00 50.78 361 TYR A C 1
ATOM 2790 O O . TYR A 1 361 ? 12.431 -27.228 -8.299 1.00 50.78 361 TYR A O 1
ATOM 2798 N N . VAL A 1 362 ? 11.650 -26.852 -10.359 1.00 50.09 362 VAL A N 1
ATOM 2799 C CA . VAL A 1 362 ? 10.878 -25.642 -9.996 1.00 50.09 362 VAL A CA 1
ATOM 2800 C C . VAL A 1 362 ? 9.498 -25.985 -9.416 1.00 50.09 362 VAL A C 1
ATOM 2802 O O . VAL A 1 362 ? 8.893 -25.167 -8.731 1.00 50.09 362 VAL A O 1
ATOM 2805 N N . SER A 1 363 ? 9.018 -27.215 -9.613 1.00 45.50 363 SER A N 1
ATOM 2806 C CA . SER A 1 363 ? 7.687 -27.648 -9.172 1.00 45.50 363 SER A CA 1
ATOM 2807 C C . SER A 1 363 ? 7.531 -27.848 -7.657 1.00 45.50 363 SER A C 1
ATOM 2809 O O . SER A 1 363 ? 6.417 -28.131 -7.230 1.00 45.50 363 SER A O 1
ATOM 2811 N N . THR A 1 364 ? 8.584 -27.728 -6.833 1.00 38.72 364 THR A N 1
ATOM 2812 C CA . THR A 1 364 ? 8.512 -28.243 -5.446 1.00 38.72 364 THR A CA 1
ATOM 2813 C C . THR A 1 364 ? 9.109 -27.396 -4.318 1.00 38.72 364 THR A C 1
ATOM 2815 O O . THR A 1 364 ? 9.063 -27.864 -3.185 1.00 38.72 364 THR A O 1
ATOM 2818 N N . GLN A 1 365 ? 9.652 -26.185 -4.530 1.00 38.81 365 GLN A N 1
ATOM 2819 C CA . GLN A 1 365 ? 10.331 -25.471 -3.419 1.00 38.81 365 GLN A CA 1
ATOM 2820 C C . GLN A 1 365 ? 10.141 -23.946 -3.280 1.00 38.81 365 GLN A C 1
ATOM 2822 O O . GLN A 1 365 ? 10.834 -23.345 -2.462 1.00 38.81 365 GLN A O 1
ATOM 2827 N N . SER A 1 366 ? 9.202 -23.285 -3.967 1.00 37.50 366 SER A N 1
ATOM 2828 C CA . SER A 1 366 ? 9.015 -21.826 -3.773 1.00 37.50 366 SER A CA 1
ATOM 2829 C C . SER A 1 366 ? 7.579 -21.315 -3.675 1.00 37.50 366 SER A C 1
ATOM 2831 O O . SER A 1 366 ? 7.371 -20.104 -3.644 1.00 37.50 366 SER A O 1
ATOM 2833 N N . ILE A 1 367 ? 6.590 -22.197 -3.546 1.00 40.53 367 ILE A N 1
ATOM 2834 C CA . ILE A 1 367 ? 5.226 -21.813 -3.171 1.00 40.53 367 ILE A CA 1
ATOM 2835 C C . ILE A 1 367 ? 4.926 -22.592 -1.896 1.00 40.53 367 ILE A C 1
ATOM 2837 O O . ILE A 1 367 ? 4.856 -23.815 -1.927 1.00 40.53 367 ILE A O 1
ATOM 2841 N N . GLY A 1 368 ? 4.907 -21.884 -0.765 1.00 31.75 368 GLY A N 1
ATOM 2842 C CA . GLY A 1 368 ? 4.741 -22.483 0.556 1.00 31.75 368 GLY A CA 1
ATOM 2843 C C . GLY A 1 368 ? 3.484 -23.342 0.649 1.00 31.75 368 GLY A C 1
ATOM 2844 O O . GLY A 1 368 ? 2.475 -23.003 0.036 1.00 31.75 368 GLY A O 1
ATOM 2845 N N . ASP A 1 369 ? 3.615 -24.432 1.409 1.00 30.75 369 ASP A N 1
ATOM 2846 C CA . ASP A 1 369 ? 2.585 -25.344 1.915 1.00 30.75 369 ASP A CA 1
ATOM 2847 C C . ASP A 1 369 ? 1.145 -24.935 1.573 1.00 30.75 369 ASP A C 1
ATOM 2849 O O . ASP A 1 369 ? 0.442 -24.298 2.358 1.00 30.75 369 ASP A O 1
ATOM 2853 N N . VAL A 1 370 ? 0.700 -25.339 0.386 1.00 33.22 370 VAL A N 1
ATOM 2854 C CA . VAL A 1 370 ? -0.709 -25.617 0.141 1.00 33.22 370 VAL A CA 1
ATOM 2855 C C . VAL A 1 370 ? -0.798 -27.127 0.254 1.00 33.22 370 VAL A C 1
ATOM 2857 O O . VAL A 1 370 ? -0.257 -27.851 -0.581 1.00 33.22 370 VAL A O 1
ATOM 2860 N N . GLU A 1 371 ? -1.374 -27.589 1.363 1.00 31.03 371 GLU A N 1
ATOM 2861 C CA . GLU A 1 371 ? -1.786 -28.979 1.515 1.00 31.03 371 GLU A CA 1
ATOM 2862 C C . GLU A 1 371 ? -2.511 -29.419 0.241 1.00 31.03 371 GLU A C 1
ATOM 2864 O O . GLU A 1 371 ? -3.295 -28.653 -0.317 1.00 31.03 371 GLU A O 1
ATOM 2869 N N . ASN A 1 372 ? -2.199 -30.632 -0.216 1.00 31.94 372 ASN A N 1
ATOM 2870 C CA . ASN A 1 372 ? -2.845 -31.291 -1.343 1.00 31.94 372 ASN A CA 1
ATOM 2871 C C . ASN A 1 372 ? -4.370 -31.283 -1.149 1.00 31.94 372 ASN A C 1
ATOM 2873 O O . ASN A 1 372 ? -4.921 -32.175 -0.506 1.00 31.94 372 ASN A O 1
ATOM 2877 N N . ASP A 1 373 ? -5.031 -30.273 -1.694 1.00 29.80 373 ASP A N 1
ATOM 2878 C CA . ASP A 1 373 ? -6.416 -30.357 -2.106 1.00 29.80 373 ASP A CA 1
ATOM 2879 C C . ASP A 1 373 ? -6.374 -30.395 -3.626 1.00 29.80 373 ASP A C 1
ATOM 2881 O O . ASP A 1 373 ? -5.836 -29.493 -4.275 1.00 29.80 373 ASP A O 1
ATOM 2885 N N . ASP A 1 374 ? -6.875 -31.492 -4.177 1.00 33.00 374 ASP A N 1
ATOM 2886 C CA . ASP A 1 374 ? -6.924 -31.810 -5.600 1.00 33.00 374 ASP A CA 1
ATOM 2887 C C . ASP A 1 374 ? -7.959 -30.922 -6.326 1.00 33.00 374 ASP A C 1
ATOM 2889 O O . ASP A 1 374 ? -8.794 -31.390 -7.103 1.00 33.00 374 ASP A O 1
ATOM 2893 N N . GLY A 1 375 ? -7.923 -29.617 -6.054 1.00 29.66 375 GLY A N 1
ATOM 2894 C CA . GLY A 1 375 ? -8.697 -28.587 -6.716 1.00 29.66 375 GLY A CA 1
ATOM 2895 C C . GLY A 1 375 ? -8.121 -28.343 -8.098 1.00 29.66 375 GLY A C 1
ATOM 2896 O O . GLY A 1 375 ? -7.218 -27.528 -8.261 1.00 29.66 375 GLY A O 1
ATOM 2897 N N . GLU A 1 376 ? -8.624 -29.116 -9.059 1.00 35.62 376 GLU A N 1
ATOM 2898 C CA . GLU A 1 376 ? -8.880 -28.723 -10.444 1.00 35.62 376 GLU A CA 1
ATOM 2899 C C . GLU A 1 376 ? -8.183 -27.407 -10.818 1.00 35.62 376 GLU A C 1
ATOM 2901 O O . GLU A 1 376 ? -8.725 -26.312 -10.655 1.00 35.62 376 GLU A O 1
ATOM 2906 N N . PHE A 1 377 ? -6.936 -27.525 -11.291 1.00 40.06 377 PHE A N 1
ATOM 2907 C CA . PHE A 1 377 ? -6.314 -26.497 -12.114 1.00 40.06 377 PHE A CA 1
ATOM 2908 C C . PHE A 1 377 ? -7.303 -26.267 -13.251 1.00 40.06 377 PHE A C 1
ATOM 2910 O O . PHE A 1 377 ? -7.366 -27.073 -14.178 1.00 40.06 377 PHE A O 1
ATOM 2917 N N . GLY A 1 378 ? -8.148 -25.243 -13.120 1.00 34.56 378 GLY A N 1
ATOM 2918 C CA . GLY A 1 378 ? -9.078 -24.882 -14.170 1.00 34.56 378 GLY A CA 1
ATOM 2919 C C . GLY A 1 378 ? -8.259 -24.771 -15.442 1.00 34.56 378 GLY A C 1
ATOM 2920 O O . GLY A 1 378 ? -7.280 -24.020 -15.471 1.00 34.56 378 GLY A O 1
ATOM 2921 N N . GLU A 1 379 ? -8.611 -25.574 -16.445 1.00 38.53 379 GLU A N 1
ATOM 2922 C CA . GLU A 1 379 ? -8.149 -25.413 -17.817 1.00 38.53 379 GLU A CA 1
ATOM 2923 C C . GLU A 1 379 ? -8.563 -24.008 -18.254 1.00 38.53 379 GLU A C 1
ATOM 2925 O O . GLU A 1 379 ? -9.641 -23.761 -18.789 1.00 38.53 379 GLU A O 1
ATOM 2930 N N . PHE A 1 380 ? -7.720 -23.044 -17.906 1.00 37.94 380 PHE A N 1
ATOM 2931 C CA . PHE A 1 380 ? -7.909 -21.655 -18.225 1.00 37.94 380 PHE A CA 1
ATOM 2932 C C . PHE A 1 380 ? -7.260 -21.453 -19.585 1.00 37.94 380 PHE A C 1
ATOM 2934 O O . PHE A 1 380 ? -6.083 -21.105 -19.690 1.00 37.94 380 PHE A O 1
ATOM 2941 N N . GLU A 1 381 ? -8.024 -21.765 -20.632 1.00 37.56 381 GLU A N 1
ATOM 2942 C CA . GLU A 1 381 ? -7.650 -21.487 -22.011 1.00 37.56 381 GLU A CA 1
ATOM 2943 C C . GLU A 1 381 ? -7.422 -19.973 -22.157 1.00 37.56 381 GLU A C 1
ATOM 2945 O O . GLU A 1 381 ? -8.346 -19.190 -22.404 1.00 37.56 381 GLU A O 1
ATOM 2950 N N . SER A 1 382 ? -6.159 -19.537 -22.042 1.00 42.50 382 SER A N 1
ATOM 2951 C CA . SER A 1 382 ? -5.739 -18.348 -22.778 1.00 42.50 382 SER A CA 1
ATOM 2952 C C . SER A 1 382 ? -6.116 -18.605 -24.235 1.00 42.50 382 SER A C 1
ATOM 2954 O O . SER A 1 382 ? -6.071 -19.743 -24.705 1.00 42.50 382 SER A O 1
ATOM 2956 N N . ARG A 1 383 ? -6.559 -17.575 -24.953 1.00 44.00 383 ARG A N 1
ATOM 2957 C CA . ARG A 1 383 ? -6.974 -17.669 -26.360 1.00 44.00 383 ARG A CA 1
ATOM 2958 C C . ARG A 1 383 ? -5.794 -18.043 -27.279 1.00 44.00 383 ARG A C 1
ATOM 2960 O O . ARG A 1 383 ? -5.361 -17.229 -28.082 1.00 44.00 383 ARG A O 1
ATOM 2967 N N . GLY A 1 384 ? -5.245 -19.248 -27.153 1.00 49.25 384 GLY A N 1
ATOM 2968 C CA . GLY A 1 384 ? -4.188 -19.826 -27.981 1.00 49.25 384 GLY A CA 1
ATOM 2969 C C . GLY A 1 384 ? -2.794 -19.198 -27.865 1.00 49.25 384 GLY A C 1
ATOM 2970 O O . GLY A 1 384 ? -1.850 -19.783 -28.390 1.00 49.25 384 GLY A O 1
ATOM 2971 N N . GLU A 1 385 ? -2.623 -18.052 -27.200 1.00 58.59 385 GLU A N 1
ATOM 2972 C CA . GLU A 1 385 ? -1.321 -17.385 -27.090 1.00 58.59 385 GLU A CA 1
ATOM 2973 C C . GLU A 1 385 ? -0.702 -17.596 -25.698 1.00 58.59 385 GLU A C 1
ATOM 2975 O O . GLU A 1 385 ? -1.259 -17.213 -24.666 1.00 58.59 385 GLU A O 1
ATOM 2980 N N . SER A 1 386 ? 0.464 -18.246 -25.674 1.00 73.12 386 SER A N 1
ATOM 2981 C CA . SER A 1 386 ? 1.239 -18.508 -24.457 1.00 73.12 386 SER A CA 1
ATOM 2982 C C . SER A 1 386 ? 2.031 -17.266 -24.046 1.00 73.12 386 SER A C 1
ATOM 2984 O O . SER A 1 386 ? 2.628 -16.609 -24.902 1.00 73.12 386 SER A O 1
ATOM 2986 N N . LEU A 1 387 ? 2.120 -16.978 -22.740 1.00 78.38 387 LEU A N 1
ATOM 2987 C CA . LEU A 1 387 ? 2.985 -15.920 -22.188 1.00 78.38 387 LEU A CA 1
ATOM 2988 C C . LEU A 1 387 ? 4.438 -16.057 -22.679 1.00 78.38 387 LEU A C 1
ATOM 2990 O O . LEU A 1 387 ? 5.133 -15.059 -22.863 1.00 78.38 387 LEU A O 1
ATOM 2994 N N . LEU A 1 388 ? 4.870 -17.287 -22.977 1.00 76.62 388 LEU A N 1
ATOM 2995 C CA . LEU A 1 388 ? 6.177 -17.588 -23.556 1.00 76.62 388 LEU A CA 1
ATOM 2996 C C . LEU A 1 388 ? 6.440 -16.821 -24.864 1.00 76.62 388 LEU A C 1
ATOM 2998 O O . LEU A 1 388 ? 7.576 -16.438 -25.121 1.00 76.62 388 LEU A O 1
ATOM 3002 N N . THR A 1 389 ? 5.406 -16.540 -25.663 1.00 78.50 389 THR A N 1
ATOM 3003 C CA . THR A 1 389 ? 5.538 -15.806 -26.935 1.00 78.50 389 THR A CA 1
ATOM 3004 C C . THR A 1 389 ? 5.966 -14.348 -26.753 1.00 78.50 389 THR A C 1
ATOM 3006 O O . THR A 1 389 ? 6.612 -13.797 -27.641 1.00 78.50 389 THR A O 1
ATOM 3009 N N . LEU A 1 390 ? 5.655 -13.733 -25.605 1.00 76.50 390 LEU A N 1
ATOM 3010 C CA . LEU A 1 390 ? 6.115 -12.384 -25.262 1.00 76.50 390 LEU A CA 1
ATOM 3011 C C . LEU A 1 390 ? 7.548 -12.383 -24.722 1.00 76.50 390 LEU A C 1
ATOM 3013 O O . LEU A 1 390 ? 8.289 -11.443 -24.979 1.00 76.50 390 LEU A O 1
ATOM 3017 N N . VAL A 1 391 ? 7.933 -13.436 -23.995 1.00 77.69 391 VAL A N 1
ATOM 3018 C CA . VAL A 1 391 ? 9.215 -13.506 -23.274 1.00 77.69 391 VAL A CA 1
ATOM 3019 C C . VAL A 1 391 ? 10.349 -14.033 -24.154 1.00 77.69 391 VAL A C 1
ATOM 3021 O O . VAL A 1 391 ? 11.481 -13.575 -24.049 1.00 77.69 391 VAL A O 1
ATOM 3024 N N . GLN A 1 392 ? 10.063 -14.998 -25.032 1.00 76.50 392 GLN A N 1
ATOM 3025 C CA . GLN A 1 392 ? 11.070 -15.683 -25.845 1.00 76.50 392 GLN A CA 1
ATOM 3026 C C . GLN A 1 392 ? 11.912 -14.761 -26.751 1.00 76.50 392 GLN A C 1
ATOM 3028 O O . GLN A 1 392 ? 13.111 -15.020 -26.862 1.00 76.50 392 GLN A O 1
ATOM 3033 N N . PRO A 1 393 ? 11.359 -13.701 -27.377 1.00 78.88 393 PRO A N 1
ATOM 3034 C CA . PRO A 1 393 ? 12.148 -12.765 -28.181 1.00 78.88 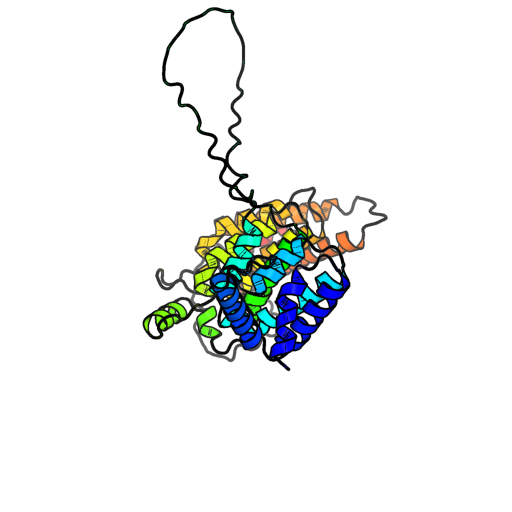393 PRO A CA 1
ATOM 3035 C C . PRO A 1 393 ? 13.213 -11.991 -27.393 1.00 78.88 393 PRO A C 1
ATOM 3037 O O . PRO A 1 393 ? 14.195 -11.567 -27.986 1.00 78.88 393 PRO A O 1
ATOM 3040 N N . GLU A 1 394 ? 13.031 -11.828 -26.082 1.00 78.12 394 GLU A N 1
ATOM 3041 C CA . GLU A 1 394 ? 13.871 -10.983 -25.216 1.00 78.12 394 GLU A CA 1
ATOM 3042 C C . GLU A 1 394 ? 14.964 -11.789 -24.479 1.00 78.12 394 GLU A C 1
ATOM 3044 O O . GLU A 1 394 ? 15.723 -11.242 -23.682 1.00 78.12 394 GLU A O 1
ATOM 3049 N N . LEU A 1 395 ? 15.036 -13.108 -24.708 1.00 64.88 395 LEU A N 1
ATOM 3050 C CA . LEU A 1 395 ? 16.060 -14.010 -24.151 1.00 64.88 395 LEU A CA 1
ATOM 3051 C C . LEU A 1 395 ? 17.311 -14.145 -25.041 1.00 64.88 395 LEU A C 1
ATOM 3053 O O . LEU A 1 395 ? 18.242 -14.864 -24.665 1.00 64.88 395 LEU A O 1
ATOM 3057 N N . VAL A 1 396 ? 17.296 -13.534 -26.229 1.00 54.12 396 VAL A N 1
ATOM 3058 C CA . VAL A 1 396 ? 18.370 -13.556 -27.240 1.00 54.12 396 VAL A CA 1
ATOM 3059 C C . VAL A 1 396 ? 19.169 -12.272 -27.141 1.00 54.12 396 VAL A C 1
ATOM 3061 O O . VAL A 1 396 ? 20.416 -12.375 -27.180 1.00 54.12 396 VAL A O 1
#

InterPro domains:
  IPR016024 Armadillo-type fold [SSF48371] (11-339)
  IPR040108 Laa1/Sip1/HEATR5 [PTHR21663] (10-395)
  IPR046837 Laa1/Sip1/HEATR5-like, HEAT repeat region [PF20210] (206-381)

Sequence (396 aa):
MFFYAFRYLRTLISNHLLLRKAAVSCLRQLTQREAKEVCEHALTLANENRENNSIEGLVITETGLPGVLFSMLDTETDSSLIKDIHDTLTSMLQMLAADNLSQWLSMCKNVLTIATDTGSMGEVESLTGGPGEEAEEEEGDDDRAEFHTENEANRVAIQPRWPTRVFAAECVRRIISACQTSKNTPAHFDLALAKEMQLTKSRGDYLVLHLSDLVRMAFIAATSDSDPLRLEGLQTLHQVIDKFSRVPEPEFPGHLLLEQFQAQVGAALRPAFAAETASHVTAAACQVCSAWIGSGVARDLNDLRRVHQLLVSSLAKLERSTDTPYIYNESLATLERLAILKAWAEVYIVAMIGNGSAPGYVSTQSIGDVENDDGEFGEFESRGESLLTLVQPELV

Secondary structure (DSSP, 8-state):
-HHHHTHHHHHTT-S-HHHHHHHHHHHHHHHHHHHHHHHHHHHHHHHHHHHTT--SS----TTHHHHHHHHHHHH---HHHHHHHHHHHHHHHHHHTTTSHHHHHHHHHHHHHTTTTTSSS------------------------------------PPPPHHHHHHHHHHHHHHHHHHHSSTTHHHHS-HHHHHHHHHHSTT---GGGGHHHHHHHHHHHHTSS-HHHHHHHHHHHHHHHHHHTT-B-TTSTT-BGGGGGHHHHHHHHGGGGSTTS-HHHHHHHHHHHHHHHHTS---SHHHHHHHHHHHHHHHHHHHHTTSS--SS-HHHHHHHHHHHHHHHHHHHHHHHHHTT---TTTTSSSS---------------SS--THHHHGGGG-